Protein AF-0000000079915535 (afdb_homodimer)

pLDDT: mean 97.71, std 2.28, range [83.38, 99.0]

Secondary structure (DSSP, 8-state):
-PEEEEEE--S-HHHHHHHHHHHGGG-SEEEE-HHHHHHH-THHHHHHHHH-TTSEEEEEEEE-S-HHHHHHHHHHTT-SEEEEETTS-HHHHHHHHHHHHHHT-EEEEE-TT-SSHHHHHHHHHTTT-SEEEEE--HHHHTSTT--HHHHHHHHHHHTS-EEEESS--TTTHHHHHHTT-SEEEESHHHHTSSSHHHHHHHHHHHH--/-PEEEEEE--S-HHHHHHHHHHHGGG-SEEEE-HHHHHHH-THHHHHHHHH-TTSEEEEEEEE-S-HHHHHHHHHHTT-SEEEEETTS-HHHHHHHHHHHHHHT-EEEEE-TT-SSHHHHHHHHHTTT-SEEEEE--HHHHTSTT--HHHHHHHHHHHTS-EEEESS--TTTHHHHHHTT-SEEEESHHHHTSSSHHHHHHHHHHHH--

Sequence (418 aa):
MTKLQVAVDLLTTADALALTHKVAPYVDIIELGTPLIKSAGLSAISAIKAAHPDKEVFADLKTADAGFLEADLAFSAGADLVTVLGAAGDATIKGAVEAGQKHGKKVVADLIGVENRVERAREIAKLGVAFVEIHAGLDEQAQPGYSIQTLLDDGKIAGVPFSVAGGVKVDTIAAVRDAGADVAVAGGAIYSAEDPAAAAKALKDALTKMTKLQVAVDLLTTADALALTHKVAPYVDIIELGTPLIKSAGLSAISAIKAAHPDKEVFADLKTADAGFLEADLAFSAGADLVTVLGAAGDATIKGAVEAGQKHGKKVVADLIGVENRVERAREIAKLGVAFVEIHAGLDEQAQPGYSIQTLLDDGKIAGVPFSVAGGVKVDTIAAVRDAGADVAVAGGAIYSAEDPAAAAKALKDALTK

Foldseek 3Di:
DAFEEEEAPDAELVLLLVQCVQAVVQGQEYEDDQNNCVRYNLLSLLSVCVSPVPHAYEYANQAQPPQQVVLLSNVVSPHQEYEHELPHDLVSLLNVQVNCVVSVGFYEYEDEPPPQLLVSQLVSLVSRGPHYELEDDPVNLPDPPDDQVVSLVSLLNSPTAYEYYHPDFLVCLLVRLVSPHNYYYDYCQQSVDPRNNVRSNSSSVSNVD/DAFEEEEEPDAELVLLLVQCVQAVVQGQEYEDDQNNCVRYNLLSLLSVCVSPVPHAYEYANQAQPPQQVVLLSNVVSPHQEYEHELPHDLVSLLNVQVNCVVSVGFYEYEDEPPPQLLVSQLVSLVSRGPHYELEDDPVNLPDPPDDQVVSLVSLLNSPTAYEYYHPDFLVCLLVRLVSPHNYYYDYCQQSVDPRNNVRSNSSSVSNVD

Organism: NCBI:txid1990687

Radius of gyration: 20.85 Å; Cα contacts (8 Å, |Δi|>4): 1002; chains: 2; bounding box: 40×67×44 Å

InterPro domains:
  IPR001754 Orotidine 5'-phosphate decarboxylase domain [PF00215] (2-202)
  IPR001754 Orotidine 5'-phosphate decarboxylase domain [SM00934] (3-203)
  IPR011060 Ribulose-phosphate binding barrel [SSF51366] (2-207)
  IPR013785 Aldolase-type TIM barrel [G3DSA:3.20.20.70] (2-209)
  IPR017553 3-hexulose-6-phosphate synthase [TIGR03128] (4-206)
  IPR041710 HPS/KGPDC domain [cd04726] (3-196)

Nearest PDB structures (foldseek):
  3ajx-assembly1_B  TM=9.984E-01  e=1.373E-29  Mycobacterium gastri
  3f4w-assembly1_B  TM=9.562E-01  e=1.208E-20  Salmonella enterica subsp. enterica serovar Typhimurium
  1xby-assembly1_A  TM=9.438E-01  e=7.363E-18  Escherichia coli
  1kv8-assembly1_B  TM=9.428E-01  e=2.713E-17  Escherichia coli
  1so6-assembly1_A  TM=9.434E-01  e=6.473E-17  Escherichia coli

Structure (mmCIF, N/CA/C/O backbone):
data_AF-0000000079915535-model_v1
#
loop_
_entity.id
_entity.type
_entity.pdbx_description
1 polymer '3-hexulose-6-phosphate synthase'
#
loop_
_atom_site.group_PDB
_atom_site.id
_atom_site.type_symbol
_atom_site.label_atom_id
_atom_site.label_alt_id
_atom_site.label_comp_id
_atom_site.label_asym_id
_atom_site.label_entity_id
_atom_site.label_seq_id
_atom_site.pdbx_PDB_ins_code
_atom_site.Cartn_x
_atom_site.Cartn_y
_atom_site.Cartn_z
_atom_site.occupancy
_atom_site.B_iso_or_equiv
_atom_site.auth_seq_id
_atom_site.auth_comp_id
_atom_site.auth_asym_id
_atom_site.auth_atom_id
_atom_site.pdbx_PDB_model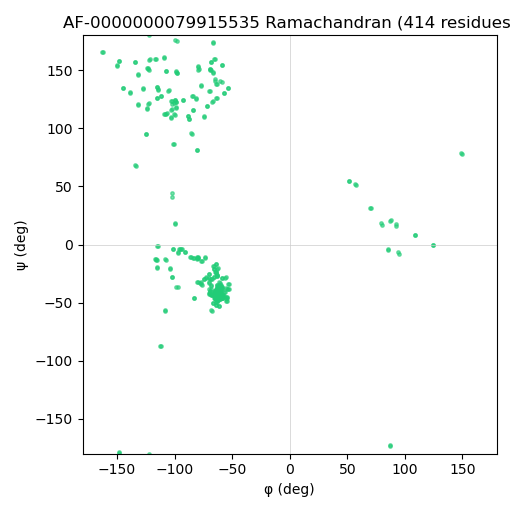_num
ATOM 1 N N . MET A 1 1 ? -2.836 -24.938 -17.25 1 89.69 1 MET A N 1
ATOM 2 C CA . MET A 1 1 ? -2.131 -25.453 -16.094 1 89.69 1 MET A CA 1
ATOM 3 C C . MET A 1 1 ? -1.854 -24.328 -15.086 1 89.69 1 MET A C 1
ATOM 5 O O . MET A 1 1 ? -1.484 -23.219 -15.469 1 89.69 1 MET A O 1
ATOM 9 N N . THR A 1 2 ? -2.078 -24.656 -13.836 1 97.56 2 THR A N 1
ATOM 10 C CA . THR A 1 2 ? -1.864 -23.688 -12.766 1 97.56 2 THR A CA 1
ATOM 11 C C . THR A 1 2 ? -0.393 -23.297 -12.68 1 97.56 2 THR A C 1
ATOM 13 O O . THR A 1 2 ? 0.488 -24.156 -12.656 1 97.56 2 THR A O 1
ATOM 16 N N . LYS A 1 3 ? -0.088 -21.984 -12.727 1 98.5 3 LYS A N 1
ATOM 17 C CA . LYS A 1 3 ? 1.279 -21.484 -12.594 1 98.5 3 LYS A CA 1
ATOM 18 C C . LYS A 1 3 ? 1.709 -21.453 -11.133 1 98.5 3 LYS A C 1
ATOM 20 O O . LYS A 1 3 ? 0.875 -21.281 -10.234 1 98.5 3 LYS A O 1
ATOM 25 N N . LEU A 1 4 ? 3.027 -21.578 -10.914 1 98.81 4 LEU A N 1
ATOM 26 C CA . LEU A 1 4 ? 3.596 -21.406 -9.578 1 98.81 4 LEU A CA 1
ATOM 27 C C . LEU A 1 4 ? 4.258 -20.031 -9.445 1 98.81 4 LEU A C 1
ATOM 29 O O . LEU A 1 4 ? 5.109 -19.672 -10.258 1 98.81 4 LEU A O 1
ATOM 33 N N . GLN A 1 5 ? 3.846 -19.281 -8.508 1 98.94 5 GLN A N 1
ATOM 34 C CA . GLN A 1 5 ? 4.406 -17.969 -8.18 1 98.94 5 GLN A CA 1
ATOM 35 C C . GLN A 1 5 ? 5.117 -18 -6.828 1 98.94 5 GLN A C 1
ATOM 37 O O . GLN A 1 5 ? 4.562 -18.469 -5.836 1 98.94 5 GLN A O 1
ATOM 42 N N . VAL A 1 6 ? 6.379 -17.547 -6.793 1 98.94 6 VAL A N 1
ATOM 43 C CA . VAL A 1 6 ? 7.062 -17.359 -5.516 1 98.94 6 VAL A CA 1
ATOM 44 C C . VAL A 1 6 ? 6.867 -15.922 -5.031 1 98.94 6 VAL A C 1
ATOM 46 O O . VAL A 1 6 ? 7.105 -14.969 -5.773 1 98.94 6 VAL A O 1
ATOM 49 N N . ALA A 1 7 ? 6.352 -15.797 -3.85 1 98.62 7 ALA A N 1
ATOM 50 C CA . ALA A 1 7 ? 6.297 -14.492 -3.188 1 98.62 7 ALA A CA 1
ATOM 51 C C . ALA A 1 7 ? 7.57 -14.234 -2.387 1 98.62 7 ALA A C 1
ATOM 53 O O . ALA A 1 7 ? 7.816 -14.883 -1.369 1 98.62 7 ALA A O 1
ATOM 54 N N . VAL A 1 8 ? 8.375 -13.289 -2.84 1 98.38 8 VAL A N 1
ATOM 55 C CA . VAL A 1 8 ? 9.633 -12.93 -2.184 1 98.38 8 VAL A CA 1
ATOM 56 C C . VAL A 1 8 ? 9.359 -11.914 -1.074 1 98.38 8 VAL A C 1
ATOM 58 O O . VAL A 1 8 ? 9.398 -10.703 -1.31 1 98.38 8 VAL A O 1
ATOM 61 N N . ASP A 1 9 ? 9.219 -12.406 0.101 1 96.19 9 ASP A N 1
ATOM 62 C CA . ASP A 1 9 ? 8.93 -11.555 1.254 1 96.19 9 ASP A CA 1
ATOM 63 C C . ASP A 1 9 ? 10.188 -11.32 2.086 1 96.19 9 ASP A C 1
ATOM 65 O O . ASP A 1 9 ? 10.172 -11.492 3.307 1 96.19 9 ASP A O 1
ATOM 69 N N . LEU A 1 10 ? 11.203 -11.062 1.42 1 97.62 10 LEU A N 1
ATOM 70 C CA . LEU A 1 10 ? 12.469 -10.625 2.01 1 97.62 10 LEU A CA 1
ATOM 71 C C . LEU A 1 10 ? 12.625 -9.117 1.895 1 97.62 10 LEU A C 1
ATOM 73 O O . LEU A 1 10 ? 11.805 -8.445 1.253 1 97.62 10 LEU A O 1
ATOM 77 N N . LEU A 1 11 ? 13.711 -8.578 2.477 1 97.56 11 LEU A N 1
ATOM 78 C CA . LEU A 1 11 ? 13.664 -7.133 2.697 1 97.56 11 LEU A CA 1
ATOM 79 C C . LEU A 1 11 ? 14.75 -6.422 1.897 1 97.56 11 LEU A C 1
ATOM 81 O O . LEU A 1 11 ? 14.742 -5.195 1.794 1 97.56 11 LEU A O 1
ATOM 85 N N . THR A 1 12 ? 15.688 -7.215 1.365 1 98.38 12 THR A N 1
ATOM 86 C CA . THR A 1 12 ? 16.766 -6.566 0.614 1 98.38 12 THR A CA 1
ATOM 87 C C . THR A 1 12 ? 16.844 -7.129 -0.802 1 98.38 12 THR A C 1
ATOM 89 O O . THR A 1 12 ? 16.516 -8.297 -1.032 1 98.38 12 THR A O 1
ATOM 92 N N . THR A 1 13 ? 17.312 -6.293 -1.672 1 98.75 13 THR A N 1
ATOM 93 C CA . THR A 1 13 ? 17.516 -6.723 -3.051 1 98.75 13 THR A CA 1
ATOM 94 C C . THR A 1 13 ? 18.516 -7.875 -3.119 1 98.75 13 THR A C 1
ATOM 96 O O . THR A 1 13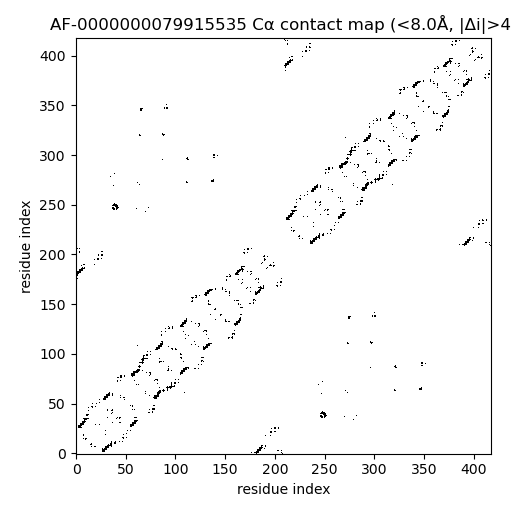 ? 18.328 -8.828 -3.877 1 98.75 13 THR A O 1
ATOM 99 N N . ALA A 1 14 ? 19.531 -7.781 -2.307 1 98.81 14 ALA A N 1
ATOM 100 C CA . ALA A 1 14 ? 20.547 -8.828 -2.299 1 98.81 14 ALA A CA 1
ATOM 101 C C . ALA A 1 14 ? 19.953 -10.172 -1.893 1 98.81 14 ALA A C 1
ATOM 103 O O . ALA A 1 14 ? 20.219 -11.195 -2.533 1 98.81 14 ALA A O 1
ATOM 104 N N . ASP A 1 15 ? 19.172 -10.195 -0.862 1 98.75 15 ASP A N 1
ATOM 105 C CA . ASP A 1 15 ? 18.531 -11.43 -0.403 1 98.75 15 ASP A CA 1
ATOM 106 C C . ASP A 1 15 ? 17.531 -11.953 -1.438 1 98.75 15 ASP A C 1
ATOM 108 O O . ASP A 1 15 ? 17.422 -13.156 -1.646 1 98.75 15 ASP A O 1
ATOM 112 N N . ALA A 1 16 ? 16.797 -11.031 -2.035 1 98.88 16 ALA A N 1
ATOM 113 C CA . ALA A 1 16 ? 15.836 -11.414 -3.068 1 98.88 16 ALA A CA 1
ATOM 114 C C . ALA A 1 16 ? 16.531 -12.07 -4.254 1 98.88 16 ALA A C 1
ATOM 116 O O . ALA A 1 16 ? 16.078 -13.109 -4.75 1 98.88 16 ALA A O 1
ATOM 117 N N . LEU A 1 17 ? 17.641 -11.445 -4.641 1 98.94 17 LEU A N 1
ATOM 118 C CA . LEU A 1 17 ? 18.406 -12 -5.758 1 98.94 17 LEU A CA 1
ATOM 119 C C . LEU A 1 17 ? 18.938 -13.383 -5.414 1 98.94 17 LEU A C 1
ATOM 121 O O . LEU A 1 17 ? 18.875 -14.305 -6.234 1 98.94 17 LEU A O 1
ATOM 125 N N . ALA A 1 18 ? 19.453 -13.508 -4.23 1 98.81 18 ALA A N 1
ATOM 126 C CA . ALA A 1 18 ? 19.984 -14.797 -3.795 1 98.81 18 ALA A CA 1
ATOM 127 C C . ALA A 1 18 ? 18.906 -15.875 -3.826 1 98.81 18 ALA A C 1
ATOM 129 O O . ALA A 1 18 ? 19.141 -16.984 -4.316 1 98.81 18 ALA A O 1
ATOM 130 N N . LEU A 1 19 ? 17.734 -15.547 -3.355 1 98.88 19 LEU A N 1
ATOM 131 C CA . LEU A 1 19 ? 16.625 -16.484 -3.326 1 98.88 19 LEU A CA 1
ATOM 132 C C . LEU A 1 19 ? 16.172 -16.828 -4.742 1 98.88 19 LEU A C 1
ATOM 134 O O . LEU A 1 19 ? 16 -18.016 -5.078 1 98.88 19 LEU A O 1
ATOM 138 N N . THR A 1 20 ? 15.945 -15.805 -5.527 1 98.88 20 THR A N 1
ATOM 139 C CA . THR A 1 20 ? 15.344 -16.031 -6.836 1 98.88 20 THR A CA 1
ATOM 140 C C . THR A 1 20 ? 16.297 -16.781 -7.754 1 98.88 20 THR A C 1
ATOM 142 O O . THR A 1 20 ? 15.875 -17.547 -8.617 1 98.88 20 THR A O 1
ATOM 145 N N . HIS A 1 21 ? 17.594 -16.594 -7.559 1 98.75 21 HIS A N 1
ATOM 146 C CA . HIS A 1 21 ? 18.578 -17.375 -8.312 1 98.75 21 HIS A CA 1
ATOM 147 C C . HIS A 1 21 ? 18.422 -18.859 -8.031 1 98.75 21 HIS A C 1
ATOM 149 O O . HIS A 1 21 ? 18.609 -19.688 -8.93 1 98.75 21 HIS A O 1
ATOM 155 N N . LYS A 1 22 ? 18.078 -19.156 -6.859 1 98.75 22 LYS A N 1
ATOM 156 C CA . LYS A 1 22 ? 17.922 -20.562 -6.469 1 98.75 22 LYS A CA 1
ATOM 157 C C . LYS A 1 22 ? 16.609 -21.141 -7 1 98.75 22 LYS A C 1
ATOM 159 O O . LYS A 1 22 ? 16.562 -22.297 -7.402 1 98.75 22 LYS A O 1
ATOM 164 N N . VAL A 1 23 ? 15.555 -20.328 -7.066 1 98.81 23 VAL A N 1
ATOM 165 C CA . VAL A 1 23 ? 14.242 -20.938 -7.207 1 98.81 23 VAL A CA 1
ATOM 166 C C . VAL A 1 23 ? 13.703 -20.688 -8.617 1 98.81 23 VAL A C 1
ATOM 168 O O . VAL A 1 23 ? 12.75 -21.344 -9.047 1 98.81 23 VAL A O 1
ATOM 171 N N . ALA A 1 24 ? 14.289 -19.828 -9.375 1 98.69 24 ALA A N 1
ATOM 172 C CA . ALA A 1 24 ? 13.797 -19.375 -10.672 1 98.69 24 ALA A CA 1
ATOM 173 C C . ALA A 1 24 ? 13.516 -20.547 -11.594 1 98.69 24 ALA A C 1
ATOM 175 O O . ALA A 1 24 ? 12.531 -20.547 -12.336 1 98.69 24 ALA A O 1
ATOM 176 N N . PRO A 1 25 ? 14.352 -21.641 -11.586 1 98.5 25 PRO A N 1
ATOM 177 C CA . PRO A 1 25 ? 14.086 -22.75 -12.508 1 98.5 25 PRO A CA 1
ATOM 178 C C . PRO A 1 25 ? 12.758 -23.453 -12.219 1 98.5 25 PRO A C 1
ATOM 180 O O . PRO A 1 25 ? 12.227 -24.156 -13.086 1 98.5 25 PRO A O 1
ATOM 183 N N . TYR A 1 26 ? 12.203 -23.25 -11.062 1 98.62 26 TYR A N 1
ATOM 184 C CA . TYR A 1 26 ? 11.086 -24.078 -10.633 1 98.62 26 TYR A CA 1
ATOM 185 C C . TYR A 1 26 ? 9.805 -23.266 -10.508 1 98.62 26 TYR A C 1
ATOM 187 O O . TYR A 1 26 ? 8.742 -23.797 -10.188 1 98.62 26 TYR A O 1
ATOM 195 N N . VAL A 1 27 ? 9.867 -21.953 -10.773 1 98.75 27 VAL A N 1
ATOM 196 C CA . VAL A 1 27 ? 8.688 -21.109 -10.648 1 98.75 27 VAL A CA 1
ATOM 197 C C . VAL A 1 27 ? 8.398 -20.422 -11.984 1 98.75 27 VAL A C 1
ATOM 199 O O . VAL A 1 27 ? 9.281 -20.312 -12.836 1 98.75 27 VAL A O 1
ATOM 202 N N . ASP A 1 28 ? 7.176 -20 -12.156 1 98.62 28 ASP A N 1
ATOM 203 C CA . ASP A 1 28 ? 6.754 -19.328 -13.375 1 98.62 28 ASP A CA 1
ATOM 204 C C . ASP A 1 28 ? 6.781 -17.797 -13.203 1 98.62 28 ASP A C 1
ATOM 206 O O . ASP A 1 28 ? 7.098 -17.078 -14.141 1 98.62 28 ASP A O 1
ATOM 210 N N . ILE A 1 29 ? 6.418 -17.344 -12 1 98.88 29 ILE A N 1
ATOM 211 C CA . ILE A 1 29 ? 6.305 -15.922 -11.68 1 98.88 29 ILE A CA 1
ATOM 212 C C . ILE A 1 29 ? 7.121 -15.609 -10.422 1 98.88 29 ILE A C 1
ATOM 214 O O . ILE A 1 29 ? 7.105 -16.375 -9.461 1 98.88 29 ILE A O 1
ATOM 218 N N . ILE A 1 30 ? 7.871 -14.562 -10.469 1 98.94 30 ILE A N 1
ATOM 219 C CA . ILE A 1 30 ? 8.594 -14.047 -9.305 1 98.94 30 ILE A CA 1
ATOM 220 C C . ILE A 1 30 ? 7.914 -12.773 -8.805 1 98.94 30 ILE A C 1
ATOM 222 O O . ILE A 1 30 ? 7.914 -11.75 -9.484 1 98.94 30 ILE A O 1
ATOM 226 N N . GLU A 1 31 ? 7.363 -12.875 -7.652 1 98.94 31 GLU A N 1
ATOM 227 C CA . GLU A 1 31 ? 6.691 -11.727 -7.051 1 98.94 31 GLU A CA 1
ATOM 228 C C . GLU A 1 31 ? 7.582 -11.039 -6.02 1 98.94 31 GLU A C 1
ATOM 230 O O . GLU A 1 31 ? 8.094 -11.688 -5.102 1 98.94 31 GLU A O 1
ATOM 235 N N . LEU A 1 32 ? 7.809 -9.773 -6.195 1 98.94 32 LEU A N 1
ATOM 236 C CA . LEU A 1 32 ? 8.43 -8.961 -5.16 1 98.94 32 LEU A CA 1
ATOM 237 C C . LEU A 1 32 ? 7.387 -8.469 -4.156 1 98.94 32 LEU A C 1
ATOM 239 O O . LEU A 1 32 ? 6.48 -7.715 -4.516 1 98.94 32 LEU A O 1
ATOM 243 N N . GLY A 1 33 ? 7.547 -8.93 -2.918 1 98.38 33 GLY A N 1
ATOM 244 C CA . GLY A 1 33 ? 6.59 -8.57 -1.881 1 98.38 33 GLY A CA 1
ATOM 245 C C . GLY A 1 33 ? 6.59 -7.09 -1.554 1 98.38 33 GLY A C 1
ATOM 246 O O . GLY A 1 33 ? 7.59 -6.398 -1.77 1 98.38 33 GLY A O 1
ATOM 247 N N . THR A 1 34 ? 5.523 -6.645 -0.973 1 98.62 34 THR A N 1
ATOM 248 C CA . THR A 1 34 ? 5.297 -5.234 -0.667 1 98.62 34 THR A CA 1
ATOM 249 C C . THR A 1 34 ? 6.395 -4.699 0.249 1 98.62 34 THR A C 1
ATOM 251 O O . THR A 1 34 ? 6.953 -3.629 -0.006 1 98.62 34 THR A O 1
ATOM 254 N N . PRO A 1 35 ? 6.789 -5.434 1.311 1 98.25 35 PRO A N 1
ATOM 255 C CA . PRO A 1 35 ? 7.84 -4.895 2.182 1 98.25 35 PRO A CA 1
ATOM 256 C C . PRO A 1 35 ? 9.172 -4.715 1.456 1 98.25 35 PRO A C 1
ATOM 258 O O . PRO A 1 35 ? 9.93 -3.793 1.77 1 98.25 35 PRO A O 1
ATOM 261 N N . LEU A 1 36 ? 9.469 -5.602 0.528 1 98.69 36 LEU A N 1
ATOM 262 C CA . LEU A 1 36 ? 10.695 -5.473 -0.243 1 98.69 36 LEU A CA 1
ATOM 263 C C . LEU A 1 36 ? 10.688 -4.188 -1.067 1 98.69 36 LEU A C 1
ATOM 265 O O . LEU A 1 36 ? 11.664 -3.434 -1.061 1 98.69 36 LEU A O 1
ATOM 269 N N . ILE A 1 37 ? 9.586 -3.934 -1.764 1 98.81 37 ILE A N 1
ATOM 270 C CA . ILE A 1 37 ? 9.477 -2.752 -2.613 1 98.81 37 ILE A CA 1
ATOM 271 C C . ILE A 1 37 ? 9.516 -1.492 -1.753 1 98.81 37 ILE A C 1
ATOM 273 O O . ILE A 1 37 ? 10.195 -0.521 -2.092 1 98.81 37 ILE A O 1
ATOM 277 N N . LYS A 1 38 ? 8.82 -1.518 -0.627 1 98.69 38 LYS A N 1
ATOM 278 C CA . LYS A 1 38 ? 8.836 -0.363 0.266 1 98.69 38 LYS A CA 1
ATOM 279 C C . LYS A 1 38 ? 10.227 -0.142 0.854 1 98.69 38 LYS A C 1
ATOM 281 O O . LYS A 1 38 ? 10.625 0.997 1.111 1 98.69 38 LYS A O 1
ATOM 286 N N . SER A 1 39 ? 11 -1.197 0.993 1 98.69 39 SER A N 1
ATOM 287 C CA . SER A 1 39 ? 12.32 -1.103 1.604 1 98.69 39 SER A CA 1
ATOM 288 C C . SER A 1 39 ? 13.367 -0.646 0.593 1 98.69 39 SER A C 1
ATOM 290 O O . SER A 1 39 ? 14.141 0.273 0.867 1 98.69 39 SER A O 1
ATOM 292 N N . ALA A 1 40 ? 13.344 -1.262 -0.605 1 98.62 40 ALA A N 1
ATOM 293 C CA . ALA A 1 40 ? 14.461 -1.12 -1.535 1 98.62 40 ALA A CA 1
ATOM 294 C C . ALA A 1 40 ? 14.109 -0.166 -2.674 1 98.62 40 ALA A C 1
ATOM 296 O O . ALA A 1 40 ? 14.992 0.321 -3.379 1 98.62 40 ALA A O 1
ATOM 297 N N . GLY A 1 41 ? 12.766 0.037 -2.906 1 98.62 41 GLY A N 1
ATOM 298 C CA . GLY A 1 41 ? 12.344 0.894 -4.004 1 98.62 41 GLY A CA 1
ATOM 299 C C . GLY A 1 41 ? 12.219 0.156 -5.324 1 98.62 41 GLY A C 1
ATOM 300 O O . GLY A 1 41 ? 12.375 -1.065 -5.375 1 98.62 41 GLY A O 1
ATOM 301 N N . LEU A 1 42 ? 11.984 0.884 -6.383 1 98.75 42 LEU A N 1
ATOM 302 C CA . LEU A 1 42 ? 11.727 0.342 -7.711 1 98.75 42 LEU A CA 1
ATOM 303 C C . LEU A 1 42 ? 12.961 -0.365 -8.258 1 98.75 42 LEU A C 1
ATOM 305 O O . LEU A 1 42 ? 12.852 -1.209 -9.148 1 98.75 42 LEU A O 1
ATOM 309 N N . SER A 1 43 ? 14.102 0.01 -7.688 1 98.62 43 SER A N 1
ATOM 310 C CA . SER A 1 43 ? 15.328 -0.593 -8.18 1 98.62 43 SER A CA 1
ATOM 311 C C . SER A 1 43 ? 15.344 -2.102 -7.953 1 98.62 43 SER A C 1
ATOM 313 O O . SER A 1 43 ? 15.992 -2.842 -8.688 1 98.62 43 SER A O 1
ATOM 315 N N . ALA A 1 44 ? 14.609 -2.561 -6.93 1 98.88 44 ALA A N 1
ATOM 316 C CA . ALA A 1 44 ? 14.484 -3.998 -6.703 1 98.88 44 ALA A CA 1
ATOM 317 C C . ALA A 1 44 ? 13.812 -4.684 -7.891 1 98.88 44 ALA A C 1
ATOM 319 O O . ALA A 1 44 ? 14.195 -5.793 -8.273 1 98.88 44 ALA A O 1
ATOM 320 N N . ILE A 1 45 ? 12.805 -4.027 -8.484 1 98.94 45 ILE A N 1
ATOM 321 C CA . ILE A 1 45 ? 12.094 -4.566 -9.641 1 98.94 45 ILE A CA 1
ATOM 322 C C . ILE A 1 45 ? 13.055 -4.695 -10.82 1 98.94 45 ILE A C 1
ATOM 324 O O . ILE A 1 45 ? 13.141 -5.75 -11.453 1 98.94 45 ILE A O 1
ATOM 328 N N . SER A 1 46 ? 13.805 -3.637 -11.008 1 98.94 46 SER A N 1
ATOM 329 C CA . SER A 1 46 ? 14.75 -3.613 -12.117 1 98.94 46 SER A CA 1
ATOM 330 C C . SER A 1 46 ? 15.82 -4.684 -11.961 1 98.94 46 SER A C 1
ATOM 332 O O . SER A 1 46 ? 16.188 -5.355 -12.922 1 98.94 46 SER A O 1
ATOM 334 N N . ALA A 1 47 ? 16.312 -4.82 -10.75 1 98.94 47 ALA A N 1
ATOM 335 C CA . ALA A 1 47 ? 17.375 -5.793 -10.469 1 98.94 47 ALA A CA 1
ATOM 336 C C . ALA A 1 47 ? 16.891 -7.219 -10.727 1 98.94 47 ALA A C 1
ATOM 338 O O . ALA A 1 47 ? 17.578 -8.016 -11.352 1 98.94 47 ALA A O 1
ATOM 339 N N . ILE A 1 48 ? 15.711 -7.535 -10.289 1 98.94 48 ILE A N 1
ATOM 340 C CA . ILE A 1 48 ? 15.18 -8.891 -10.43 1 98.94 48 ILE A CA 1
ATOM 341 C C . ILE A 1 48 ? 14.867 -9.164 -11.898 1 98.94 48 ILE A C 1
ATOM 343 O O . ILE A 1 48 ? 15.148 -10.25 -12.406 1 98.94 48 ILE A O 1
ATOM 347 N N . LYS A 1 49 ? 14.266 -8.18 -12.602 1 98.94 49 LYS A N 1
ATOM 348 C CA . LYS A 1 49 ? 13.977 -8.352 -14.016 1 98.94 49 LYS A CA 1
ATOM 349 C C . LYS A 1 49 ? 15.25 -8.594 -14.82 1 98.94 49 LYS A C 1
ATOM 351 O O . LYS A 1 49 ? 15.289 -9.445 -15.703 1 98.94 49 LYS A O 1
ATOM 356 N N . ALA A 1 50 ? 16.281 -7.84 -14.492 1 98.88 50 ALA A N 1
ATOM 357 C CA . ALA A 1 50 ? 17.562 -8 -15.18 1 98.88 50 ALA A CA 1
ATOM 358 C C . ALA A 1 50 ? 18.141 -9.391 -14.922 1 98.88 50 ALA A C 1
ATOM 360 O O . ALA A 1 50 ? 18.734 -9.992 -15.82 1 98.88 50 ALA A O 1
ATOM 361 N N . ALA A 1 51 ? 18.016 -9.875 -13.742 1 98.88 51 ALA A N 1
ATOM 362 C CA . ALA A 1 51 ? 18.578 -11.164 -13.352 1 98.88 51 ALA A CA 1
ATOM 363 C C . ALA A 1 51 ? 17.781 -12.312 -13.969 1 98.88 51 ALA A C 1
ATOM 365 O O . ALA A 1 51 ? 18.328 -13.398 -14.203 1 98.88 51 ALA A O 1
ATOM 366 N N . HIS A 1 52 ? 16.5 -12.078 -14.219 1 98.81 52 HIS A N 1
ATOM 367 C CA . HIS A 1 52 ? 15.609 -13.117 -14.719 1 98.81 52 HIS A CA 1
ATOM 368 C C . HIS A 1 52 ? 14.758 -12.602 -15.875 1 98.81 52 HIS A C 1
ATOM 370 O O . HIS A 1 52 ? 13.531 -12.555 -15.766 1 98.81 52 HIS A O 1
ATOM 376 N N . PRO A 1 53 ? 15.32 -12.312 -17.047 1 98.12 53 PRO A N 1
ATOM 377 C CA . PRO A 1 53 ? 14.602 -11.672 -18.141 1 98.12 53 PRO A CA 1
ATOM 378 C C . PRO A 1 53 ? 13.508 -12.555 -18.734 1 98.12 53 PRO A C 1
ATOM 380 O O . PRO A 1 53 ? 12.57 -12.055 -19.359 1 98.12 53 PRO A O 1
ATOM 383 N N . ASP A 1 54 ? 13.578 -13.82 -18.5 1 97.62 54 ASP A N 1
ATOM 384 C CA . ASP A 1 54 ? 12.633 -14.75 -19.094 1 97.62 54 ASP A CA 1
ATOM 385 C C . ASP A 1 54 ? 11.477 -15.055 -18.141 1 97.62 54 ASP A C 1
ATOM 387 O O . ASP A 1 54 ? 10.547 -15.773 -18.484 1 97.62 54 ASP A O 1
ATOM 391 N N . LYS A 1 55 ? 11.555 -14.516 -16.953 1 98.62 55 LYS A N 1
ATOM 392 C CA . LYS A 1 55 ? 10.508 -14.742 -15.961 1 98.62 55 LYS A CA 1
ATOM 393 C C . LYS A 1 55 ? 9.516 -13.578 -15.93 1 98.62 55 LYS A C 1
ATOM 395 O O . LYS A 1 55 ? 9.891 -12.438 -16.219 1 98.62 55 LYS A O 1
ATOM 400 N N . GLU A 1 56 ? 8.258 -13.883 -15.633 1 98.81 56 GLU A N 1
ATOM 401 C CA . GLU A 1 56 ? 7.312 -12.828 -15.289 1 98.81 56 GLU A CA 1
ATOM 402 C C . GLU A 1 56 ? 7.605 -12.258 -13.906 1 98.81 56 GLU A C 1
ATOM 404 O O . GLU A 1 56 ? 7.629 -12.992 -12.914 1 98.81 56 GLU A O 1
ATOM 409 N N . VAL A 1 57 ? 7.898 -11 -13.898 1 98.94 57 VAL A N 1
ATOM 410 C CA . VAL A 1 57 ? 8.164 -10.312 -12.641 1 98.94 57 VAL A CA 1
ATOM 411 C C . VAL A 1 57 ? 6.914 -9.562 -12.188 1 98.94 57 VAL A C 1
ATOM 413 O O . VAL A 1 57 ? 6.344 -8.773 -12.938 1 98.94 57 VAL A O 1
ATOM 416 N N . PHE A 1 58 ? 6.465 -9.914 -10.969 1 99 58 PHE A N 1
ATOM 417 C CA . PHE A 1 58 ? 5.238 -9.398 -10.375 1 99 58 PHE A CA 1
ATOM 418 C C . PHE A 1 58 ? 5.559 -8.438 -9.234 1 99 58 PHE A C 1
ATOM 420 O O . PHE A 1 58 ? 6.129 -8.844 -8.219 1 99 58 PHE A O 1
ATOM 427 N N . ALA A 1 59 ? 5.254 -7.105 -9.398 1 98.94 59 ALA A N 1
ATOM 428 C CA . ALA A 1 59 ? 5.41 -6.133 -8.32 1 98.94 59 ALA A CA 1
ATOM 429 C C . ALA A 1 59 ? 4.152 -6.066 -7.457 1 98.94 59 ALA A C 1
ATOM 431 O O . ALA A 1 59 ? 3.115 -5.566 -7.898 1 98.94 59 ALA A O 1
ATOM 432 N N . ASP A 1 60 ? 4.242 -6.582 -6.262 1 98.88 60 ASP A N 1
ATOM 433 C CA . ASP A 1 60 ? 3.115 -6.539 -5.336 1 98.88 60 ASP A CA 1
ATOM 434 C C . ASP A 1 60 ? 3.012 -5.176 -4.656 1 98.88 60 ASP A C 1
ATOM 436 O O . ASP A 1 60 ? 3.365 -5.031 -3.484 1 98.88 60 ASP A O 1
ATOM 440 N N . LEU A 1 61 ? 2.416 -4.234 -5.383 1 98.88 61 LEU A N 1
ATOM 441 C CA . LEU A 1 61 ? 2.377 -2.848 -4.934 1 98.88 61 LEU A CA 1
ATOM 442 C C . LEU A 1 61 ? 1.278 -2.646 -3.895 1 98.88 61 LEU A C 1
ATOM 444 O O . LEU A 1 61 ? 1.401 -1.791 -3.014 1 98.88 61 LEU A O 1
ATOM 448 N N . LYS A 1 62 ? 0.249 -3.385 -4.059 1 98.75 62 LYS A N 1
ATOM 449 C CA . LYS A 1 62 ? -0.961 -3.193 -3.266 1 98.75 62 LYS A CA 1
ATOM 450 C C . LYS A 1 62 ? -1.422 -1.738 -3.309 1 98.75 62 LYS A C 1
ATOM 452 O O . LYS A 1 62 ? -1.661 -1.126 -2.266 1 98.75 62 LYS A O 1
ATOM 457 N N . THR A 1 63 ? -1.601 -1.265 -4.543 1 98.81 63 THR A N 1
ATOM 458 C CA . THR A 1 63 ? -1.927 0.137 -4.785 1 98.81 63 THR A CA 1
ATOM 459 C C . THR A 1 63 ? -3.344 0.451 -4.309 1 98.81 63 THR A C 1
ATOM 461 O O . THR A 1 63 ? -4.285 -0.285 -4.617 1 98.81 63 THR A O 1
ATOM 464 N N . ALA A 1 64 ? -3.465 1.553 -3.553 1 98.25 64 ALA A N 1
ATOM 465 C CA . ALA A 1 64 ? -4.766 1.957 -3.021 1 98.25 64 ALA A CA 1
ATOM 466 C C . ALA A 1 64 ? -5.207 3.293 -3.611 1 98.25 64 ALA A C 1
ATOM 468 O O . ALA A 1 64 ? -6.379 3.662 -3.518 1 98.25 64 ALA A O 1
ATOM 469 N N . ASP A 1 65 ? -4.277 4.004 -4.117 1 96.69 65 ASP A N 1
ATOM 470 C CA . ASP A 1 65 ? -4.473 5.32 -4.711 1 96.69 65 ASP A CA 1
ATOM 471 C C . ASP A 1 65 ? -3.48 5.566 -5.844 1 96.69 65 ASP A C 1
ATOM 473 O O . ASP A 1 65 ? -2.461 4.879 -5.945 1 96.69 65 ASP A O 1
ATOM 477 N N . ALA A 1 66 ? -3.816 6.496 -6.766 1 96.94 66 ALA A N 1
ATOM 478 C CA . ALA A 1 66 ? -2.938 6.852 -7.875 1 96.94 66 ALA A CA 1
ATOM 479 C C . ALA A 1 66 ? -2.588 5.621 -8.711 1 96.94 66 ALA A C 1
ATOM 481 O O . ALA A 1 66 ? -1.411 5.344 -8.953 1 96.94 66 ALA A O 1
ATOM 482 N N . GLY A 1 67 ? -3.68 4.906 -9.109 1 98.62 67 GLY A N 1
ATOM 483 C CA . GLY A 1 67 ? -3.543 3.621 -9.773 1 98.62 67 GLY A CA 1
ATOM 484 C C . GLY A 1 67 ? -2.666 3.678 -11.016 1 98.62 67 GLY A C 1
ATOM 485 O O . GLY A 1 67 ? -1.742 2.877 -11.164 1 98.62 67 GLY A O 1
ATOM 486 N N . PHE A 1 68 ? -2.947 4.656 -11.875 1 98.75 68 PHE A N 1
ATOM 487 C CA . PHE A 1 68 ? -2.166 4.766 -13.102 1 98.75 68 PHE A CA 1
ATOM 488 C C . PHE A 1 68 ? -0.701 5.043 -12.781 1 98.75 68 PHE A C 1
ATOM 490 O O . PHE A 1 68 ? 0.19 4.363 -13.297 1 98.75 68 PHE A O 1
ATOM 497 N N . LEU A 1 69 ? -0.42 5.961 -11.93 1 98.62 69 LEU A N 1
ATOM 498 C CA . LEU A 1 69 ? 0.936 6.418 -11.641 1 98.62 69 LEU A CA 1
ATOM 499 C C . LEU A 1 69 ? 1.783 5.277 -11.086 1 98.62 69 LEU A C 1
ATOM 501 O O . LEU A 1 69 ? 2.879 5.012 -11.586 1 98.62 69 LEU A O 1
ATOM 505 N N . GLU A 1 70 ? 1.306 4.613 -10.039 1 98.81 70 GLU A N 1
ATOM 506 C CA . GLU A 1 70 ? 2.096 3.564 -9.398 1 98.81 70 GLU A CA 1
ATOM 507 C C . GLU A 1 70 ? 2.342 2.4 -10.352 1 98.81 70 GLU A C 1
ATOM 509 O O . GLU A 1 70 ? 3.447 1.86 -10.406 1 98.81 70 GLU A O 1
ATOM 514 N N . ALA A 1 71 ? 1.277 2.064 -11.102 1 98.94 71 ALA A N 1
ATOM 515 C CA . ALA A 1 71 ? 1.455 0.989 -12.078 1 98.94 71 ALA A CA 1
ATOM 516 C C . ALA A 1 71 ? 2.467 1.383 -13.148 1 98.94 71 ALA A C 1
ATOM 518 O O . ALA A 1 71 ? 3.342 0.591 -13.508 1 98.94 71 ALA A O 1
ATOM 519 N N . ASP A 1 72 ? 2.33 2.586 -13.656 1 98.94 72 ASP A N 1
ATOM 520 C CA . ASP A 1 72 ? 3.225 3.084 -14.695 1 98.94 72 ASP A CA 1
ATOM 521 C C . ASP A 1 72 ? 4.68 3.039 -14.234 1 98.94 72 ASP A C 1
ATOM 523 O O . ASP A 1 72 ? 5.566 2.643 -14.992 1 98.94 72 ASP A O 1
ATOM 527 N N . LEU A 1 73 ? 4.953 3.451 -13.023 1 98.88 73 LEU A N 1
ATOM 528 C CA . LEU A 1 73 ? 6.293 3.439 -12.445 1 98.88 73 LEU A CA 1
ATOM 529 C C . LEU A 1 73 ? 6.852 2.021 -12.398 1 98.88 73 LEU A C 1
ATOM 531 O O . LEU A 1 73 ? 7.992 1.783 -12.797 1 98.88 73 LEU A O 1
ATOM 535 N N . ALA A 1 74 ? 6.047 1.095 -11.938 1 98.94 74 ALA A N 1
ATOM 536 C CA . ALA A 1 74 ? 6.508 -0.281 -11.773 1 98.94 74 ALA A CA 1
ATOM 537 C C . ALA A 1 74 ? 6.738 -0.95 -13.125 1 98.94 74 ALA A C 1
ATOM 539 O O . ALA A 1 74 ? 7.715 -1.686 -13.297 1 98.94 74 ALA A O 1
ATOM 540 N N . PHE A 1 75 ? 5.801 -0.713 -14.07 1 98.94 75 PHE A N 1
ATOM 541 C CA . PHE A 1 75 ? 5.98 -1.273 -15.406 1 98.94 75 PHE A CA 1
ATOM 542 C C . PHE A 1 75 ? 7.23 -0.704 -16.062 1 98.94 75 PHE A C 1
ATOM 544 O O . PHE A 1 75 ? 7.973 -1.431 -16.734 1 98.94 75 PHE A O 1
ATOM 551 N N . SER A 1 76 ? 7.477 0.552 -15.898 1 98.88 76 SER A N 1
ATOM 552 C CA . SER A 1 76 ? 8.68 1.186 -16.438 1 98.88 76 SER A CA 1
ATOM 553 C C . SER A 1 76 ? 9.938 0.606 -15.805 1 98.88 76 SER A C 1
ATOM 555 O O . SER A 1 76 ? 10.992 0.554 -16.438 1 98.88 76 SER A O 1
ATOM 557 N N . ALA A 1 77 ? 9.828 0.104 -14.578 1 98.88 77 ALA A N 1
ATOM 558 C CA . ALA A 1 77 ? 10.969 -0.471 -13.867 1 98.88 77 ALA A CA 1
ATOM 559 C C . ALA A 1 77 ? 11.188 -1.925 -14.273 1 98.88 77 ALA A C 1
ATOM 561 O O . ALA A 1 77 ? 12.188 -2.537 -13.891 1 98.88 77 ALA A O 1
ATOM 562 N N . GLY A 1 78 ? 10.234 -2.549 -14.984 1 98.88 78 GLY A N 1
ATOM 563 C CA . GLY A 1 78 ? 10.484 -3.875 -15.531 1 98.88 78 GLY A CA 1
ATOM 564 C C . GLY A 1 78 ? 9.453 -4.898 -15.102 1 98.88 78 GLY A C 1
ATOM 565 O O . GLY A 1 78 ? 9.484 -6.047 -15.547 1 98.88 78 GLY A O 1
ATOM 566 N N . ALA A 1 79 ? 8.477 -4.512 -14.305 1 98.94 79 ALA A N 1
ATOM 567 C CA . ALA A 1 79 ? 7.445 -5.449 -13.867 1 98.94 79 ALA A CA 1
ATOM 568 C C . ALA A 1 79 ? 6.582 -5.898 -15.047 1 98.94 79 ALA A C 1
ATOM 570 O O . ALA A 1 79 ? 6.324 -5.121 -15.969 1 98.94 79 ALA A O 1
ATOM 571 N N . ASP A 1 80 ? 6.121 -7.117 -14.953 1 98.94 80 ASP A N 1
ATOM 572 C CA . ASP A 1 80 ? 5.184 -7.648 -15.938 1 98.94 80 ASP A CA 1
ATOM 573 C C . ASP A 1 80 ? 3.756 -7.645 -15.391 1 98.94 80 ASP A C 1
ATOM 575 O O . ASP A 1 80 ? 2.793 -7.625 -16.156 1 98.94 80 ASP A O 1
ATOM 579 N N . LEU A 1 81 ? 3.596 -7.742 -14.094 1 98.94 81 LEU A N 1
ATOM 580 C CA . LEU A 1 81 ? 2.346 -7.68 -13.344 1 98.94 81 LEU A CA 1
ATOM 581 C C . LEU A 1 81 ? 2.467 -6.719 -12.164 1 98.94 81 LEU A C 1
ATOM 583 O O . LEU A 1 81 ? 3.537 -6.598 -11.562 1 98.94 81 LEU A O 1
ATOM 587 N N . VAL A 1 82 ? 1.383 -6.055 -11.852 1 98.94 82 VAL A N 1
ATOM 588 C CA . VAL A 1 82 ? 1.325 -5.25 -10.633 1 98.94 82 VAL A CA 1
ATOM 589 C C . VAL A 1 82 ? 0.013 -5.52 -9.898 1 98.94 82 VAL A C 1
ATOM 591 O O . VAL A 1 82 ? -0.964 -5.965 -10.5 1 98.94 82 VAL A O 1
ATOM 594 N N . THR A 1 83 ? 0.056 -5.25 -8.609 1 98.88 83 THR A N 1
ATOM 595 C CA . THR A 1 83 ? -1.162 -5.441 -7.836 1 98.88 83 THR A CA 1
ATOM 596 C C . THR A 1 83 ? -1.812 -4.102 -7.504 1 98.88 83 THR A C 1
ATOM 598 O O . THR A 1 83 ? -1.124 -3.148 -7.133 1 98.88 83 THR A O 1
ATOM 601 N N . VAL A 1 84 ? -3.064 -4.008 -7.715 1 98.81 84 VAL A N 1
ATOM 602 C CA . VAL A 1 84 ? -3.945 -3.016 -7.105 1 98.81 84 VAL A CA 1
ATOM 603 C C . VAL A 1 84 ? -4.84 -3.686 -6.066 1 98.81 84 VAL A C 1
ATOM 605 O O . VAL A 1 84 ? -5.129 -4.883 -6.164 1 98.81 84 VAL A O 1
ATOM 608 N N . LEU A 1 85 ? -5.215 -2.938 -5.031 1 98.69 85 LEU A N 1
ATOM 609 C CA . LEU A 1 85 ? -6.082 -3.521 -4.016 1 98.69 85 LEU A CA 1
ATOM 610 C C . LEU A 1 85 ? -7.523 -3.582 -4.508 1 98.69 85 LEU A C 1
ATOM 612 O O . LEU A 1 85 ? -8.031 -2.613 -5.074 1 98.69 85 LEU A O 1
ATOM 616 N N . GLY A 1 86 ? -8.156 -4.715 -4.238 1 98.19 86 GLY A N 1
ATOM 617 C CA . GLY A 1 86 ? -9.57 -4.852 -4.562 1 98.19 86 GLY A CA 1
ATOM 618 C C . GLY A 1 86 ? -10.453 -3.908 -3.773 1 98.19 86 GLY A C 1
ATOM 619 O O . GLY A 1 86 ? -11.555 -3.564 -4.219 1 98.19 86 GLY A O 1
ATOM 620 N N . ALA A 1 87 ? -9.984 -3.484 -2.662 1 96.5 87 ALA A N 1
ATOM 621 C CA . ALA A 1 87 ? -10.734 -2.574 -1.798 1 96.5 87 ALA A CA 1
ATOM 622 C C . ALA A 1 87 ? -10.625 -1.135 -2.295 1 96.5 87 ALA A C 1
ATOM 624 O O . ALA A 1 87 ? -11.367 -0.259 -1.844 1 96.5 87 ALA A O 1
ATOM 625 N N . ALA A 1 88 ? -9.719 -0.872 -3.229 1 97.12 88 ALA A N 1
ATOM 626 C CA . ALA A 1 88 ? -9.562 0.475 -3.773 1 97.12 88 ALA A CA 1
ATOM 627 C C . ALA A 1 88 ? -10.781 0.866 -4.613 1 97.12 88 ALA A C 1
ATOM 629 O O . ALA A 1 88 ? -11.523 0 -5.074 1 97.12 88 ALA A O 1
ATOM 630 N N . GLY A 1 89 ? -11.016 2.141 -4.777 1 95.94 89 GLY A N 1
ATOM 631 C CA . GLY A 1 89 ? -12.078 2.604 -5.652 1 95.94 89 GLY A CA 1
ATOM 632 C C . GLY A 1 89 ? -11.914 2.143 -7.086 1 95.94 89 GLY A C 1
ATOM 633 O O . GLY A 1 89 ? -10.797 1.964 -7.562 1 95.94 89 GLY A O 1
ATOM 634 N N . ASP A 1 90 ? -13.023 2.051 -7.805 1 97.38 90 ASP A N 1
ATOM 635 C CA . ASP A 1 90 ? -13 1.57 -9.188 1 97.38 90 ASP A CA 1
ATOM 636 C C . ASP A 1 90 ? -12.102 2.443 -10.055 1 97.38 90 ASP A C 1
ATOM 638 O O . ASP A 1 90 ? -11.43 1.944 -10.961 1 97.38 90 ASP A O 1
ATOM 642 N N . ALA A 1 91 ? -12.125 3.738 -9.766 1 97.25 91 ALA A N 1
ATOM 643 C CA . ALA A 1 91 ? -11.305 4.652 -10.555 1 97.25 91 ALA A CA 1
ATOM 644 C C . ALA A 1 91 ? -9.82 4.316 -10.414 1 97.25 91 ALA A C 1
ATOM 646 O O . ALA A 1 91 ? -9.062 4.449 -11.375 1 97.25 91 ALA A O 1
ATOM 647 N N . THR A 1 92 ? -9.367 3.938 -9.234 1 98.38 92 THR A N 1
ATOM 648 C CA . THR A 1 92 ? -7.988 3.537 -8.992 1 98.38 92 THR A CA 1
ATOM 649 C C . THR A 1 92 ? -7.652 2.266 -9.766 1 98.38 92 THR A C 1
ATOM 651 O O . THR A 1 92 ? -6.609 2.189 -10.422 1 98.38 92 THR A O 1
ATOM 654 N N . ILE A 1 93 ? -8.555 1.298 -9.711 1 98.75 93 ILE A N 1
ATOM 655 C CA . ILE A 1 93 ? -8.352 0.027 -10.398 1 98.75 93 ILE A CA 1
ATOM 656 C C . ILE A 1 93 ? -8.312 0.256 -11.906 1 98.75 93 ILE A C 1
ATOM 658 O O . ILE A 1 93 ? -7.418 -0.241 -12.594 1 98.75 93 ILE A O 1
ATOM 662 N N . LYS A 1 94 ? -9.242 1.037 -12.414 1 98.62 94 LYS A N 1
ATOM 663 C CA . LYS A 1 94 ? -9.273 1.351 -13.836 1 98.62 94 LYS A CA 1
ATOM 664 C C . LYS A 1 94 ? -8 2.07 -14.273 1 98.62 94 LYS A C 1
ATOM 666 O O . LYS A 1 94 ? -7.488 1.826 -15.367 1 98.62 94 LYS A O 1
ATOM 671 N N . GLY A 1 95 ? -7.531 2.98 -13.461 1 98.69 95 GLY A N 1
ATOM 672 C CA . GLY A 1 95 ? -6.277 3.654 -13.758 1 98.69 95 GLY A CA 1
ATOM 673 C C . GLY A 1 95 ? -5.102 2.703 -13.883 1 98.69 95 GLY A C 1
ATOM 674 O O . GLY A 1 95 ? -4.289 2.83 -14.797 1 98.69 95 GLY A O 1
ATOM 675 N N . ALA A 1 96 ? -5 1.783 -12.938 1 98.94 96 ALA A N 1
ATOM 676 C CA . ALA A 1 96 ? -3.936 0.785 -13.016 1 98.94 96 ALA A CA 1
ATOM 677 C C . ALA A 1 96 ? -4.047 -0.04 -14.289 1 98.94 96 ALA A C 1
ATOM 679 O O . ALA A 1 96 ? -3.043 -0.31 -14.953 1 98.94 96 ALA A O 1
ATOM 680 N N . VAL A 1 97 ? -5.273 -0.454 -14.664 1 98.94 97 VAL A N 1
ATOM 681 C CA . VAL A 1 97 ? -5.52 -1.248 -15.867 1 98.94 97 VAL A CA 1
ATOM 682 C C . VAL A 1 97 ? -5.117 -0.452 -17.109 1 98.94 97 VAL A C 1
ATOM 684 O O . VAL A 1 97 ? -4.52 -1 -18.031 1 98.94 97 VAL A O 1
ATOM 687 N N . GLU A 1 98 ? -5.438 0.804 -17.094 1 98.88 98 GLU A N 1
ATOM 688 C CA . GLU A 1 98 ? -5.043 1.67 -18.203 1 98.88 98 GLU A CA 1
ATOM 689 C C . GLU A 1 98 ? -3.523 1.695 -18.375 1 98.88 98 GLU A C 1
ATOM 691 O O . GLU A 1 98 ? -3.014 1.624 -19.484 1 98.88 98 GLU A O 1
ATOM 696 N N . ALA A 1 99 ? -2.805 1.85 -17.281 1 98.88 99 ALA A N 1
ATOM 697 C CA . ALA A 1 99 ? -1.346 1.795 -17.344 1 98.88 99 ALA A CA 1
ATOM 698 C C . ALA A 1 99 ? -0.868 0.457 -17.891 1 98.88 99 ALA A C 1
ATOM 700 O O . ALA A 1 99 ? 0.084 0.407 -18.688 1 98.88 99 ALA A O 1
ATOM 701 N N . GLY A 1 100 ? -1.525 -0.62 -17.391 1 98.88 100 GLY A N 1
ATOM 702 C CA . GLY A 1 100 ? -1.209 -1.931 -17.938 1 98.88 100 GLY A CA 1
ATOM 703 C C . GLY A 1 100 ? -1.363 -2.006 -19.438 1 98.88 100 GLY A C 1
ATOM 704 O O . GLY A 1 100 ? -0.479 -2.508 -20.141 1 98.88 100 GLY A O 1
ATOM 705 N N . GLN A 1 101 ? -2.43 -1.521 -19.938 1 98.75 101 GLN A N 1
ATOM 706 C CA . GLN A 1 101 ? -2.68 -1.505 -21.375 1 98.75 101 GLN A CA 1
ATOM 707 C C . GLN A 1 101 ? -1.608 -0.703 -22.109 1 98.75 101 GLN A C 1
ATOM 709 O O . GLN A 1 101 ? -1.095 -1.142 -23.141 1 98.75 101 GLN A O 1
ATOM 714 N N . LYS A 1 102 ? -1.288 0.412 -21.625 1 98.69 102 LYS A N 1
ATOM 715 C CA . LYS A 1 102 ? -0.273 1.277 -22.219 1 98.69 102 LYS A CA 1
ATOM 716 C C . LYS A 1 102 ? 1.052 0.538 -22.375 1 98.69 102 LYS A C 1
ATOM 718 O O . LYS A 1 102 ? 1.756 0.728 -23.375 1 98.69 102 LYS A O 1
ATOM 723 N N . HIS A 1 103 ? 1.428 -0.294 -21.469 1 98.81 103 HIS A N 1
ATOM 724 C CA . HIS A 1 103 ? 2.723 -0.966 -21.453 1 98.81 103 HIS A CA 1
ATOM 725 C C . HIS A 1 103 ? 2.623 -2.367 -22.047 1 98.81 103 HIS A C 1
ATOM 727 O O . HIS A 1 103 ? 3.635 -3.055 -22.203 1 98.81 103 HIS A O 1
ATOM 733 N N . GLY A 1 104 ? 1.394 -2.799 -22.344 1 98.75 104 GLY A N 1
ATOM 734 C CA . GLY A 1 104 ? 1.194 -4.18 -22.766 1 98.75 104 GLY A CA 1
ATOM 735 C C . GLY A 1 104 ? 1.411 -5.176 -21.641 1 98.75 104 GLY A C 1
ATOM 736 O O . GLY A 1 104 ? 1.966 -6.254 -21.859 1 98.75 104 GLY A O 1
ATOM 737 N N . LYS A 1 105 ? 1.106 -4.785 -20.391 1 98.81 105 LYS A N 1
ATOM 738 C CA . LYS A 1 105 ? 1.309 -5.586 -19.188 1 98.81 105 LYS A CA 1
ATOM 739 C C . LYS A 1 105 ? -0.003 -5.785 -18.438 1 98.81 105 LYS A C 1
ATOM 741 O O . LYS A 1 105 ? -1.065 -5.379 -18.906 1 98.81 105 LYS A O 1
ATOM 746 N N . LYS A 1 106 ? 0.011 -6.504 -17.297 1 98.81 106 LYS A N 1
ATOM 747 C CA . LYS A 1 106 ? -1.236 -6.938 -16.688 1 98.81 106 LYS A CA 1
ATOM 748 C C . LYS A 1 106 ? -1.337 -6.438 -15.242 1 98.81 106 LYS A C 1
ATOM 750 O O . LYS A 1 106 ? -0.318 -6.211 -14.586 1 98.81 106 LYS A O 1
ATOM 755 N N . VAL A 1 107 ? -2.566 -6.242 -14.852 1 98.94 107 VAL A N 1
ATOM 756 C CA . VAL A 1 107 ? -2.881 -5.824 -13.492 1 98.94 107 VAL A CA 1
ATOM 757 C C . VAL A 1 107 ? -3.666 -6.922 -12.781 1 98.94 107 VAL A C 1
ATOM 759 O O . VAL A 1 107 ? -4.555 -7.543 -13.375 1 98.94 107 VAL A O 1
ATOM 762 N N . VAL A 1 108 ? -3.295 -7.195 -11.547 1 98.94 108 VAL A N 1
ATOM 763 C CA . VAL A 1 108 ? -3.951 -8.164 -10.672 1 98.94 108 VAL A CA 1
ATOM 764 C C . VAL A 1 108 ? -4.582 -7.434 -9.484 1 98.94 108 VAL A C 1
ATOM 766 O O . VAL A 1 108 ? -3.973 -6.535 -8.906 1 98.94 108 VAL A O 1
ATOM 769 N N . ALA A 1 109 ? -5.801 -7.746 -9.156 1 98.94 109 ALA A N 1
ATOM 770 C CA . ALA A 1 109 ? -6.453 -7.133 -8 1 98.94 109 ALA A CA 1
ATOM 771 C C . ALA A 1 109 ? -6.398 -8.055 -6.789 1 98.94 109 ALA A C 1
ATOM 773 O O . ALA A 1 109 ? -6.91 -9.18 -6.828 1 98.94 109 ALA A O 1
ATOM 774 N N . ASP A 1 110 ? -5.758 -7.617 -5.781 1 98.88 110 ASP A N 1
ATOM 775 C CA . ASP A 1 110 ? -5.625 -8.359 -4.527 1 98.88 110 ASP A CA 1
ATOM 776 C C . ASP A 1 110 ? -6.84 -8.141 -3.631 1 98.88 110 ASP A C 1
ATOM 778 O O . ASP A 1 110 ? -7.137 -7.004 -3.248 1 98.88 110 ASP A O 1
ATOM 782 N N . LEU A 1 111 ? -7.457 -9.18 -3.16 1 98.25 111 LEU A N 1
ATOM 783 C CA . LEU A 1 111 ? -8.711 -9.062 -2.43 1 98.25 111 LEU A CA 1
ATOM 784 C C . LEU A 1 111 ? -8.477 -9.133 -0.924 1 98.25 111 LEU A C 1
ATOM 786 O O . LEU A 1 111 ? -9.398 -9.406 -0.157 1 98.25 111 LEU A O 1
ATOM 790 N N . ILE A 1 112 ? -7.211 -8.906 -0.558 1 96.56 112 ILE A N 1
ATOM 791 C CA . ILE A 1 112 ? -6.938 -8.82 0.873 1 96.56 112 ILE A CA 1
ATOM 792 C C . ILE A 1 112 ? -7.805 -7.727 1.497 1 96.56 112 ILE A C 1
ATOM 794 O O . ILE A 1 112 ? -7.984 -6.66 0.91 1 96.56 112 ILE A O 1
ATOM 798 N N . GLY A 1 113 ? -8.492 -8.031 2.584 1 89.25 113 GLY A N 1
ATOM 799 C CA . GLY A 1 113 ? -9.266 -7.043 3.314 1 89.25 113 GLY A CA 1
ATOM 800 C C . GLY A 1 113 ? -10.664 -6.852 2.766 1 89.25 113 GLY A C 1
ATOM 801 O O . GLY A 1 113 ? -11.453 -6.074 3.312 1 89.25 113 GLY A O 1
ATOM 802 N N . VAL A 1 114 ? -10.992 -7.469 1.739 1 94.69 114 VAL A N 1
ATOM 803 C CA . VAL A 1 114 ? -12.328 -7.375 1.158 1 94.69 114 VAL A CA 1
ATOM 804 C C . VAL A 1 114 ? -13.281 -8.312 1.895 1 94.69 114 VAL A C 1
ATOM 806 O O . VAL A 1 114 ? -13 -9.508 2.025 1 94.69 114 VAL A O 1
ATOM 809 N N . GLU A 1 115 ? -14.336 -7.789 2.365 1 90.94 115 GLU A N 1
ATOM 810 C CA . GLU A 1 115 ? -15.289 -8.57 3.15 1 90.94 115 GLU A CA 1
ATOM 811 C C . GLU A 1 115 ? -15.984 -9.617 2.289 1 90.94 115 GLU A C 1
ATOM 813 O O . GLU A 1 115 ? -15.984 -10.805 2.621 1 90.94 115 GLU A O 1
ATOM 818 N N . ASN A 1 116 ? -16.625 -9.219 1.236 1 95.81 116 ASN A N 1
ATOM 819 C CA . ASN A 1 116 ? -17.266 -10.117 0.287 1 95.81 116 ASN A CA 1
ATOM 820 C C . ASN A 1 116 ? -16.406 -10.32 -0.965 1 95.81 116 ASN A C 1
ATOM 822 O O . ASN A 1 116 ? -16.672 -9.695 -1.999 1 95.81 116 ASN A O 1
ATOM 826 N N . ARG A 1 117 ? -15.508 -11.266 -0.873 1 97.5 117 ARG A N 1
ATOM 827 C CA . ARG A 1 117 ? -14.516 -11.484 -1.925 1 97.5 117 ARG A CA 1
ATOM 828 C C . ARG A 1 117 ? -15.195 -11.914 -3.225 1 97.5 117 ARG A C 1
ATOM 830 O O . ARG A 1 117 ? -14.805 -11.469 -4.309 1 97.5 117 ARG A O 1
ATOM 837 N N . VAL A 1 118 ? -16.219 -12.758 -3.098 1 98.56 118 VAL A N 1
ATOM 838 C CA . VAL A 1 118 ? -16.859 -13.328 -4.27 1 98.56 118 VAL A CA 1
ATOM 839 C C . VAL A 1 118 ? -17.516 -12.219 -5.09 1 98.56 118 VAL A C 1
ATOM 841 O O . VAL A 1 118 ? -17.266 -12.094 -6.289 1 98.56 118 VAL A O 1
ATOM 844 N N . GLU A 1 119 ? -18.312 -11.422 -4.461 1 98.56 119 GLU A N 1
ATOM 845 C CA . GLU A 1 119 ? -19 -10.336 -5.148 1 98.56 119 GLU A CA 1
ATOM 846 C C . GLU A 1 119 ? -18 -9.336 -5.73 1 98.56 119 GLU A C 1
ATOM 848 O O . GLU A 1 119 ? -18.125 -8.922 -6.887 1 98.56 119 GLU A O 1
ATOM 853 N N . ARG A 1 120 ? -17.078 -8.945 -4.961 1 98.31 120 ARG A N 1
ATOM 854 C CA . ARG A 1 120 ? -16.109 -7.949 -5.414 1 98.31 120 ARG A CA 1
ATOM 855 C C . ARG A 1 120 ? -15.273 -8.484 -6.562 1 98.31 120 ARG A C 1
ATOM 857 O O . ARG A 1 120 ? -14.945 -7.754 -7.5 1 98.31 120 ARG A O 1
ATOM 864 N N . ALA A 1 121 ? -14.914 -9.766 -6.461 1 98.75 121 ALA A N 1
ATOM 865 C CA . ALA A 1 121 ? -14.164 -10.391 -7.547 1 98.75 121 ALA A CA 1
ATOM 866 C C . ALA A 1 121 ? -14.906 -10.258 -8.875 1 98.75 121 ALA A C 1
ATOM 868 O O . ALA A 1 121 ? -14.312 -9.898 -9.891 1 98.75 121 ALA A O 1
ATOM 869 N N . ARG A 1 122 ? -16.172 -10.523 -8.852 1 98.75 122 ARG A N 1
ATOM 870 C CA . ARG A 1 122 ? -17 -10.445 -10.062 1 98.75 122 ARG A CA 1
ATOM 871 C C . ARG A 1 122 ? -17.062 -9.016 -10.594 1 98.75 122 ARG A C 1
ATOM 873 O O . ARG A 1 122 ? -16.984 -8.797 -11.805 1 98.75 122 ARG A O 1
ATOM 880 N N . GLU A 1 123 ? -17.172 -8.086 -9.703 1 98.62 123 GLU A N 1
ATOM 881 C CA . GLU A 1 123 ? -17.188 -6.676 -10.094 1 98.62 123 GLU A CA 1
ATOM 882 C C . GLU A 1 123 ? -15.875 -6.262 -10.75 1 98.62 123 GLU A C 1
ATOM 884 O O . GLU A 1 123 ? -15.875 -5.645 -11.812 1 98.62 123 GLU A O 1
ATOM 889 N N . ILE A 1 124 ? -14.812 -6.578 -10.117 1 98.44 124 ILE A N 1
ATOM 890 C CA . ILE A 1 124 ? -13.484 -6.133 -10.516 1 98.44 124 ILE A CA 1
ATOM 891 C C . ILE A 1 124 ? -13.094 -6.805 -11.836 1 98.44 124 ILE A C 1
ATOM 893 O O . ILE A 1 124 ? -12.422 -6.199 -12.672 1 98.44 124 ILE A O 1
ATOM 897 N N . ALA A 1 125 ? -13.508 -8.039 -12 1 98.38 125 ALA A N 1
ATOM 898 C CA . ALA A 1 125 ? -13.219 -8.75 -13.242 1 98.38 125 ALA A CA 1
ATOM 899 C C . ALA A 1 125 ? -13.719 -7.973 -14.453 1 98.38 125 ALA A C 1
ATOM 901 O O . ALA A 1 125 ? -13.102 -8.023 -15.523 1 98.38 125 ALA A O 1
ATOM 902 N N . LYS A 1 126 ? -14.734 -7.195 -14.281 1 98.44 126 LYS A N 1
ATOM 903 C CA . LYS A 1 126 ? -15.328 -6.422 -15.367 1 98.44 126 LYS A CA 1
ATOM 904 C C . LYS A 1 126 ? -14.516 -5.16 -15.648 1 98.44 126 LYS A C 1
ATOM 906 O O . LYS A 1 126 ? -14.688 -4.527 -16.688 1 98.44 126 LYS A O 1
ATOM 911 N N . LEU A 1 127 ? -13.586 -4.824 -14.766 1 98.62 127 LEU A N 1
ATOM 912 C CA . LEU A 1 127 ? -12.836 -3.576 -14.891 1 98.62 127 LEU A CA 1
ATOM 913 C C . LEU A 1 127 ? -11.562 -3.783 -15.703 1 98.62 127 LEU A C 1
ATOM 915 O O . LEU A 1 127 ? -10.805 -2.838 -15.93 1 98.62 127 LEU A O 1
ATOM 919 N N . GLY A 1 128 ? -11.203 -4.98 -16.078 1 98.31 128 GLY A N 1
ATOM 920 C CA . GLY A 1 128 ? -10.109 -5.215 -17.016 1 98.31 128 GLY A CA 1
ATOM 921 C C . GLY A 1 128 ? -8.883 -5.805 -16.344 1 98.31 128 GLY A C 1
ATOM 922 O O . GLY A 1 128 ? -7.828 -5.926 -16.984 1 98.31 128 GLY A O 1
ATOM 923 N N . VAL A 1 129 ? -8.984 -6.199 -15.07 1 98.81 129 VAL A N 1
ATOM 924 C CA . VAL A 1 129 ? -7.844 -6.855 -14.43 1 98.81 129 VAL A CA 1
ATOM 925 C C . VAL A 1 129 ? -7.637 -8.242 -15.039 1 98.81 129 VAL A C 1
ATOM 927 O O . VAL A 1 129 ? -8.586 -8.852 -15.531 1 98.81 129 VAL A O 1
ATOM 930 N N . ALA A 1 130 ? -6.395 -8.711 -15.047 1 98.81 130 ALA A N 1
ATOM 931 C CA . ALA A 1 130 ? -6.082 -10.016 -15.617 1 98.81 130 ALA A CA 1
ATOM 932 C C . ALA A 1 130 ? -6.68 -11.141 -14.781 1 98.81 130 ALA A C 1
ATOM 934 O O . ALA A 1 130 ? -7.227 -12.109 -15.32 1 98.81 130 ALA A O 1
ATOM 935 N N . PHE A 1 131 ? -6.594 -11.086 -13.492 1 98.88 131 PHE A N 1
ATOM 936 C CA . PHE A 1 131 ? -7.223 -11.984 -12.539 1 98.88 131 PHE A CA 1
ATOM 937 C C . PHE A 1 131 ? -7.254 -11.367 -11.148 1 98.88 131 PHE A C 1
ATOM 939 O O . PHE A 1 131 ? -6.645 -10.32 -10.914 1 98.88 131 PHE A O 1
ATOM 946 N N . VAL A 1 132 ? -8.023 -11.922 -10.258 1 98.88 132 VAL A N 1
ATOM 947 C CA . VAL A 1 132 ? -8.055 -11.5 -8.859 1 98.88 132 VAL A CA 1
ATOM 948 C C . VAL A 1 132 ? -7.203 -12.438 -8.016 1 98.88 132 VAL A C 1
ATOM 950 O O . VAL A 1 132 ? -7.027 -13.609 -8.367 1 98.88 132 VAL A O 1
ATOM 953 N N . GLU A 1 133 ? -6.641 -11.922 -7 1 98.88 133 GLU A N 1
ATOM 954 C CA . GLU A 1 133 ? -5.926 -12.75 -6.031 1 98.88 133 GLU A CA 1
ATOM 955 C C . GLU A 1 133 ? -6.75 -12.953 -4.766 1 98.88 133 GLU A C 1
ATOM 957 O O . GLU A 1 133 ? -6.973 -12.008 -4.004 1 98.88 133 GLU A O 1
ATOM 962 N N . ILE A 1 134 ? -7.215 -14.164 -4.609 1 98.56 134 ILE A N 1
ATOM 963 C CA . ILE A 1 134 ? -7.844 -14.516 -3.34 1 98.56 134 ILE A CA 1
ATOM 964 C C . ILE A 1 134 ? -6.773 -14.695 -2.268 1 98.56 134 ILE A C 1
ATOM 966 O O . ILE A 1 134 ? -6.012 -15.664 -2.303 1 98.56 134 ILE A O 1
ATOM 970 N N . HIS A 1 135 ? -6.777 -13.758 -1.343 1 98.19 135 HIS A N 1
ATOM 971 C CA . HIS A 1 135 ? -5.57 -13.586 -0.541 1 98.19 135 HIS A CA 1
ATOM 972 C C . HIS A 1 135 ? -5.902 -13.523 0.946 1 98.19 135 HIS A C 1
ATOM 974 O O . HIS A 1 135 ? -6.723 -12.703 1.367 1 98.19 135 HIS A O 1
ATOM 980 N N . ALA A 1 136 ? -5.367 -14.398 1.704 1 95.69 136 ALA A N 1
ATOM 981 C CA . ALA A 1 136 ? -5.23 -14.219 3.146 1 95.69 136 ALA A CA 1
ATOM 982 C C . ALA A 1 136 ? -3.812 -13.789 3.514 1 95.69 136 ALA A C 1
ATOM 984 O O . ALA A 1 136 ? -2.857 -14.539 3.32 1 95.69 136 ALA A O 1
ATOM 985 N N . GLY A 1 137 ? -3.719 -12.562 3.973 1 93.62 137 GLY A N 1
ATOM 986 C CA . GLY A 1 137 ? -2.416 -12.039 4.352 1 93.62 137 GLY A CA 1
ATOM 987 C C . GLY A 1 137 ? -1.816 -12.742 5.555 1 93.62 137 GLY A C 1
ATOM 988 O O . GLY A 1 137 ? -2.463 -13.586 6.172 1 93.62 137 GLY A O 1
ATOM 989 N N . LEU A 1 138 ? -0.598 -12.383 5.844 1 89.44 138 LEU A N 1
ATOM 990 C CA . LEU A 1 138 ? 0.136 -12.992 6.945 1 89.44 138 LEU A CA 1
ATOM 991 C C . LEU A 1 138 ? -0.593 -12.789 8.266 1 89.44 138 LEU A C 1
ATOM 993 O O . LEU A 1 138 ? -0.697 -13.711 9.078 1 89.44 138 LEU A O 1
ATOM 997 N N . ASP A 1 139 ? -1.187 -11.602 8.43 1 93.94 139 ASP A N 1
ATOM 998 C CA . ASP A 1 139 ? -1.885 -11.281 9.672 1 93.94 139 ASP A CA 1
ATOM 999 C C . ASP A 1 139 ? -3.162 -12.102 9.812 1 93.94 139 ASP A C 1
ATOM 1001 O O . ASP A 1 139 ? -3.498 -12.555 10.914 1 93.94 139 ASP A O 1
ATOM 1005 N N . GLU A 1 140 ? -3.879 -12.273 8.703 1 92.19 140 GLU A N 1
ATOM 1006 C CA . GLU A 1 140 ? -5.078 -13.102 8.727 1 92.19 140 GLU A CA 1
ATOM 1007 C C . GLU A 1 140 ? -4.727 -14.57 8.961 1 92.19 140 GLU A C 1
ATOM 1009 O O . GLU A 1 140 ? -5.398 -15.258 9.734 1 92.19 140 GLU A O 1
ATOM 1014 N N . GLN A 1 141 ? -3.705 -15.102 8.328 1 92.94 141 GLN A N 1
ATOM 1015 C CA . GLN A 1 141 ? -3.268 -16.484 8.461 1 92.94 141 GLN A CA 1
ATOM 1016 C C . GLN A 1 141 ? -2.908 -16.812 9.906 1 92.94 141 GLN A C 1
ATOM 1018 O O . GLN A 1 141 ? -3.031 -17.969 10.336 1 92.94 141 GLN A O 1
ATOM 1023 N N . ALA A 1 142 ? -2.471 -15.766 10.602 1 90.62 142 ALA A N 1
ATOM 1024 C CA . ALA A 1 142 ? -2.023 -15.953 11.984 1 90.62 142 ALA A CA 1
ATOM 1025 C C . ALA A 1 142 ? -3.211 -16.031 12.938 1 90.62 142 ALA A C 1
ATOM 1027 O O . ALA A 1 142 ? -3.051 -16.375 14.109 1 90.62 142 ALA A O 1
ATOM 1028 N N . GLN A 1 143 ? -4.414 -15.719 12.492 1 92.19 143 GLN A N 1
ATOM 1029 C CA . GLN A 1 143 ? -5.598 -15.75 13.344 1 92.19 143 GLN A CA 1
ATOM 1030 C C . GLN A 1 143 ? -6.121 -17.172 13.508 1 92.19 143 GLN A C 1
ATOM 1032 O O . GLN A 1 143 ? -6.031 -17.984 12.586 1 92.19 143 GLN A O 1
ATOM 1037 N N . PRO A 1 144 ? -6.746 -17.422 14.664 1 92.56 144 PRO A N 1
ATOM 1038 C CA . PRO A 1 144 ? -7.375 -18.734 14.844 1 92.56 144 PRO A CA 1
ATOM 1039 C C . PRO A 1 144 ? -8.5 -18.984 13.852 1 92.56 144 PRO A C 1
ATOM 1041 O O . PRO A 1 144 ? -9.266 -18.078 13.516 1 92.56 144 PRO A O 1
ATOM 1044 N N . GLY A 1 145 ? -8.531 -20.172 13.336 1 90.38 145 GLY A N 1
ATOM 1045 C CA . GLY A 1 145 ? -9.648 -20.562 12.492 1 90.38 145 GLY A CA 1
ATOM 1046 C C . GLY A 1 145 ? -9.375 -20.359 11.016 1 90.38 145 GLY A C 1
ATOM 1047 O O . GLY A 1 145 ? -10.164 -20.766 10.164 1 90.38 145 GLY A O 1
ATOM 1048 N N . TYR A 1 146 ? -8.227 -19.688 10.75 1 92.06 146 TYR A N 1
ATOM 1049 C CA . TYR A 1 146 ? -7.914 -19.531 9.328 1 92.06 146 TYR A CA 1
ATOM 1050 C C . TYR A 1 146 ? -7.793 -20.891 8.648 1 92.06 146 TYR A C 1
ATOM 1052 O O . TYR A 1 146 ? -7.219 -21.828 9.211 1 92.06 146 TYR A O 1
ATOM 1060 N N . SER A 1 147 ? -8.352 -20.969 7.344 1 92.69 147 SER A N 1
ATOM 1061 C CA . SER A 1 147 ? -8.219 -22.125 6.473 1 92.69 147 SER A CA 1
ATOM 1062 C C . SER A 1 147 ? -8.094 -21.719 5.012 1 92.69 147 SER A C 1
ATOM 1064 O O . SER A 1 147 ? -8.883 -20.906 4.516 1 92.69 147 SER A O 1
ATOM 1066 N N . ILE A 1 148 ? -7.172 -22.312 4.309 1 95.88 148 ILE A N 1
ATOM 1067 C CA . ILE A 1 148 ? -6.984 -22.047 2.889 1 95.88 148 ILE A CA 1
ATOM 1068 C C . ILE A 1 148 ? -8.227 -22.484 2.111 1 95.88 148 ILE A C 1
ATOM 1070 O O . ILE A 1 148 ? -8.508 -21.953 1.034 1 95.88 148 ILE A O 1
ATOM 1074 N N . GLN A 1 149 ? -8.992 -23.438 2.67 1 96.62 149 GLN A N 1
ATOM 1075 C CA . GLN A 1 149 ? -10.18 -23.938 1.993 1 96.62 149 GLN A CA 1
ATOM 1076 C C . GLN A 1 149 ? -11.188 -22.812 1.734 1 96.62 149 GLN A C 1
ATOM 1078 O O . GLN A 1 149 ? -11.867 -22.812 0.707 1 96.62 149 GLN A O 1
ATOM 1083 N N . THR A 1 150 ? -11.258 -21.906 2.619 1 96 150 THR A N 1
ATOM 1084 C CA . THR A 1 150 ? -12.164 -20.781 2.439 1 96 150 THR A CA 1
ATOM 1085 C C . THR A 1 150 ? -11.766 -19.969 1.211 1 96 150 THR A C 1
ATOM 1087 O O . THR A 1 150 ? -12.633 -19.516 0.457 1 96 150 THR A O 1
ATOM 1090 N N . LEU A 1 151 ? -10.5 -19.734 0.998 1 97.81 151 LEU A N 1
ATOM 1091 C CA . LEU A 1 151 ? -10.008 -19 -0.171 1 97.81 151 LEU A CA 1
ATOM 1092 C C . LEU A 1 151 ? -10.352 -19.75 -1.456 1 97.81 151 LEU A C 1
ATOM 1094 O O . LEU A 1 151 ? -10.773 -19.141 -2.438 1 97.81 151 LEU A O 1
ATOM 1098 N N . LEU A 1 152 ? -10.148 -21.078 -1.382 1 98.19 152 LEU A N 1
ATOM 1099 C CA . LEU A 1 152 ? -10.422 -21.906 -2.545 1 98.19 152 LEU A CA 1
ATOM 1100 C C . LEU A 1 152 ? -11.898 -21.859 -2.916 1 98.19 152 LEU A C 1
ATOM 1102 O O . LEU A 1 152 ? -12.242 -21.719 -4.09 1 98.19 152 LEU A O 1
ATOM 1106 N N . ASP A 1 153 ? -12.758 -21.922 -1.894 1 98.19 153 ASP A N 1
ATOM 1107 C CA . ASP A 1 153 ? -14.195 -21.859 -2.121 1 98.19 153 ASP A CA 1
ATOM 1108 C C . ASP A 1 153 ? -14.594 -20.516 -2.727 1 98.19 153 ASP A C 1
ATOM 1110 O O . ASP A 1 153 ? -15.406 -20.453 -3.656 1 98.19 153 ASP A O 1
ATOM 1114 N N . ASP A 1 154 ? -14.023 -19.453 -2.24 1 97.94 154 ASP A N 1
ATOM 1115 C CA . ASP A 1 154 ? -14.312 -18.125 -2.77 1 97.94 154 ASP A CA 1
ATOM 1116 C C . ASP A 1 154 ? -13.93 -18.031 -4.242 1 97.94 154 ASP A C 1
ATOM 1118 O O . ASP A 1 154 ? -14.688 -17.484 -5.051 1 97.94 154 ASP A O 1
ATOM 1122 N N . GLY A 1 155 ? -12.742 -18.531 -4.555 1 98.19 155 GLY A N 1
ATOM 1123 C CA . GLY A 1 155 ? -12.297 -18.516 -5.938 1 98.19 155 GLY A CA 1
ATOM 1124 C C . GLY A 1 155 ? -13.211 -19.281 -6.871 1 98.19 155 GLY A C 1
ATOM 1125 O O . GLY A 1 155 ? -13.594 -18.781 -7.93 1 98.19 155 GLY A O 1
ATOM 1126 N N . LYS A 1 156 ? -13.578 -20.438 -6.414 1 98.06 156 LYS A N 1
ATOM 1127 C CA . LYS A 1 156 ? -14.461 -21.297 -7.207 1 98.06 156 LYS A CA 1
ATOM 1128 C C . LYS A 1 156 ? -15.82 -20.641 -7.418 1 98.06 156 LYS A C 1
ATOM 1130 O O . LYS A 1 156 ? -16.344 -20.625 -8.539 1 98.06 156 LYS A O 1
ATOM 1135 N N . ILE A 1 157 ? -16.375 -20.109 -6.387 1 98.38 157 ILE A N 1
ATOM 1136 C CA . ILE A 1 157 ? -17.719 -19.531 -6.426 1 98.38 157 ILE A CA 1
ATOM 1137 C C . ILE A 1 157 ? -17.703 -18.25 -7.258 1 98.38 157 ILE A C 1
ATOM 1139 O O . ILE A 1 157 ? -18.656 -17.984 -7.992 1 98.38 157 ILE A O 1
ATOM 1143 N N . ALA A 1 158 ? -16.641 -17.469 -7.148 1 98.38 158 ALA A N 1
ATOM 1144 C CA . ALA A 1 158 ? -16.547 -16.219 -7.906 1 98.38 158 ALA A CA 1
ATOM 1145 C C . ALA A 1 158 ? -16.641 -16.484 -9.406 1 98.38 158 ALA A C 1
ATOM 1147 O O . ALA A 1 158 ? -17.281 -15.734 -10.133 1 98.38 158 ALA A O 1
ATOM 1148 N N . GLY A 1 159 ? -15.906 -17.516 -9.883 1 98.12 159 GLY A N 1
ATOM 1149 C CA . GLY A 1 159 ? -16.062 -17.938 -11.266 1 98.12 159 GLY A CA 1
ATOM 1150 C C . GLY A 1 159 ? -15.305 -17.062 -12.25 1 98.12 159 GLY A C 1
ATOM 1151 O O . GLY A 1 159 ? -15.68 -16.969 -13.422 1 98.12 159 GLY A O 1
ATOM 1152 N N . VAL A 1 160 ? -14.391 -16.312 -11.805 1 98.62 160 VAL A N 1
ATOM 1153 C CA . VAL A 1 160 ? -13.492 -15.508 -12.625 1 98.62 160 VAL A CA 1
ATOM 1154 C C . VAL A 1 160 ? -12.055 -15.992 -12.453 1 98.62 160 VAL A C 1
ATOM 1156 O O . VAL A 1 160 ? -11.75 -16.734 -11.516 1 98.62 160 VAL A O 1
ATOM 1159 N N . PRO A 1 161 ? -11.102 -15.688 -13.398 1 98.81 161 PRO A N 1
ATOM 1160 C CA . PRO A 1 161 ? -9.703 -16.094 -13.219 1 98.81 161 PRO A CA 1
ATOM 1161 C C . PRO A 1 161 ? -9.125 -15.625 -11.883 1 98.81 161 PRO A C 1
ATOM 1163 O O . PRO A 1 161 ? -9.359 -14.484 -11.469 1 98.81 161 PRO A O 1
ATOM 1166 N N . PHE A 1 162 ? -8.414 -16.531 -11.164 1 98.88 162 PHE A N 1
ATOM 1167 C CA . PHE A 1 162 ? -7.961 -16.141 -9.836 1 98.88 162 PHE A CA 1
ATOM 1168 C C . PHE A 1 162 ? -6.664 -16.844 -9.469 1 98.88 162 PHE A C 1
ATOM 1170 O O . PHE A 1 162 ? -6.309 -17.859 -10.078 1 98.88 162 PHE A O 1
ATOM 1177 N N . SER A 1 163 ? -5.918 -16.203 -8.617 1 98.88 163 SER A N 1
ATOM 1178 C CA . SER A 1 163 ? -4.797 -16.797 -7.887 1 98.88 163 SER A CA 1
ATOM 1179 C C . SER A 1 163 ? -5.129 -16.969 -6.406 1 98.88 163 SER A C 1
ATOM 1181 O O . SER A 1 163 ? -6.086 -16.375 -5.906 1 98.88 163 SER A O 1
ATOM 1183 N N . VAL A 1 164 ? -4.391 -17.812 -5.746 1 98.62 164 VAL A N 1
ATOM 1184 C CA . VAL A 1 164 ? -4.562 -18.047 -4.316 1 98.62 164 VAL A CA 1
ATOM 1185 C C . VAL A 1 164 ? -3.252 -17.766 -3.584 1 98.62 164 VAL A C 1
ATOM 1187 O O . VAL A 1 164 ? -2.207 -18.312 -3.934 1 98.62 164 VAL A O 1
ATOM 1190 N N . ALA A 1 165 ? -3.289 -16.875 -2.682 1 98.06 165 ALA A N 1
ATOM 1191 C CA . ALA A 1 165 ? -2.189 -16.547 -1.779 1 98.06 165 ALA A CA 1
ATOM 1192 C C . ALA A 1 165 ? -2.621 -16.672 -0.321 1 98.06 165 ALA A C 1
ATOM 1194 O O . ALA A 1 165 ? -3.441 -15.891 0.161 1 98.06 165 ALA A O 1
ATOM 1195 N N . GLY A 1 166 ? -2.023 -17.531 0.338 1 95.88 166 GLY A N 1
ATOM 1196 C CA . GLY A 1 166 ? -2.377 -17.766 1.729 1 95.88 166 GLY A CA 1
ATOM 1197 C C . GLY A 1 166 ? -2.154 -19.203 2.166 1 95.88 166 GLY A C 1
ATOM 1198 O O . GLY A 1 166 ? -3.104 -19.969 2.271 1 95.88 166 GLY A O 1
ATOM 1199 N N . GLY A 1 167 ? -0.922 -19.5 2.414 1 93.94 167 GLY A N 1
ATOM 1200 C CA . GLY A 1 167 ? -0.63 -20.797 3.004 1 93.94 167 GLY A CA 1
ATOM 1201 C C . GLY A 1 167 ? -0.449 -21.906 1.974 1 93.94 167 GLY A C 1
ATOM 1202 O O . GLY A 1 167 ? -0.707 -23.078 2.256 1 93.94 167 GLY A O 1
ATOM 1203 N N . VAL A 1 168 ? -0.173 -21.547 0.771 1 97.5 168 VAL A N 1
ATOM 1204 C CA . VAL A 1 168 ? 0.104 -22.547 -0.258 1 97.5 168 VAL A CA 1
ATOM 1205 C C . VAL A 1 168 ? 1.407 -23.266 0.065 1 97.5 168 VAL A C 1
ATOM 1207 O O . VAL A 1 168 ? 2.449 -22.641 0.254 1 97.5 168 VAL A O 1
ATOM 1210 N N . LYS A 1 169 ? 1.369 -24.547 0.167 1 97.19 169 LYS A N 1
ATOM 1211 C CA . LYS A 1 169 ? 2.482 -25.453 0.443 1 97.19 169 LYS A CA 1
ATOM 1212 C C . LYS A 1 169 ? 2.275 -26.797 -0.233 1 97.19 169 LYS A C 1
ATOM 1214 O O . LYS A 1 169 ? 1.291 -27 -0.951 1 97.19 169 LYS A O 1
ATOM 1219 N N . VAL A 1 170 ? 3.234 -27.656 0.001 1 96.94 170 VAL A N 1
ATOM 1220 C CA . VAL A 1 170 ? 3.24 -28.906 -0.739 1 96.94 170 VAL A CA 1
ATOM 1221 C C . VAL A 1 170 ? 1.968 -29.703 -0.431 1 96.94 170 VAL A C 1
ATOM 1223 O O . VAL A 1 170 ? 1.399 -30.344 -1.316 1 96.94 170 VAL A O 1
ATOM 1226 N N . ASP A 1 171 ? 1.431 -29.609 0.736 1 96.25 171 ASP A N 1
ATOM 1227 C CA . ASP A 1 171 ? 0.283 -30.422 1.132 1 96.25 171 ASP A CA 1
ATOM 1228 C C . ASP A 1 171 ? -1.027 -29.75 0.715 1 96.25 171 ASP A C 1
ATOM 1230 O O . ASP A 1 171 ? -2.086 -30.391 0.743 1 96.25 171 ASP A O 1
ATOM 1234 N N . THR A 1 172 ? -1.003 -28.484 0.277 1 97.25 172 THR A N 1
ATOM 1235 C CA . THR A 1 172 ? -2.248 -27.812 -0.06 1 97.25 172 THR A CA 1
ATOM 1236 C C . THR A 1 172 ? -2.291 -27.469 -1.545 1 97.25 172 THR A C 1
ATOM 1238 O O . THR A 1 172 ? -3.352 -27.125 -2.08 1 97.25 172 THR A O 1
ATOM 1241 N N . ILE A 1 173 ? -1.232 -27.547 -2.25 1 98.12 173 ILE A N 1
ATOM 1242 C CA . ILE A 1 173 ? -1.125 -26.969 -3.586 1 98.12 173 ILE A CA 1
ATOM 1243 C C . ILE A 1 173 ? -1.991 -27.75 -4.562 1 98.12 173 ILE A C 1
ATOM 1245 O O . ILE A 1 173 ? -2.506 -27.203 -5.535 1 98.12 173 ILE A O 1
ATOM 1249 N N . ALA A 1 174 ? -2.129 -29.047 -4.352 1 97.31 174 ALA A N 1
ATOM 1250 C CA . ALA A 1 174 ? -3 -29.844 -5.215 1 97.31 174 ALA A CA 1
ATOM 1251 C C . ALA A 1 174 ? -4.441 -29.344 -5.148 1 97.31 174 ALA A C 1
ATOM 1253 O O . ALA A 1 174 ? -5.137 -29.297 -6.168 1 97.31 174 ALA A O 1
ATOM 1254 N N . ALA A 1 175 ? -4.883 -29.016 -3.961 1 97.56 175 ALA A N 1
ATOM 1255 C CA . ALA A 1 175 ? -6.227 -28.469 -3.793 1 97.56 175 ALA A CA 1
ATOM 1256 C C . ALA A 1 175 ? -6.375 -27.141 -4.516 1 97.56 175 ALA A C 1
ATOM 1258 O O . ALA A 1 175 ? -7.449 -26.828 -5.039 1 97.56 175 ALA A O 1
ATOM 1259 N N . VAL A 1 176 ? -5.336 -26.297 -4.512 1 98.38 176 VAL A N 1
ATOM 1260 C CA . VAL A 1 176 ? -5.328 -25.031 -5.223 1 98.38 176 VAL A CA 1
ATOM 1261 C C . VAL A 1 176 ? -5.523 -25.266 -6.719 1 98.38 176 VAL A C 1
ATOM 1263 O O . VAL A 1 176 ? -6.359 -24.625 -7.355 1 98.38 176 VAL A O 1
ATOM 1266 N N . ARG A 1 177 ? -4.781 -26.234 -7.258 1 97.94 177 ARG A N 1
ATOM 1267 C CA . ARG A 1 177 ? -4.918 -26.641 -8.656 1 97.94 177 ARG A CA 1
ATOM 1268 C C . ARG A 1 177 ? -6.328 -27.141 -8.945 1 97.94 177 ARG A C 1
ATOM 1270 O O . ARG A 1 177 ? -6.957 -26.719 -9.914 1 97.94 177 ARG A O 1
ATOM 1277 N N . ASP A 1 178 ? -6.824 -27.969 -8.078 1 97.25 178 ASP A N 1
ATOM 1278 C CA . ASP A 1 178 ? -8.109 -28.625 -8.297 1 97.25 178 ASP A CA 1
ATOM 1279 C C . ASP A 1 178 ? -9.258 -27.625 -8.188 1 97.25 178 ASP A C 1
ATOM 1281 O O . ASP A 1 178 ? -10.336 -27.844 -8.75 1 97.25 178 ASP A O 1
ATOM 1285 N N . ALA A 1 179 ? -9.047 -26.531 -7.445 1 97.69 179 ALA A N 1
ATOM 1286 C CA . ALA A 1 179 ? -10.039 -25.469 -7.32 1 97.69 179 ALA A CA 1
ATOM 1287 C C . ALA A 1 179 ? -10.117 -24.641 -8.602 1 97.69 179 ALA A C 1
ATOM 1289 O O . ALA A 1 179 ? -11.039 -23.828 -8.773 1 97.69 179 ALA A O 1
ATOM 1290 N N . GLY A 1 180 ? -9.172 -24.844 -9.477 1 97.81 180 GLY A N 1
ATOM 1291 C CA . GLY A 1 180 ? -9.203 -24.156 -10.758 1 97.81 180 GLY A CA 1
ATOM 1292 C C . GLY A 1 180 ? -8.438 -22.844 -10.75 1 97.81 180 GLY A C 1
ATOM 1293 O O . GLY A 1 180 ? -8.617 -22.016 -11.633 1 97.81 180 GLY A O 1
ATOM 1294 N N . ALA A 1 181 ? -7.57 -22.625 -9.781 1 98.56 181 ALA A N 1
ATOM 1295 C CA . ALA A 1 181 ? -6.77 -21.406 -9.719 1 98.56 181 ALA A CA 1
ATOM 1296 C C . ALA A 1 181 ? -5.809 -21.312 -10.898 1 98.56 181 ALA A C 1
ATOM 1298 O O . ALA A 1 181 ? -5.223 -22.328 -11.305 1 98.56 181 ALA A O 1
ATOM 1299 N N . ASP A 1 182 ? -5.645 -20.109 -11.422 1 98.5 182 ASP A N 1
ATOM 1300 C CA . ASP A 1 182 ? -4.68 -19.875 -12.492 1 98.5 182 ASP A CA 1
ATOM 1301 C C . ASP A 1 182 ? -3.256 -19.812 -11.945 1 98.5 182 ASP A C 1
ATOM 1303 O O . ASP A 1 182 ? -2.305 -20.188 -12.641 1 98.5 182 ASP A O 1
ATOM 1307 N N . VAL A 1 183 ? -3.119 -19.328 -10.734 1 98.81 183 VAL A N 1
ATOM 1308 C CA . VAL A 1 183 ? -1.81 -19.141 -10.125 1 98.81 183 VAL A CA 1
ATOM 1309 C C . VAL A 1 183 ? -1.852 -19.578 -8.656 1 98.81 183 VAL A C 1
ATOM 1311 O O . VAL A 1 183 ? -2.785 -19.234 -7.93 1 98.81 183 VAL A O 1
ATOM 1314 N N . ALA A 1 184 ? -0.934 -20.359 -8.234 1 98.88 184 ALA A N 1
ATOM 1315 C CA . ALA A 1 184 ? -0.685 -20.703 -6.84 1 98.88 184 ALA A CA 1
ATOM 1316 C C . ALA A 1 184 ? 0.501 -19.922 -6.289 1 98.88 184 ALA A C 1
ATOM 1318 O O . ALA A 1 184 ? 1.618 -20.031 -6.801 1 98.88 184 ALA A O 1
ATOM 1319 N N . VAL A 1 185 ? 0.288 -19.156 -5.27 1 98.81 185 VAL A N 1
ATOM 1320 C CA . VAL A 1 185 ? 1.316 -18.281 -4.734 1 98.81 185 VAL A CA 1
ATOM 1321 C C . VAL A 1 185 ? 1.912 -18.891 -3.467 1 98.81 185 VAL A C 1
ATOM 1323 O O . VAL A 1 185 ? 1.212 -19.062 -2.467 1 98.81 185 VAL A O 1
ATOM 1326 N N . ALA A 1 186 ? 3.141 -19.188 -3.512 1 98.56 186 ALA A N 1
ATOM 1327 C CA . ALA A 1 186 ? 3.842 -19.734 -2.35 1 98.56 186 ALA A CA 1
ATOM 1328 C C . ALA A 1 186 ? 4.922 -18.766 -1.865 1 98.56 186 ALA A C 1
ATOM 1330 O O . ALA A 1 186 ? 5.77 -18.328 -2.648 1 98.56 186 ALA A O 1
ATOM 1331 N N . GLY A 1 187 ? 4.906 -18.406 -0.631 1 97.75 187 GLY A N 1
ATOM 1332 C CA . GLY A 1 187 ? 5.914 -17.562 -0.004 1 97.75 187 GLY A CA 1
ATOM 1333 C C . GLY A 1 187 ? 6.746 -18.297 1.027 1 97.75 187 GLY A C 1
ATOM 1334 O O . GLY A 1 187 ? 7.734 -18.953 0.685 1 97.75 187 GLY A O 1
ATOM 1335 N N . GLY A 1 188 ? 6.254 -18.328 2.266 1 96.19 188 GLY A N 1
ATOM 1336 C CA . GLY A 1 188 ? 6.953 -18.953 3.371 1 96.19 188 GLY A CA 1
ATOM 1337 C C . GLY A 1 188 ? 7.352 -20.391 3.084 1 96.19 188 GLY A C 1
ATOM 1338 O O . GLY A 1 188 ? 8.398 -20.859 3.535 1 96.19 188 GLY A O 1
ATOM 1339 N N . ALA A 1 189 ? 6.57 -21.109 2.338 1 97.62 189 ALA A N 1
ATOM 1340 C CA . ALA A 1 189 ? 6.844 -22.5 1.996 1 97.62 189 ALA A CA 1
ATOM 1341 C C . ALA A 1 189 ? 8.133 -22.625 1.184 1 97.62 189 ALA A C 1
ATOM 1343 O O . ALA A 1 189 ? 8.727 -23.703 1.108 1 97.62 189 ALA A O 1
ATOM 1344 N N . ILE A 1 190 ? 8.531 -21.5 0.569 1 98.56 190 ILE A N 1
ATOM 1345 C CA . ILE A 1 190 ? 9.734 -21.516 -0.263 1 98.56 190 ILE A CA 1
ATOM 1346 C C . ILE A 1 190 ? 10.859 -20.766 0.434 1 98.56 190 ILE A C 1
ATOM 1348 O O . ILE A 1 190 ? 11.867 -21.359 0.83 1 98.56 190 ILE A O 1
ATOM 1352 N N . TYR A 1 191 ? 10.656 -19.469 0.796 1 97.75 191 TYR A N 1
ATOM 1353 C CA . TYR A 1 191 ? 11.789 -18.641 1.216 1 97.75 191 TYR A CA 1
ATOM 1354 C C . TYR A 1 191 ? 12.219 -18.984 2.637 1 97.75 191 TYR A C 1
ATOM 1356 O O . TYR A 1 191 ? 13.32 -18.625 3.062 1 97.75 191 TYR A O 1
ATOM 1364 N N . SER A 1 192 ? 11.352 -19.734 3.375 1 96.88 192 SER A N 1
ATOM 1365 C CA . SER A 1 192 ? 11.719 -20.109 4.738 1 96.88 192 SER A CA 1
ATOM 1366 C C . SER A 1 192 ? 12.211 -21.547 4.805 1 96.88 192 SER A C 1
ATOM 1368 O O . SER A 1 192 ? 12.609 -22.016 5.871 1 96.88 192 SER A O 1
ATOM 1370 N N . ALA A 1 193 ? 12.18 -22.281 3.736 1 97.94 193 ALA A N 1
ATOM 1371 C CA . ALA A 1 193 ? 12.641 -23.656 3.705 1 97.94 193 ALA A CA 1
ATOM 1372 C C . ALA A 1 193 ? 14.148 -23.75 3.881 1 97.94 193 ALA A C 1
ATOM 1374 O O . ALA A 1 193 ? 14.875 -22.828 3.506 1 97.94 193 ALA A O 1
ATOM 1375 N N . GLU A 1 194 ? 14.609 -24.812 4.445 1 98 194 GLU A N 1
ATOM 1376 C CA . GLU A 1 194 ? 16.047 -25.062 4.547 1 98 194 GLU A CA 1
ATOM 1377 C C . GLU A 1 194 ? 16.703 -25.047 3.176 1 98 194 GLU A C 1
ATOM 1379 O O . GLU A 1 194 ? 17.812 -24.531 3.021 1 98 194 GLU A O 1
ATOM 1384 N N . ASP A 1 195 ? 16.062 -25.609 2.26 1 98.62 195 ASP A N 1
ATOM 1385 C CA . ASP A 1 195 ? 16.469 -25.625 0.858 1 98.62 195 ASP A CA 1
ATOM 1386 C C . ASP A 1 195 ? 15.359 -25.078 -0.042 1 98.62 195 ASP A C 1
ATOM 1388 O O . ASP A 1 195 ? 14.516 -25.828 -0.533 1 98.62 195 ASP A O 1
ATOM 1392 N N . PRO A 1 196 ? 15.445 -23.781 -0.353 1 98.81 196 PRO A N 1
ATOM 1393 C CA . PRO A 1 196 ? 14.375 -23.141 -1.124 1 98.81 196 PRO A CA 1
ATOM 1394 C C . PRO A 1 196 ? 14.211 -23.734 -2.518 1 98.81 196 PRO A C 1
ATOM 1396 O O . PRO A 1 196 ? 13.086 -23.859 -3.012 1 98.81 196 PRO A O 1
ATOM 1399 N N . ALA A 1 197 ? 15.281 -24.125 -3.131 1 98.81 197 ALA A N 1
ATOM 1400 C CA . ALA A 1 197 ? 15.203 -24.734 -4.457 1 98.81 197 ALA A CA 1
ATOM 1401 C C . ALA A 1 197 ? 14.438 -26.047 -4.41 1 98.81 197 ALA A C 1
ATOM 1403 O O . ALA A 1 197 ? 13.57 -26.297 -5.25 1 98.81 197 ALA A O 1
ATOM 1404 N N . ALA A 1 198 ? 14.766 -26.859 -3.432 1 98.75 198 ALA A N 1
ATOM 1405 C CA . ALA A 1 198 ? 14.078 -28.141 -3.279 1 98.75 198 ALA A CA 1
ATOM 1406 C C . ALA A 1 198 ? 12.602 -27.938 -2.979 1 98.75 198 ALA A C 1
ATOM 1408 O O . ALA A 1 198 ? 11.75 -28.688 -3.471 1 98.75 198 ALA A O 1
ATOM 1409 N N . ALA A 1 199 ? 12.328 -26.953 -2.195 1 98.75 199 ALA A N 1
ATOM 1410 C CA . ALA A 1 199 ? 10.938 -26.641 -1.849 1 98.75 199 ALA A CA 1
ATOM 1411 C C . ALA A 1 199 ? 10.148 -26.203 -3.078 1 98.75 199 ALA A C 1
ATOM 1413 O O . ALA A 1 199 ? 9.031 -26.672 -3.305 1 98.75 199 ALA A O 1
ATOM 1414 N N . ALA A 1 200 ? 10.719 -25.328 -3.84 1 98.81 200 ALA A N 1
ATOM 1415 C CA . ALA A 1 200 ? 10.062 -24.844 -5.055 1 98.81 200 ALA A CA 1
ATOM 1416 C C . ALA A 1 200 ? 9.852 -25.984 -6.047 1 98.81 200 ALA A C 1
ATOM 1418 O O . ALA A 1 200 ? 8.789 -26.094 -6.66 1 98.81 200 ALA A O 1
ATOM 1419 N N . LYS A 1 201 ? 10.867 -26.812 -6.168 1 98.69 201 LYS A N 1
ATOM 1420 C CA . LYS A 1 201 ? 10.766 -27.953 -7.07 1 98.69 201 LYS A CA 1
ATOM 1421 C C . LYS A 1 201 ? 9.641 -28.891 -6.641 1 98.69 201 LYS A C 1
ATOM 1423 O O . LYS A 1 201 ? 8.891 -29.391 -7.477 1 98.69 201 LYS A O 1
ATOM 1428 N N . ALA A 1 202 ? 9.586 -29.156 -5.355 1 98.56 202 ALA A N 1
ATOM 1429 C CA . ALA A 1 202 ? 8.547 -30.031 -4.832 1 98.56 202 ALA A CA 1
ATOM 1430 C C . ALA A 1 202 ? 7.156 -29.469 -5.133 1 98.56 202 ALA A C 1
ATOM 1432 O O . ALA A 1 202 ? 6.238 -30.234 -5.477 1 98.56 202 ALA A O 1
ATOM 1433 N N . LEU A 1 203 ? 6.98 -28.203 -4.98 1 98.69 203 LEU A N 1
ATOM 1434 C CA . LEU A 1 203 ? 5.711 -27.547 -5.285 1 98.69 203 LEU A CA 1
ATOM 1435 C C . LEU A 1 203 ? 5.387 -27.656 -6.773 1 98.69 203 LEU A C 1
ATOM 1437 O O . LEU A 1 203 ? 4.254 -27.969 -7.145 1 98.69 203 LEU A O 1
ATOM 1441 N N . LYS A 1 204 ? 6.348 -27.375 -7.602 1 98.06 204 LYS A N 1
ATOM 1442 C CA . LYS A 1 204 ? 6.156 -27.469 -9.047 1 98.06 204 LYS A CA 1
ATOM 1443 C C . LYS A 1 204 ? 5.742 -28.891 -9.453 1 98.06 204 LYS A C 1
ATOM 1445 O O . LYS A 1 204 ? 4.828 -29.062 -10.258 1 98.06 204 LYS A O 1
ATOM 1450 N N . ASP A 1 205 ? 6.414 -29.875 -8.906 1 97.62 205 ASP A N 1
ATOM 1451 C CA . ASP A 1 205 ? 6.109 -31.281 -9.188 1 97.62 205 ASP A CA 1
ATOM 1452 C C . ASP A 1 205 ? 4.684 -31.625 -8.773 1 97.62 205 ASP A C 1
ATOM 1454 O O . ASP A 1 205 ? 3.988 -32.375 -9.477 1 97.62 205 ASP A O 1
ATOM 1458 N N . ALA A 1 206 ? 4.301 -31.094 -7.66 1 96.75 206 ALA A N 1
ATOM 1459 C CA . ALA A 1 206 ? 2.969 -31.375 -7.133 1 96.75 206 ALA A CA 1
ATOM 1460 C C . ALA A 1 206 ? 1.887 -30.719 -7.992 1 96.75 206 ALA A C 1
ATOM 1462 O O . ALA A 1 206 ? 0.76 -31.219 -8.062 1 96.75 206 ALA A O 1
ATOM 1463 N N . LEU A 1 207 ? 2.188 -29.625 -8.625 1 95.56 207 LEU A N 1
ATOM 1464 C CA . LEU A 1 207 ? 1.245 -28.906 -9.477 1 95.56 207 LEU A CA 1
ATOM 1465 C C . LEU A 1 207 ? 1.045 -29.641 -10.805 1 95.56 207 LEU A C 1
ATOM 1467 O O . LEU A 1 207 ? 0.002 -29.484 -11.445 1 95.56 207 LEU A O 1
ATOM 1471 N N . THR A 1 208 ? 2.004 -30.375 -11.32 1 87 208 THR A N 1
ATOM 1472 C CA . THR A 1 208 ? 1.98 -31 -12.641 1 87 208 THR A CA 1
ATOM 1473 C C . THR A 1 208 ? 1.474 -32.438 -12.555 1 87 208 THR A C 1
ATOM 1475 O O . THR A 1 208 ? 1.341 -33.094 -13.578 1 87 208 THR A O 1
ATOM 1478 N N . LYS A 1 209 ? 1.244 -32.875 -11.422 1 83.75 209 LYS A N 1
ATOM 1479 C CA . LYS A 1 209 ? 0.676 -34.219 -11.289 1 83.75 209 LYS A CA 1
ATOM 1480 C C . LYS A 1 209 ? -0.827 -34.219 -11.555 1 83.75 209 LYS A C 1
ATOM 1482 O O . LYS A 1 209 ? -1.503 -33.219 -11.281 1 83.75 209 LYS A O 1
ATOM 1487 N N . MET B 1 1 ? -4.973 23.234 18.328 1 89.62 1 MET B N 1
ATOM 1488 C CA . MET B 1 1 ? -4.879 23.891 17.031 1 89.62 1 MET B CA 1
ATOM 1489 C C . MET B 1 1 ? -4.594 22.875 15.93 1 89.62 1 MET B C 1
ATOM 1491 O O . MET B 1 1 ? -3.785 21.953 16.109 1 89.62 1 MET B O 1
ATOM 1495 N N . THR B 1 2 ? -5.285 23.047 14.852 1 97.56 2 THR B N 1
ATOM 1496 C CA . THR B 1 2 ? -5.133 22.156 13.711 1 97.56 2 THR B CA 1
ATOM 1497 C C . THR B 1 2 ? -3.721 22.25 13.141 1 97.56 2 THR B C 1
ATOM 1499 O O . THR B 1 2 ? -3.221 23.344 12.883 1 97.56 2 THR B O 1
ATOM 1502 N N . LYS B 1 3 ? -3.018 21.094 13.016 1 98.5 3 LYS B N 1
ATOM 1503 C CA . LYS B 1 3 ? -1.683 21.062 12.422 1 98.5 3 LYS B CA 1
ATOM 1504 C C . LYS B 1 3 ? -1.759 21.094 10.898 1 98.5 3 LYS B C 1
ATOM 1506 O O . LYS B 1 3 ? -2.738 20.625 10.312 1 98.5 3 LYS B O 1
ATOM 1511 N N . LEU B 1 4 ? -0.692 21.609 10.273 1 98.81 4 LEU B N 1
ATOM 1512 C CA . LEU B 1 4 ? -0.556 21.562 8.82 1 98.81 4 LEU B CA 1
ATOM 1513 C C . LEU B 1 4 ? 0.428 20.469 8.406 1 98.81 4 LEU B C 1
ATOM 1515 O O . LEU B 1 4 ? 1.564 20.438 8.883 1 98.81 4 LEU B O 1
ATOM 1519 N N . GLN B 1 5 ? -0.002 19.578 7.605 1 98.88 5 GLN B N 1
ATOM 1520 C CA . GLN B 1 5 ? 0.808 18.5 7.043 1 98.88 5 GLN B CA 1
ATOM 1521 C C . GLN B 1 5 ? 1 18.688 5.539 1 98.88 5 GLN B C 1
ATOM 1523 O O . GLN B 1 5 ? 0.032 18.906 4.809 1 98.88 5 GLN B O 1
ATOM 1528 N N . VAL B 1 6 ? 2.268 18.656 5.086 1 98.94 6 VAL B N 1
ATOM 1529 C CA . VAL B 1 6 ? 2.525 18.641 3.65 1 98.94 6 VAL B CA 1
ATOM 1530 C C . VAL B 1 6 ? 2.656 17.188 3.172 1 98.94 6 VAL B C 1
ATOM 1532 O O . VAL B 1 6 ? 3.414 16.406 3.746 1 98.94 6 VAL B O 1
ATOM 1535 N N . ALA B 1 7 ? 1.858 16.844 2.215 1 98.62 7 ALA B N 1
ATOM 1536 C CA . ALA B 1 7 ? 2.012 15.562 1.534 1 98.62 7 ALA B CA 1
ATOM 1537 C C . ALA B 1 7 ? 2.975 15.672 0.355 1 98.62 7 ALA B C 1
ATOM 1539 O O . ALA B 1 7 ? 2.66 16.312 -0.649 1 98.62 7 ALA B O 1
ATOM 1540 N N . VAL B 1 8 ? 4.148 15.062 0.473 1 98.38 8 VAL B N 1
ATOM 1541 C CA . VAL B 1 8 ? 5.168 15.094 -0.57 1 98.38 8 VAL B CA 1
ATOM 1542 C C . VAL B 1 8 ? 4.898 13.984 -1.584 1 98.38 8 VAL B C 1
ATOM 1544 O O . VAL B 1 8 ? 5.383 12.859 -1.431 1 98.38 8 VAL B O 1
ATOM 1547 N N . ASP B 1 9 ? 4.246 14.328 -2.633 1 96.25 9 ASP B N 1
ATOM 1548 C CA . ASP B 1 9 ? 3.891 13.367 -3.672 1 96.25 9 ASP B CA 1
ATOM 1549 C C . ASP B 1 9 ? 4.824 13.484 -4.875 1 96.25 9 ASP B C 1
ATOM 1551 O O . ASP B 1 9 ? 4.371 13.562 -6.016 1 96.25 9 ASP B O 1
ATOM 1555 N N . LEU B 1 10 ? 6.031 13.648 -4.578 1 97.62 10 LEU B N 1
ATOM 1556 C CA . LEU B 1 10 ? 7.105 13.602 -5.559 1 97.62 10 LEU B CA 1
ATOM 1557 C C . LEU B 1 10 ? 7.77 12.234 -5.582 1 97.62 10 LEU B C 1
ATOM 1559 O O . LEU B 1 10 ? 7.473 11.383 -4.738 1 97.62 10 LEU B O 1
ATOM 1563 N N . LEU B 1 11 ? 8.711 12.031 -6.52 1 97.56 11 LEU B N 1
ATOM 1564 C CA . LEU B 1 11 ? 9.055 10.641 -6.785 1 97.56 11 LEU B CA 1
ATOM 1565 C C . LEU B 1 11 ? 10.508 10.359 -6.418 1 97.56 11 LEU B C 1
ATOM 1567 O O . LEU B 1 11 ? 10.922 9.195 -6.379 1 97.56 11 LEU B O 1
ATOM 1571 N N . THR B 1 12 ? 11.266 11.445 -6.18 1 98.38 12 THR B N 1
ATOM 1572 C CA . THR B 1 12 ? 12.664 11.219 -5.848 1 98.38 12 THR B CA 1
ATOM 1573 C C . THR B 1 12 ? 13.016 11.852 -4.504 1 98.38 12 THR B C 1
ATOM 1575 O O . THR B 1 12 ? 12.422 12.859 -4.117 1 98.38 12 THR B O 1
ATOM 1578 N N . THR B 1 13 ? 13.992 11.25 -3.873 1 98.75 13 THR B N 1
ATOM 1579 C CA . THR B 1 13 ? 14.477 11.789 -2.609 1 98.75 13 THR B CA 1
ATOM 1580 C C . THR B 1 13 ? 15.016 13.203 -2.799 1 98.75 13 THR B C 1
ATOM 1582 O O . THR B 1 13 ? 14.781 14.086 -1.967 1 98.75 13 THR B O 1
ATOM 1585 N N . ALA B 1 14 ? 15.695 13.406 -3.896 1 98.81 14 ALA B N 1
ATOM 1586 C CA . ALA B 1 14 ? 16.266 14.719 -4.172 1 98.81 14 ALA B CA 1
ATOM 1587 C C . ALA B 1 14 ? 15.172 15.781 -4.289 1 98.81 14 ALA B C 1
ATOM 1589 O O . ALA B 1 14 ? 15.281 16.859 -3.707 1 98.81 14 ALA B O 1
ATOM 1590 N N . ASP B 1 15 ? 14.133 15.492 -5.016 1 98.75 15 ASP B N 1
ATOM 1591 C CA . ASP B 1 15 ? 13.023 16.422 -5.18 1 98.75 15 ASP B CA 1
ATOM 1592 C C . ASP B 1 15 ? 12.297 16.656 -3.854 1 98.75 15 ASP B C 1
ATOM 1594 O O . ASP B 1 15 ? 11.875 17.781 -3.555 1 98.75 15 ASP B O 1
ATOM 1598 N N . ALA B 1 16 ? 12.125 15.586 -3.1 1 98.88 16 ALA B N 1
ATOM 1599 C CA . ALA B 1 16 ? 11.477 15.688 -1.796 1 98.88 16 ALA B CA 1
ATOM 1600 C C . ALA B 1 16 ? 12.266 16.609 -0.861 1 98.88 16 ALA B C 1
ATOM 1602 O O . ALA B 1 16 ? 11.695 17.469 -0.19 1 98.88 16 ALA B O 1
ATOM 1603 N N . LEU B 1 17 ? 13.57 16.391 -0.883 1 98.94 17 LEU B N 1
ATOM 1604 C CA . LEU B 1 17 ? 14.43 17.219 -0.041 1 98.94 17 LEU B CA 1
ATOM 1605 C C . LEU B 1 17 ? 14.359 18.688 -0.459 1 98.94 17 LEU B C 1
ATOM 1607 O O . LEU B 1 17 ? 14.266 19.562 0.39 1 98.94 17 LEU B O 1
ATOM 1611 N N . ALA B 1 18 ? 14.406 18.906 -1.739 1 98.81 18 ALA B N 1
ATOM 1612 C CA . ALA B 1 18 ? 14.32 20.266 -2.248 1 98.81 18 ALA B CA 1
ATOM 1613 C C . ALA B 1 18 ? 13.023 20.938 -1.814 1 98.81 18 ALA B C 1
ATOM 1615 O O . ALA B 1 18 ? 13.031 22.094 -1.361 1 98.81 18 ALA B O 1
ATOM 1616 N N . LEU B 1 19 ? 11.938 20.219 -1.905 1 98.88 19 LEU B N 1
ATOM 1617 C CA . LEU B 1 19 ? 10.641 20.75 -1.529 1 98.88 19 LEU B CA 1
ATOM 1618 C C . LEU B 1 19 ? 10.57 21.016 -0.027 1 98.88 19 LEU B C 1
ATOM 1620 O O . LEU B 1 19 ? 10.148 22.094 0.406 1 98.88 19 LEU B O 1
ATOM 1624 N N . THR B 1 20 ? 10.953 20.016 0.733 1 98.88 20 THR B N 1
ATOM 1625 C CA . THR B 1 20 ? 10.766 20.109 2.176 1 98.88 20 THR B CA 1
ATOM 1626 C C . THR B 1 20 ? 11.672 21.172 2.777 1 98.88 20 THR B C 1
ATOM 1628 O O . THR B 1 20 ? 11.312 21.812 3.771 1 98.88 20 THR B O 1
ATOM 1631 N N . HIS B 1 21 ? 12.82 21.391 2.166 1 98.75 21 HIS B N 1
ATOM 1632 C CA . HIS B 1 21 ? 13.68 22.484 2.613 1 98.75 21 HIS B CA 1
ATOM 1633 C C . HIS B 1 21 ? 12.969 23.828 2.477 1 98.75 21 HIS B C 1
ATOM 1635 O O . HIS B 1 21 ? 13.164 24.734 3.303 1 98.75 21 HIS B O 1
ATOM 1641 N N . LYS B 1 22 ? 12.203 23.938 1.488 1 98.75 22 LYS B N 1
ATOM 1642 C CA . LYS B 1 22 ? 11.492 25.188 1.241 1 98.75 22 LYS B CA 1
ATOM 1643 C C . LYS B 1 22 ? 10.312 25.344 2.195 1 98.75 22 LYS B C 1
ATOM 1645 O O . LYS B 1 22 ? 10.023 26.453 2.652 1 98.75 22 LYS B O 1
ATOM 1650 N N . VAL B 1 23 ? 9.648 24.25 2.547 1 98.81 23 VAL B N 1
ATOM 1651 C CA . VAL B 1 23 ? 8.32 24.406 3.137 1 98.81 23 VAL B CA 1
ATOM 1652 C C . VAL B 1 23 ? 8.375 24.094 4.629 1 98.81 23 VAL B C 1
ATOM 1654 O O . VAL B 1 23 ? 7.461 24.422 5.379 1 98.81 23 VAL B O 1
ATOM 1657 N N . ALA B 1 24 ? 9.422 23.5 5.121 1 98.69 24 ALA B N 1
ATOM 1658 C CA . ALA B 1 24 ? 9.547 22.984 6.484 1 98.69 24 ALA B CA 1
ATOM 1659 C C . ALA B 1 24 ? 9.211 24.062 7.512 1 98.69 24 ALA B C 1
ATOM 1661 O O . ALA B 1 24 ? 8.578 23.781 8.531 1 98.69 24 ALA B O 1
ATOM 1662 N N . PRO B 1 25 ? 9.602 25.359 7.289 1 98.5 25 PRO B N 1
ATOM 1663 C CA . PRO B 1 25 ? 9.305 26.375 8.305 1 98.5 25 PRO B CA 1
ATOM 1664 C C . PRO B 1 25 ? 7.805 26.594 8.492 1 98.5 25 PRO B C 1
ATOM 1666 O O . PRO B 1 25 ? 7.383 27.141 9.516 1 98.5 25 PRO B O 1
ATOM 1669 N N . TYR B 1 26 ? 6.996 26.156 7.57 1 98.62 26 TYR B N 1
ATOM 1670 C CA . TYR B 1 26 ? 5.598 26.562 7.574 1 98.62 26 TYR B CA 1
ATOM 1671 C C . TYR B 1 26 ? 4.68 25.375 7.824 1 98.62 26 TYR B C 1
ATOM 1673 O O . TYR B 1 26 ? 3.459 25.531 7.887 1 98.62 26 TYR B O 1
ATOM 1681 N N . VAL B 1 27 ? 5.246 24.172 7.977 1 98.75 27 VAL B N 1
ATOM 1682 C CA . VAL B 1 27 ? 4.426 22.984 8.188 1 98.75 27 VAL B CA 1
ATOM 1683 C C . VAL B 1 27 ? 4.812 22.328 9.508 1 98.75 27 VAL B C 1
ATOM 1685 O O . VAL B 1 27 ? 5.91 22.547 10.023 1 98.75 27 VAL B O 1
ATOM 1688 N N . ASP B 1 28 ? 3.92 21.531 10.031 1 98.62 28 ASP B N 1
ATOM 1689 C CA . ASP B 1 28 ? 4.152 20.828 11.289 1 98.62 28 ASP B CA 1
ATOM 1690 C C . ASP B 1 28 ? 4.605 19.391 11.031 1 98.62 28 ASP B C 1
ATOM 1692 O O . ASP B 1 28 ? 5.426 18.844 11.773 1 98.62 28 ASP B O 1
ATOM 1696 N N . ILE B 1 29 ? 4.043 18.781 9.977 1 98.88 29 ILE B N 1
ATOM 1697 C CA . ILE B 1 29 ? 4.289 17.375 9.633 1 98.88 29 ILE B CA 1
ATOM 1698 C C . ILE B 1 29 ? 4.719 17.281 8.172 1 98.88 29 ILE B C 1
ATOM 1700 O O . ILE B 1 29 ? 4.148 17.938 7.305 1 98.88 29 ILE B O 1
ATOM 1704 N N . ILE B 1 30 ? 5.734 16.516 7.918 1 98.94 30 ILE B N 1
ATOM 1705 C CA . ILE B 1 30 ? 6.172 16.203 6.562 1 98.94 30 ILE B CA 1
ATOM 1706 C C . ILE B 1 30 ? 5.809 14.75 6.234 1 98.94 30 ILE B C 1
ATOM 1708 O O . ILE B 1 30 ? 6.359 13.82 6.824 1 98.94 30 ILE B O 1
ATOM 1712 N N . GLU B 1 31 ? 4.914 14.617 5.332 1 98.94 31 GLU B N 1
ATOM 1713 C CA . GLU B 1 31 ? 4.488 13.281 4.914 1 98.94 31 GLU B CA 1
ATOM 1714 C C . GLU B 1 31 ? 5.176 12.867 3.617 1 98.94 31 GLU B C 1
ATOM 1716 O O . GLU B 1 31 ? 5.125 13.586 2.621 1 98.94 31 GLU B O 1
ATOM 1721 N N . LEU B 1 32 ? 5.84 11.75 3.637 1 98.94 32 LEU B N 1
ATOM 1722 C CA . LEU B 1 32 ? 6.324 11.117 2.414 1 98.94 32 LEU B CA 1
ATOM 1723 C C . LEU B 1 32 ? 5.234 10.266 1.773 1 98.94 32 LEU B C 1
ATOM 1725 O O . LEU B 1 32 ? 4.785 9.281 2.363 1 98.94 32 LEU B O 1
ATOM 1729 N N . GLY B 1 33 ? 4.832 10.68 0.578 1 98.44 33 GLY B N 1
ATOM 1730 C CA . GLY B 1 33 ? 3.758 9.977 -0.115 1 98.44 33 GLY B CA 1
ATOM 1731 C C . GLY B 1 33 ? 4.125 8.562 -0.509 1 98.44 33 GLY B C 1
ATOM 1732 O O . GLY B 1 33 ? 5.305 8.242 -0.67 1 98.44 33 GLY B O 1
ATOM 1733 N N . THR B 1 34 ? 3.133 7.77 -0.741 1 98.62 34 THR B N 1
ATOM 1734 C CA . THR B 1 34 ? 3.277 6.348 -1.037 1 98.62 34 THR B CA 1
ATOM 1735 C C . THR B 1 34 ? 4.133 6.141 -2.285 1 98.62 34 THR B C 1
ATOM 1737 O O . THR B 1 34 ? 5.055 5.32 -2.283 1 98.62 34 THR B O 1
ATOM 1740 N N . PRO B 1 35 ? 3.908 6.906 -3.371 1 98.25 35 PRO B N 1
ATOM 1741 C CA . PRO B 1 35 ? 4.734 6.688 -4.559 1 98.25 35 PRO B CA 1
ATOM 1742 C C . PRO B 1 35 ? 6.215 6.98 -4.309 1 98.25 35 PRO B C 1
ATOM 1744 O O . PRO B 1 35 ? 7.082 6.332 -4.898 1 98.25 35 PRO B O 1
ATOM 1747 N N . LEU B 1 36 ? 6.488 7.965 -3.482 1 98.69 36 LEU B N 1
ATOM 1748 C CA . LEU B 1 36 ? 7.875 8.281 -3.154 1 98.69 36 LEU B CA 1
ATOM 1749 C C . LEU B 1 36 ? 8.539 7.105 -2.443 1 98.69 36 LEU B C 1
ATOM 1751 O O . LEU B 1 36 ? 9.648 6.703 -2.805 1 98.69 36 LEU B O 1
ATOM 1755 N N . ILE B 1 37 ? 7.863 6.551 -1.442 1 98.81 37 ILE B N 1
ATOM 1756 C CA . ILE B 1 37 ? 8.422 5.445 -0.669 1 98.81 37 ILE B CA 1
ATOM 1757 C C . ILE B 1 37 ? 8.578 4.219 -1.563 1 98.81 37 ILE B C 1
ATOM 1759 O O . ILE B 1 37 ? 9.609 3.539 -1.519 1 98.81 37 ILE B O 1
ATOM 1763 N N . LYS B 1 38 ? 7.594 3.951 -2.404 1 98.69 38 LYS B N 1
ATOM 1764 C CA . LYS B 1 38 ? 7.691 2.816 -3.316 1 98.69 38 LYS B CA 1
ATOM 1765 C C . LYS B 1 38 ? 8.812 3.021 -4.332 1 98.69 38 LYS B C 1
ATOM 1767 O O . LYS B 1 38 ? 9.445 2.059 -4.766 1 98.69 38 LYS B O 1
ATOM 1772 N N . SER B 1 39 ? 9.117 4.262 -4.648 1 98.69 39 SER B N 1
ATOM 1773 C CA . SER B 1 39 ? 10.125 4.562 -5.66 1 98.69 39 SER B CA 1
ATOM 1774 C C . SER B 1 39 ? 11.531 4.523 -5.062 1 98.69 39 SER B C 1
ATOM 1776 O O . SER B 1 39 ? 12.43 3.883 -5.617 1 98.69 39 SER B O 1
ATOM 1778 N N . ALA B 1 40 ? 11.703 5.168 -3.889 1 98.62 40 ALA B N 1
ATOM 1779 C CA . ALA B 1 40 ? 13.047 5.441 -3.377 1 98.62 40 ALA B CA 1
ATOM 1780 C C . ALA B 1 40 ? 13.406 4.488 -2.24 1 98.62 40 ALA B C 1
ATOM 1782 O O . ALA B 1 40 ? 14.578 4.355 -1.882 1 98.62 40 ALA B O 1
ATOM 1783 N N . GLY B 1 41 ? 12.352 3.873 -1.602 1 98.62 41 GLY B N 1
ATOM 1784 C CA . GLY B 1 41 ? 12.602 2.986 -0.477 1 98.62 41 GLY B CA 1
ATOM 1785 C C . GLY B 1 41 ? 12.68 3.713 0.852 1 98.62 41 GLY B C 1
ATOM 1786 O O . GLY B 1 41 ? 12.445 4.922 0.917 1 98.62 41 GLY B O 1
ATOM 1787 N N . LEU B 1 42 ? 13.039 3.006 1.892 1 98.75 42 LEU B N 1
ATOM 1788 C CA . LEU B 1 42 ? 13.062 3.504 3.262 1 98.75 42 LEU B CA 1
ATOM 1789 C C . LEU B 1 42 ? 14.117 4.598 3.424 1 98.75 42 LEU B C 1
ATOM 1791 O O . LEU B 1 42 ? 14.039 5.41 4.348 1 98.75 42 LEU B O 1
ATOM 1795 N N . SER B 1 43 ? 15.062 4.582 2.506 1 98.69 43 SER B N 1
ATOM 1796 C CA . SER B 1 43 ? 16.125 5.574 2.615 1 98.69 43 SER B CA 1
ATOM 1797 C C . SER B 1 43 ? 15.586 6.992 2.475 1 98.69 43 SER B C 1
ATOM 1799 O O . SER B 1 43 ? 16.156 7.941 3.006 1 98.69 43 SER B O 1
ATOM 1801 N N . ALA B 1 44 ? 14.453 7.133 1.763 1 98.88 44 ALA B N 1
ATOM 1802 C CA . ALA B 1 44 ? 13.812 8.445 1.668 1 98.88 44 ALA B CA 1
ATOM 1803 C C . ALA B 1 44 ? 13.367 8.938 3.043 1 98.88 44 ALA B C 1
ATOM 1805 O O . ALA B 1 44 ? 13.477 10.133 3.342 1 98.88 44 ALA B O 1
ATOM 1806 N N . ILE B 1 45 ? 12.875 8.023 3.891 1 98.94 45 ILE B N 1
ATOM 1807 C CA . ILE B 1 45 ? 12.445 8.367 5.242 1 98.94 45 ILE B CA 1
ATOM 1808 C C . ILE B 1 45 ? 13.633 8.859 6.055 1 98.94 45 ILE B C 1
ATOM 1810 O O . ILE B 1 45 ? 13.57 9.914 6.688 1 98.94 45 ILE B O 1
ATOM 1814 N N . SER B 1 46 ? 14.695 8.117 5.938 1 98.94 46 SER B N 1
ATOM 1815 C CA . SER B 1 46 ? 15.906 8.453 6.688 1 98.94 46 SER B CA 1
ATOM 1816 C C . SER B 1 46 ? 16.469 9.805 6.254 1 98.94 46 SER B C 1
ATOM 1818 O O . SER B 1 46 ? 16.891 10.609 7.09 1 98.94 46 SER B O 1
ATOM 1820 N N . ALA B 1 47 ? 16.484 10.031 4.965 1 98.94 47 ALA B N 1
ATOM 1821 C CA . ALA B 1 47 ? 17.016 11.273 4.418 1 98.94 47 ALA B CA 1
ATOM 1822 C C . ALA B 1 47 ? 16.203 12.477 4.891 1 98.94 47 ALA B C 1
ATOM 1824 O O . ALA B 1 47 ? 16.781 13.492 5.305 1 98.94 47 ALA B O 1
ATOM 1825 N N . ILE B 1 48 ? 14.922 12.367 4.867 1 98.94 48 ILE B N 1
ATOM 1826 C CA . ILE B 1 48 ? 14.07 13.484 5.246 1 98.94 48 ILE B CA 1
ATOM 1827 C C . ILE B 1 48 ? 14.164 13.727 6.75 1 98.94 48 ILE B C 1
ATOM 1829 O O . ILE B 1 48 ? 14.234 14.875 7.199 1 98.94 48 ILE B O 1
ATOM 1833 N N . LYS B 1 49 ? 14.164 12.641 7.547 1 98.94 49 LYS B N 1
ATOM 1834 C CA . LYS B 1 49 ? 14.305 12.797 8.992 1 98.94 49 LYS B CA 1
ATOM 1835 C C . LYS B 1 49 ? 15.625 13.469 9.352 1 98.94 49 LYS B C 1
ATOM 1837 O O . LYS B 1 49 ? 15.672 14.336 10.227 1 98.94 49 LYS B O 1
ATOM 1842 N N . ALA B 1 50 ? 16.672 13.07 8.68 1 98.88 50 ALA B N 1
ATOM 1843 C CA . ALA B 1 50 ? 17.984 13.672 8.922 1 98.88 50 ALA B CA 1
ATOM 1844 C C . ALA B 1 50 ? 17.984 15.156 8.57 1 98.88 50 ALA B C 1
ATOM 1846 O O . ALA B 1 50 ? 18.594 15.969 9.266 1 98.88 50 ALA B O 1
ATOM 1847 N N . ALA B 1 51 ? 17.328 15.508 7.523 1 98.88 51 ALA B N 1
ATOM 1848 C CA . ALA B 1 51 ? 17.281 16.891 7.051 1 98.88 51 ALA B CA 1
ATOM 1849 C C . ALA B 1 51 ? 16.406 17.75 7.949 1 98.88 51 ALA B C 1
ATOM 1851 O O . ALA B 1 51 ? 16.625 18.969 8.055 1 98.88 51 ALA B O 1
ATOM 1852 N N . HIS B 1 52 ? 15.422 17.141 8.578 1 98.81 52 HIS B N 1
ATOM 1853 C CA . HIS B 1 52 ? 14.461 17.859 9.398 1 98.81 52 HIS B CA 1
ATOM 1854 C C . HIS B 1 52 ? 14.234 17.172 10.734 1 98.81 52 HIS B C 1
ATOM 1856 O O . HIS B 1 52 ? 13.117 16.719 11.023 1 98.81 52 HIS B O 1
ATOM 1862 N N . PRO B 1 53 ? 15.211 17.125 11.633 1 98.19 53 PRO B N 1
ATOM 1863 C CA . PRO B 1 53 ? 15.125 16.344 12.875 1 98.19 53 PRO B CA 1
ATOM 1864 C C . PRO B 1 53 ? 14.062 16.875 13.828 1 98.19 53 PRO B C 1
ATOM 1866 O O . PRO B 1 53 ? 13.578 16.125 14.688 1 98.19 53 PRO B O 1
ATOM 1869 N N . ASP B 1 54 ? 13.641 18.078 13.648 1 97.62 54 ASP B N 1
ATOM 1870 C CA . ASP B 1 54 ? 12.688 18.688 14.57 1 97.62 54 ASP B CA 1
ATOM 1871 C C . ASP B 1 54 ? 11.258 18.547 14.047 1 97.62 54 ASP B C 1
ATOM 1873 O O . ASP B 1 54 ? 10.305 18.953 14.719 1 97.62 54 ASP B O 1
ATOM 1877 N N . LYS B 1 55 ? 11.117 18 12.875 1 98.62 55 LYS B N 1
ATOM 1878 C CA . LYS B 1 55 ? 9.789 17.828 12.281 1 98.62 55 LYS B CA 1
ATOM 1879 C C . LYS B 1 55 ? 9.273 16.406 12.5 1 98.62 55 LYS B C 1
ATOM 1881 O O . LYS B 1 55 ? 10.062 15.469 12.602 1 98.62 55 LYS B O 1
ATOM 1886 N N . GLU B 1 56 ? 7.957 16.281 12.648 1 98.81 56 GLU B N 1
ATOM 1887 C CA . GLU B 1 56 ? 7.34 14.961 12.562 1 98.81 56 GLU B CA 1
ATOM 1888 C C . GLU B 1 56 ? 7.336 14.438 11.133 1 98.81 56 GLU B C 1
ATOM 1890 O O . GLU B 1 56 ? 6.805 15.086 10.227 1 98.81 56 GLU B O 1
ATOM 1895 N N . VAL B 1 57 ? 7.996 13.336 10.969 1 98.94 57 VAL B N 1
ATOM 1896 C CA . VAL B 1 57 ? 8.055 12.711 9.656 1 98.94 57 VAL B CA 1
ATOM 1897 C C . VAL B 1 57 ? 7.027 11.578 9.578 1 98.94 57 VAL B C 1
ATOM 1899 O O . VAL B 1 57 ? 7.016 10.688 10.438 1 98.94 57 VAL B O 1
ATOM 1902 N N . PHE B 1 58 ? 6.129 11.688 8.594 1 99 58 PHE B N 1
ATOM 1903 C CA . PHE B 1 58 ? 5.012 10.773 8.391 1 99 58 PHE B CA 1
ATOM 1904 C C . PHE B 1 58 ? 5.234 9.914 7.152 1 99 58 PHE B C 1
ATOM 1906 O O . PHE B 1 58 ? 5.293 10.43 6.035 1 99 58 PHE B O 1
ATOM 1913 N N . ALA B 1 59 ? 5.445 8.562 7.344 1 98.94 59 ALA B N 1
ATOM 1914 C CA . ALA B 1 59 ? 5.551 7.633 6.219 1 98.94 59 ALA B CA 1
ATOM 1915 C C . ALA B 1 59 ? 4.176 7.121 5.801 1 98.94 59 ALA B C 1
ATOM 1917 O O . ALA B 1 59 ? 3.557 6.332 6.52 1 98.94 59 ALA B O 1
ATOM 1918 N N . ASP B 1 60 ? 3.705 7.57 4.664 1 98.88 60 ASP B N 1
ATOM 1919 C CA . ASP B 1 60 ? 2.416 7.121 4.148 1 98.88 60 ASP B CA 1
ATOM 1920 C C . ASP B 1 60 ? 2.541 5.762 3.461 1 98.88 60 ASP B C 1
ATOM 1922 O O . ASP B 1 60 ? 2.529 5.684 2.23 1 98.88 60 ASP B O 1
ATOM 1926 N N . LEU B 1 61 ? 2.535 4.734 4.285 1 98.88 61 LEU B N 1
ATOM 1927 C CA . LEU B 1 61 ? 2.801 3.387 3.797 1 98.88 61 LEU B CA 1
ATOM 1928 C C . LEU B 1 61 ? 1.551 2.783 3.162 1 98.88 61 LEU B C 1
ATOM 1930 O O . LEU B 1 61 ? 1.647 1.964 2.248 1 98.88 61 LEU B O 1
ATOM 1934 N N . LYS B 1 62 ? 0.45 3.16 3.68 1 98.75 62 LYS B N 1
ATOM 1935 C CA . LYS B 1 62 ? -0.823 2.547 3.311 1 98.75 62 LYS B CA 1
ATOM 1936 C C . LYS B 1 62 ? -0.753 1.026 3.426 1 98.75 62 LYS B C 1
ATOM 1938 O O . LYS B 1 62 ? -1.11 0.311 2.488 1 98.75 62 LYS B O 1
ATOM 1943 N N . THR B 1 63 ? -0.356 0.594 4.625 1 98.81 63 THR B N 1
ATOM 1944 C CA . THR B 1 63 ? -0.121 -0.822 4.879 1 98.81 63 THR B CA 1
ATOM 1945 C C . THR B 1 63 ? -1.436 -1.599 4.871 1 98.81 63 THR B C 1
ATOM 1947 O O . THR B 1 63 ? -2.408 -1.188 5.504 1 98.81 63 THR B O 1
ATOM 1950 N N . ALA B 1 64 ? -1.43 -2.719 4.137 1 98.25 64 ALA B N 1
ATOM 1951 C CA . ALA B 1 64 ? -2.627 -3.547 4.027 1 98.25 64 ALA B CA 1
ATOM 1952 C C . ALA B 1 64 ? -2.406 -4.918 4.656 1 98.25 64 ALA B C 1
ATOM 1954 O O . ALA B 1 64 ? -3.363 -5.648 4.926 1 98.25 64 ALA B O 1
ATOM 1955 N N . ASP B 1 65 ? -1.194 -5.266 4.789 1 96.75 65 ASP B N 1
ATOM 1956 C CA . ASP B 1 65 ? -0.758 -6.543 5.344 1 96.75 65 ASP B CA 1
ATOM 1957 C C . ASP B 1 65 ? 0.572 -6.398 6.082 1 96.75 65 ASP B C 1
ATOM 1959 O O . ASP B 1 65 ? 1.293 -5.418 5.883 1 96.75 65 ASP B O 1
ATOM 1963 N N . ALA B 1 66 ? 0.86 -7.344 7.016 1 96.94 66 ALA B N 1
ATOM 1964 C CA . ALA B 1 66 ? 2.115 -7.336 7.762 1 96.94 66 ALA B CA 1
ATOM 1965 C C . ALA B 1 66 ? 2.301 -6.02 8.508 1 96.94 66 ALA B C 1
ATOM 1967 O O . ALA B 1 66 ? 3.338 -5.363 8.375 1 96.94 66 ALA B O 1
ATOM 1968 N N . GLY B 1 67 ? 1.225 -5.668 9.273 1 98.62 67 GLY B N 1
ATOM 1969 C CA . GLY B 1 67 ? 1.147 -4.371 9.93 1 98.62 67 GLY B CA 1
ATOM 1970 C C . GLY B 1 67 ? 2.346 -4.078 10.812 1 98.62 67 GLY B C 1
ATOM 1971 O O . GLY B 1 67 ? 2.959 -3.016 10.703 1 98.62 67 GLY B O 1
ATOM 1972 N N . PHE B 1 68 ? 2.689 -5.047 11.656 1 98.75 68 PHE B N 1
ATOM 1973 C CA . PHE B 1 68 ? 3.812 -4.832 12.562 1 98.75 68 PHE B CA 1
ATOM 1974 C C . PHE B 1 68 ? 5.109 -4.645 11.781 1 98.75 68 PHE B C 1
ATOM 1976 O O . PHE B 1 68 ? 5.848 -3.689 12.023 1 98.75 68 PHE B O 1
ATOM 1983 N N . LEU B 1 69 ? 5.383 -5.469 10.836 1 98.62 69 LEU B N 1
ATOM 1984 C CA . LEU B 1 69 ? 6.641 -5.477 10.102 1 98.62 69 LEU B CA 1
ATOM 1985 C C . LEU B 1 69 ? 6.855 -4.156 9.367 1 98.62 69 LEU B C 1
ATOM 1987 O O . LEU B 1 69 ? 7.906 -3.529 9.5 1 98.62 69 LEU B O 1
ATOM 1991 N N . GLU B 1 70 ? 5.875 -3.736 8.57 1 98.81 70 GLU B N 1
ATOM 1992 C CA . GLU B 1 70 ? 6.035 -2.523 7.773 1 98.81 70 GLU B CA 1
ATOM 1993 C C . GLU B 1 70 ? 6.191 -1.294 8.664 1 98.81 70 GLU B C 1
ATOM 1995 O O . GLU B 1 70 ? 7.023 -0.426 8.391 1 98.81 70 GLU B O 1
ATOM 2000 N N . ALA B 1 71 ? 5.379 -1.277 9.727 1 98.94 71 ALA B N 1
ATOM 2001 C CA . ALA B 1 71 ? 5.508 -0.152 10.648 1 98.94 71 ALA B CA 1
ATOM 2002 C C . ALA B 1 71 ? 6.879 -0.143 11.32 1 98.94 71 ALA B C 1
ATOM 2004 O O . ALA B 1 71 ? 7.52 0.906 11.422 1 98.94 71 ALA B O 1
ATOM 2005 N N . ASP B 1 72 ? 7.305 -1.299 11.766 1 98.94 72 ASP B N 1
ATOM 2006 C CA . ASP B 1 72 ? 8.594 -1.428 12.438 1 98.94 72 ASP B CA 1
ATOM 2007 C C . ASP B 1 72 ? 9.734 -0.945 11.539 1 98.94 72 ASP B C 1
ATOM 2009 O O . ASP B 1 72 ? 10.641 -0.248 11.992 1 98.94 72 ASP B O 1
ATOM 2013 N N . LEU B 1 73 ? 9.711 -1.307 10.281 1 98.88 73 LEU B N 1
ATOM 2014 C CA . LEU B 1 73 ? 10.719 -0.896 9.312 1 98.88 73 LEU B CA 1
ATOM 2015 C C . LEU B 1 73 ? 10.75 0.622 9.164 1 98.88 73 LEU B C 1
ATOM 2017 O O . LEU B 1 73 ? 11.82 1.233 9.195 1 98.88 73 LEU B O 1
ATOM 2021 N N . ALA B 1 74 ? 9.586 1.216 9.039 1 98.94 74 ALA B N 1
ATOM 2022 C CA . ALA B 1 74 ? 9.5 2.656 8.812 1 98.94 74 ALA B CA 1
ATOM 2023 C C . ALA B 1 74 ? 9.93 3.434 10.055 1 98.94 74 ALA B C 1
ATOM 2025 O O . ALA B 1 74 ? 10.625 4.449 9.945 1 98.94 74 ALA B O 1
ATOM 2026 N N . PHE B 1 75 ? 9.484 2.957 11.234 1 98.94 75 PHE B N 1
ATOM 2027 C CA . PHE B 1 75 ? 9.891 3.615 12.469 1 98.94 75 PHE B CA 1
ATOM 2028 C C . PHE B 1 75 ? 11.398 3.51 12.664 1 98.94 75 PHE B C 1
ATOM 2030 O O . PHE B 1 75 ? 12.047 4.469 13.094 1 98.94 75 PHE B O 1
ATOM 2037 N N . SER B 1 76 ? 11.969 2.389 12.359 1 98.88 76 SER B N 1
ATOM 2038 C CA . SER B 1 76 ? 13.406 2.199 12.445 1 98.88 76 SER B CA 1
ATOM 2039 C C . SER B 1 76 ? 14.148 3.115 11.477 1 98.88 76 SER B C 1
ATOM 2041 O O . SER B 1 76 ? 15.281 3.527 11.742 1 98.88 76 SER B O 1
ATOM 2043 N N . ALA B 1 77 ? 13.492 3.498 10.391 1 98.88 77 ALA B N 1
ATOM 2044 C CA . ALA B 1 77 ? 14.094 4.367 9.383 1 98.88 77 ALA B CA 1
ATOM 2045 C C . ALA B 1 77 ? 13.953 5.836 9.773 1 98.88 77 ALA B C 1
ATOM 2047 O O . ALA B 1 77 ? 14.523 6.715 9.117 1 98.88 77 ALA B O 1
ATOM 2048 N N . GLY B 1 78 ? 13.141 6.16 10.781 1 98.88 78 GLY B N 1
ATOM 2049 C CA . GLY B 1 78 ? 13.109 7.527 11.289 1 98.88 78 GLY B CA 1
ATOM 2050 C C . GLY B 1 78 ? 11.727 8.141 11.273 1 98.88 78 GLY B C 1
ATOM 2051 O O . GLY B 1 78 ? 11.531 9.266 11.742 1 98.88 78 GLY B O 1
ATOM 2052 N N . ALA B 1 79 ? 10.727 7.41 10.805 1 98.94 79 ALA B N 1
ATOM 2053 C CA . ALA B 1 79 ? 9.367 7.941 10.781 1 98.94 79 ALA B CA 1
ATOM 2054 C C . ALA B 1 79 ? 8.828 8.148 12.195 1 98.94 79 ALA B C 1
ATOM 2056 O O . ALA B 1 79 ? 9.148 7.379 13.102 1 98.94 79 ALA B O 1
ATOM 2057 N N . ASP B 1 80 ? 8 9.148 12.312 1 98.94 80 ASP B N 1
ATOM 2058 C CA . ASP B 1 80 ? 7.305 9.406 13.578 1 98.94 80 ASP B CA 1
ATOM 2059 C C . ASP B 1 80 ? 5.859 8.914 13.516 1 98.94 80 ASP B C 1
ATOM 2061 O O . ASP B 1 80 ? 5.254 8.625 14.547 1 98.94 80 ASP B O 1
ATOM 2065 N N . LEU B 1 81 ? 5.266 8.883 12.344 1 98.94 81 LEU B N 1
ATOM 2066 C CA . LEU B 1 81 ? 3.93 8.383 12.039 1 98.94 81 LEU B CA 1
ATOM 2067 C C . LEU B 1 81 ? 3.963 7.453 10.828 1 98.94 81 LEU B C 1
ATOM 2069 O O . LEU B 1 81 ? 4.766 7.648 9.914 1 98.94 81 LEU B O 1
ATOM 2073 N N . VAL B 1 82 ? 3.107 6.461 10.836 1 98.94 82 VAL B N 1
ATOM 2074 C CA . VAL B 1 82 ? 2.918 5.617 9.656 1 98.94 82 VAL B CA 1
ATOM 2075 C C . VAL B 1 82 ? 1.427 5.418 9.398 1 98.94 82 VAL B C 1
ATOM 2077 O O . VAL B 1 82 ? 0.607 5.574 10.312 1 98.94 82 VAL B O 1
ATOM 2080 N N . THR B 1 83 ? 1.144 5.105 8.164 1 98.88 83 THR B N 1
ATOM 2081 C CA . THR B 1 83 ? -0.254 4.859 7.824 1 98.88 83 THR B CA 1
ATOM 2082 C C . THR B 1 83 ? -0.512 3.365 7.641 1 98.88 83 THR B C 1
ATOM 2084 O O . THR B 1 83 ? 0.28 2.666 7.008 1 98.88 83 THR B O 1
ATOM 2087 N N . VAL B 1 84 ? -1.534 2.883 8.242 1 98.88 84 VAL B N 1
ATOM 2088 C CA . VAL B 1 84 ? -2.195 1.63 7.895 1 98.88 84 VAL B CA 1
ATOM 2089 C C . VAL B 1 84 ? -3.541 1.922 7.234 1 98.88 84 VAL B C 1
ATOM 2091 O O . VAL B 1 84 ? -4.148 2.967 7.484 1 98.88 84 VAL B O 1
ATOM 2094 N N . LEU B 1 85 ? -3.957 1.037 6.336 1 98.69 85 LEU B N 1
ATOM 2095 C CA . LEU B 1 85 ? -5.246 1.255 5.688 1 98.69 85 LEU B CA 1
ATOM 2096 C C . LEU B 1 85 ? -6.395 0.878 6.617 1 98.69 85 LEU B C 1
ATOM 2098 O O . LEU B 1 85 ? -6.352 -0.167 7.27 1 98.69 85 LEU B O 1
ATOM 2102 N N . GLY B 1 86 ? -7.41 1.736 6.629 1 98.19 86 GLY B N 1
ATOM 2103 C CA . GLY B 1 86 ? -8.609 1.434 7.398 1 98.19 86 GLY B CA 1
ATOM 2104 C C . GLY B 1 86 ? -9.352 0.217 6.887 1 98.19 86 GLY B C 1
ATOM 2105 O O . GLY B 1 86 ? -10.078 -0.433 7.641 1 98.19 86 GLY B O 1
ATOM 2106 N N . ALA B 1 87 ? -9.148 -0.093 5.652 1 96.56 87 ALA B N 1
ATOM 2107 C CA . ALA B 1 87 ? -9.805 -1.239 5.027 1 96.56 87 ALA B CA 1
ATOM 2108 C C . ALA B 1 87 ? -9.094 -2.539 5.383 1 96.56 87 ALA B C 1
ATOM 2110 O O . ALA B 1 87 ? -9.617 -3.631 5.148 1 96.56 87 ALA B O 1
ATOM 2111 N N . ALA B 1 88 ? -7.895 -2.453 5.961 1 97.12 88 ALA B N 1
ATOM 2112 C CA . ALA B 1 88 ? -7.156 -3.652 6.352 1 97.12 88 ALA B CA 1
ATOM 2113 C C . ALA B 1 88 ? -7.844 -4.367 7.508 1 97.12 88 ALA B C 1
ATOM 2115 O O . ALA B 1 88 ? -8.641 -3.766 8.234 1 97.12 88 ALA B O 1
ATOM 2116 N N . GLY B 1 89 ? -7.594 -5.637 7.676 1 95.94 89 GLY B N 1
ATOM 2117 C CA . GLY B 1 89 ? -8.109 -6.371 8.82 1 95.94 89 GLY B CA 1
ATOM 2118 C C . GLY B 1 89 ? -7.652 -5.805 10.148 1 95.94 89 GLY B C 1
ATOM 2119 O O . GLY B 1 89 ? -6.555 -5.25 10.25 1 95.94 89 GLY B O 1
ATOM 2120 N N . ASP B 1 90 ? -8.445 -6.039 11.188 1 97.38 90 ASP B N 1
ATOM 2121 C CA . ASP B 1 90 ? -8.133 -5.5 12.508 1 97.38 90 ASP B CA 1
ATOM 2122 C C . ASP B 1 90 ? -6.773 -5.992 12.992 1 97.38 90 ASP B C 1
ATOM 2124 O O . ASP B 1 90 ? -6.051 -5.258 13.664 1 97.38 90 ASP B O 1
ATOM 2128 N N . ALA B 1 91 ? -6.473 -7.238 12.656 1 97.25 91 ALA B N 1
ATOM 2129 C CA . ALA B 1 91 ? -5.195 -7.793 13.094 1 97.25 91 ALA B CA 1
ATOM 2130 C C . ALA B 1 91 ? -4.027 -7.008 12.5 1 97.25 91 ALA B C 1
ATOM 2132 O O . ALA B 1 91 ? -2.996 -6.836 13.156 1 97.25 91 ALA B O 1
ATOM 2133 N N . THR B 1 92 ? -4.125 -6.574 11.258 1 98.38 92 THR B N 1
ATOM 2134 C CA . THR B 1 92 ? -3.1 -5.766 10.609 1 98.38 92 THR B CA 1
ATOM 2135 C C . THR B 1 92 ? -2.959 -4.41 11.305 1 98.38 92 THR B C 1
ATOM 2137 O O . THR B 1 92 ? -1.846 -3.973 11.594 1 98.38 92 THR B O 1
ATOM 2140 N N . ILE B 1 93 ? -4.082 -3.789 11.602 1 98.75 93 ILE B N 1
ATOM 2141 C CA . ILE B 1 93 ? -4.09 -2.484 12.258 1 98.75 93 ILE B CA 1
ATOM 2142 C C . ILE B 1 93 ? -3.494 -2.609 13.656 1 98.75 93 ILE B C 1
ATOM 2144 O O . ILE B 1 93 ? -2.635 -1.816 14.047 1 98.75 93 ILE B O 1
ATOM 2148 N N . LYS B 1 94 ? -3.908 -3.617 14.391 1 98.62 94 LYS B N 1
ATOM 2149 C CA . LYS B 1 94 ? -3.379 -3.848 15.734 1 98.62 94 LYS B CA 1
ATOM 2150 C C . LYS B 1 94 ? -1.874 -4.098 15.695 1 98.62 94 LYS B C 1
ATOM 2152 O O . LYS B 1 94 ? -1.144 -3.645 16.578 1 98.62 94 LYS B O 1
ATOM 2157 N N . GLY B 1 95 ? -1.435 -4.852 14.719 1 98.69 95 GLY B N 1
ATOM 2158 C CA . GLY B 1 95 ? -0.006 -5.07 14.562 1 98.69 95 GLY B CA 1
ATOM 2159 C C . GLY B 1 95 ? 0.777 -3.787 14.359 1 98.69 95 GLY B C 1
ATOM 2160 O O . GLY B 1 95 ? 1.838 -3.6 14.953 1 98.69 95 GLY B O 1
ATOM 2161 N N . ALA B 1 96 ? 0.276 -2.932 13.484 1 98.94 96 ALA B N 1
ATOM 2162 C CA . ALA B 1 96 ? 0.93 -1.643 13.273 1 98.94 96 ALA B CA 1
ATOM 2163 C C . ALA B 1 96 ? 0.975 -0.832 14.562 1 98.94 96 ALA B C 1
ATOM 2165 O O . ALA B 1 96 ? 1.996 -0.218 14.883 1 98.94 96 ALA B O 1
ATOM 2166 N N . VAL B 1 97 ? -0.13 -0.814 15.336 1 98.94 97 VAL B N 1
ATOM 2167 C CA . VAL B 1 97 ? -0.22 -0.08 16.594 1 98.94 97 VAL B CA 1
ATOM 2168 C C . VAL B 1 97 ? 0.791 -0.639 17.594 1 98.94 97 VAL B C 1
ATOM 2170 O O . VAL B 1 97 ? 1.447 0.118 18.312 1 98.94 97 VAL B O 1
ATOM 2173 N N . GLU B 1 98 ? 0.903 -1.933 17.609 1 98.88 98 GLU B N 1
ATOM 2174 C CA . GLU B 1 98 ? 1.89 -2.566 18.484 1 98.88 98 GLU B CA 1
ATOM 2175 C C . GLU B 1 98 ? 3.303 -2.092 18.156 1 98.88 98 GLU B C 1
ATOM 2177 O O . GLU B 1 98 ? 4.09 -1.802 19.062 1 98.88 98 GLU B O 1
ATOM 2182 N N . ALA B 1 99 ? 3.639 -2.062 16.891 1 98.88 99 ALA B N 1
ATOM 2183 C CA . ALA B 1 99 ? 4.938 -1.537 16.484 1 98.88 99 ALA B CA 1
ATOM 2184 C C . ALA B 1 99 ? 5.113 -0.09 16.938 1 98.88 99 ALA B C 1
ATOM 2186 O O . ALA B 1 99 ? 6.195 0.305 17.375 1 98.88 99 ALA B O 1
ATOM 2187 N N . GLY B 1 100 ? 4.023 0.695 16.719 1 98.88 100 GLY B N 1
ATOM 2188 C CA . GLY B 1 100 ? 4.059 2.064 17.203 1 98.88 100 GLY B CA 1
ATOM 2189 C C . GLY B 1 100 ? 4.375 2.166 18.688 1 98.88 100 GLY B C 1
ATOM 2190 O O . GLY B 1 100 ? 5.223 2.963 19.094 1 98.88 100 GLY B O 1
ATOM 2191 N N . GLN B 1 101 ? 3.748 1.386 19.484 1 98.75 101 GLN B N 1
ATOM 2192 C CA . GLN B 1 101 ? 3.99 1.365 20.922 1 98.75 101 GLN B CA 1
ATOM 2193 C C . GLN B 1 101 ? 5.438 0.987 21.219 1 98.75 101 GLN B C 1
ATOM 2195 O O . GLN B 1 101 ? 6.082 1.62 22.062 1 98.75 101 GLN B O 1
ATOM 2200 N N . LYS B 1 102 ? 5.922 0.009 20.594 1 98.69 102 LYS B N 1
ATOM 2201 C CA . LYS B 1 102 ? 7.297 -0.453 20.781 1 98.69 102 LYS B CA 1
ATOM 2202 C C . LYS B 1 102 ? 8.289 0.679 20.562 1 98.69 102 LYS B C 1
ATOM 2204 O O . LYS B 1 102 ? 9.297 0.778 21.266 1 98.69 102 LYS B O 1
ATOM 2209 N N . HIS B 1 103 ? 8.07 1.54 19.625 1 98.81 103 HIS B N 1
ATOM 2210 C CA . HIS B 1 103 ? 9.008 2.59 19.234 1 98.81 103 HIS B CA 1
ATOM 2211 C C . HIS B 1 103 ? 8.656 3.914 19.906 1 98.81 103 HIS B C 1
ATOM 2213 O O . HIS B 1 103 ? 9.391 4.898 19.766 1 98.81 103 HIS B O 1
ATOM 2219 N N . GLY B 1 104 ? 7.516 3.953 20.594 1 98.75 104 GLY B N 1
ATOM 2220 C CA . GLY B 1 104 ? 7.027 5.215 21.141 1 98.75 104 GLY B CA 1
ATOM 2221 C C . GLY B 1 104 ? 6.543 6.168 20.062 1 98.75 104 GLY B C 1
ATOM 2222 O O . GLY B 1 104 ? 6.762 7.379 20.156 1 98.75 104 GLY B O 1
ATOM 2223 N N . LYS B 1 105 ? 6.004 5.637 18.953 1 98.81 105 LYS B N 1
ATOM 2224 C CA . LYS B 1 105 ? 5.547 6.391 17.797 1 98.81 105 LYS B CA 1
ATOM 2225 C C . LYS B 1 105 ? 4.07 6.121 17.516 1 98.81 105 LYS B C 1
ATOM 2227 O O . LYS B 1 105 ? 3.404 5.422 18.281 1 98.81 105 LYS B O 1
ATOM 2232 N N . LYS B 1 106 ? 3.49 6.75 16.469 1 98.81 106 LYS B N 1
ATOM 2233 C CA . LYS B 1 106 ? 2.039 6.73 16.297 1 98.81 106 LYS B CA 1
ATOM 2234 C C . LYS B 1 106 ? 1.653 6.141 14.945 1 98.81 106 LYS B C 1
ATOM 2236 O O . LYS B 1 106 ? 2.426 6.215 13.984 1 98.81 106 LYS B O 1
ATOM 2241 N N . VAL B 1 107 ? 0.488 5.543 14.961 1 98.94 107 VAL B N 1
ATOM 2242 C CA . VAL B 1 107 ? -0.093 4.969 13.75 1 98.94 107 VAL B CA 1
ATOM 2243 C C . VAL B 1 107 ? -1.374 5.715 13.391 1 98.94 107 VAL B C 1
ATOM 2245 O O . VAL B 1 107 ? -2.176 6.047 14.266 1 98.94 107 VAL B O 1
ATOM 2248 N N . VAL B 1 108 ? -1.525 6.027 12.117 1 98.94 108 VAL B N 1
ATOM 2249 C CA . VAL B 1 108 ? -2.701 6.68 11.547 1 98.94 108 VAL B CA 1
ATOM 2250 C C . VAL B 1 108 ? -3.412 5.727 10.594 1 98.94 108 VAL B C 1
ATOM 2252 O O . VAL B 1 108 ? -2.764 5.039 9.797 1 98.94 108 VAL B O 1
ATOM 2255 N N . ALA B 1 109 ? -4.703 5.609 10.695 1 98.94 109 ALA B N 1
ATOM 2256 C CA . ALA B 1 109 ? -5.461 4.762 9.773 1 98.94 109 ALA B CA 1
ATOM 2257 C C . ALA B 1 109 ? -6.098 5.586 8.664 1 98.94 109 ALA B C 1
ATOM 2259 O O . ALA B 1 109 ? -6.898 6.488 8.93 1 98.94 109 ALA B O 1
ATOM 2260 N N . ASP B 1 110 ? -5.723 5.32 7.477 1 98.88 110 ASP B N 1
ATOM 2261 C CA . ASP B 1 110 ? -6.242 5.996 6.293 1 98.88 110 ASP B CA 1
ATOM 2262 C C . ASP B 1 110 ? -7.543 5.352 5.82 1 98.88 110 ASP B C 1
ATOM 2264 O O . ASP B 1 110 ? -7.57 4.164 5.496 1 98.88 110 ASP B O 1
ATOM 2268 N N . LEU B 1 111 ? -8.57 6.121 5.637 1 98.25 111 LEU B N 1
ATOM 2269 C CA . LEU B 1 111 ? -9.891 5.566 5.34 1 98.25 111 LEU B CA 1
ATOM 2270 C C . LEU B 1 111 ? -10.18 5.633 3.842 1 98.25 111 LEU B C 1
ATOM 2272 O O . LEU B 1 111 ? -11.336 5.551 3.426 1 98.25 111 LEU B O 1
ATOM 2276 N N . ILE B 1 112 ? -9.094 5.801 3.086 1 96.5 112 ILE B N 1
ATOM 2277 C CA . ILE B 1 112 ? -9.281 5.73 1.641 1 96.5 112 ILE B CA 1
ATOM 2278 C C . ILE B 1 112 ? -9.906 4.391 1.264 1 96.5 112 ILE B C 1
ATOM 2280 O O . ILE B 1 112 ? -9.539 3.35 1.816 1 96.5 112 ILE B O 1
ATOM 2284 N N . GLY B 1 113 ? -10.969 4.41 0.467 1 89.31 113 GLY B N 1
ATOM 2285 C CA . GLY B 1 113 ? -11.57 3.184 -0.034 1 89.31 113 GLY B CA 1
ATOM 2286 C C . GLY B 1 113 ? -12.578 2.582 0.923 1 89.31 113 GLY B C 1
ATOM 2287 O O . GLY B 1 113 ? -13.211 1.571 0.611 1 89.31 113 GLY B O 1
ATOM 2288 N N . VAL B 1 114 ? -12.742 3.104 2.035 1 94.75 114 VAL B N 1
ATOM 2289 C CA . VAL B 1 114 ? -13.711 2.615 3.006 1 94.75 114 VAL B CA 1
ATOM 2290 C C . VAL B 1 114 ? -15.102 3.16 2.668 1 94.75 114 VAL B C 1
ATOM 2292 O O . VAL B 1 114 ? -15.281 4.371 2.52 1 94.75 114 VAL B O 1
ATOM 2295 N N . GLU B 1 115 ? -16.031 2.309 2.533 1 91 115 GLU B N 1
ATOM 2296 C CA . GLU B 1 115 ? -17.375 2.701 2.139 1 91 115 GLU B CA 1
ATOM 2297 C C . GLU B 1 115 ? -18.062 3.514 3.236 1 91 115 GLU B C 1
ATOM 2299 O O . GLU B 1 115 ? -18.547 4.621 2.988 1 91 115 GLU B O 1
ATOM 2304 N N . ASN B 1 116 ? -18.156 2.988 4.414 1 95.88 116 ASN B N 1
ATOM 2305 C CA . ASN B 1 116 ? -18.719 3.686 5.566 1 95.88 116 ASN B CA 1
ATOM 2306 C C . ASN B 1 116 ? -17.625 4.211 6.492 1 95.88 116 ASN B C 1
ATOM 2308 O O . ASN B 1 116 ? -17.312 3.596 7.516 1 95.88 116 ASN B O 1
ATOM 2312 N N . ARG B 1 117 ? -17.156 5.391 6.164 1 97.56 117 ARG B N 1
ATOM 2313 C CA . ARG B 1 117 ? -16 5.973 6.859 1 97.56 117 ARG B CA 1
ATOM 2314 C C . ARG B 1 117 ? -16.328 6.23 8.328 1 97.56 117 ARG B C 1
ATOM 2316 O O . ARG B 1 117 ? -15.484 5.996 9.203 1 97.56 117 ARG B O 1
ATOM 2323 N N . VAL B 1 118 ? -17.547 6.695 8.586 1 98.56 118 VAL B N 1
ATOM 2324 C CA . VAL B 1 118 ? -17.938 7.086 9.938 1 98.56 118 VAL B CA 1
ATOM 2325 C C . VAL B 1 118 ? -17.906 5.867 10.859 1 98.56 118 VAL B C 1
ATOM 2327 O O . VAL B 1 118 ? -17.25 5.895 11.906 1 98.56 118 VAL B O 1
ATOM 2330 N N . GLU B 1 119 ? -18.547 4.828 10.469 1 98.56 119 GLU B N 1
ATOM 2331 C CA . GLU B 1 119 ? -18.594 3.615 11.281 1 98.56 119 GLU B CA 1
ATOM 2332 C C . GLU B 1 119 ? -17.203 3.02 11.461 1 98.56 119 GLU B C 1
ATOM 2334 O O . GLU B 1 119 ? -16.812 2.658 12.57 1 98.56 119 GLU B O 1
ATOM 2339 N N . ARG B 1 120 ? -16.5 2.91 10.406 1 98.31 120 ARG B N 1
ATOM 2340 C CA . ARG B 1 120 ? -15.172 2.303 10.469 1 98.31 120 ARG B CA 1
ATOM 2341 C C . ARG B 1 120 ? -14.227 3.146 11.32 1 98.31 120 ARG B C 1
ATOM 2343 O O . ARG B 1 120 ? -13.406 2.607 12.062 1 98.31 120 ARG B O 1
ATOM 2350 N N . ALA B 1 121 ? -14.336 4.457 11.18 1 98.75 121 ALA B N 1
ATOM 2351 C CA . ALA B 1 121 ? -13.523 5.348 12 1 98.75 121 ALA B CA 1
ATOM 2352 C C . ALA B 1 121 ? -13.711 5.055 13.484 1 98.75 121 ALA B C 1
ATOM 2354 O O . ALA B 1 121 ? -12.742 4.961 14.234 1 98.75 121 ALA B O 1
ATOM 2355 N N . ARG B 1 122 ? -14.945 4.895 13.883 1 98.75 122 ARG B N 1
ATOM 2356 C CA . ARG B 1 122 ? -15.266 4.629 15.289 1 98.75 122 ARG B CA 1
ATOM 2357 C C . ARG B 1 122 ? -14.695 3.285 15.727 1 98.75 122 ARG B C 1
ATOM 2359 O O . ARG B 1 122 ? -14.172 3.164 16.844 1 98.75 122 ARG B O 1
ATOM 2366 N N . GLU B 1 123 ? -14.766 2.314 14.875 1 98.62 123 GLU B N 1
ATOM 2367 C CA . GLU B 1 123 ? -14.211 1 15.172 1 98.62 123 GLU B CA 1
ATOM 2368 C C . GLU B 1 123 ? -12.695 1.067 15.344 1 98.62 123 GLU B C 1
ATOM 2370 O O . GLU B 1 123 ? -12.148 0.542 16.328 1 98.62 123 GLU B O 1
ATOM 2375 N N . ILE B 1 124 ? -12.055 1.675 14.422 1 98.44 124 ILE B N 1
ATOM 2376 C CA . ILE B 1 124 ? -10.602 1.707 14.352 1 98.44 124 ILE B CA 1
ATOM 2377 C C . ILE B 1 124 ? -10.047 2.537 15.508 1 98.44 124 ILE B C 1
ATOM 2379 O O . ILE B 1 124 ? -8.984 2.225 16.062 1 98.44 124 ILE B O 1
ATOM 2383 N N . ALA B 1 125 ? -10.766 3.578 15.875 1 98.38 125 ALA B N 1
ATOM 2384 C CA . ALA B 1 125 ? -10.336 4.418 16.984 1 98.38 125 ALA B CA 1
ATOM 2385 C C . ALA B 1 125 ? -10.133 3.586 18.25 1 98.38 125 ALA B C 1
ATOM 2387 O O . ALA B 1 125 ? -9.266 3.887 19.078 1 98.38 125 ALA B O 1
ATOM 2388 N N . LYS B 1 126 ? -10.852 2.506 18.391 1 98.44 126 LYS B N 1
ATOM 2389 C CA . LYS B 1 126 ? -10.781 1.646 19.562 1 98.44 126 LYS B CA 1
ATOM 2390 C C . LYS B 1 126 ? -9.562 0.725 19.5 1 98.44 126 LYS B C 1
ATOM 2392 O O . LYS B 1 126 ? -9.18 0.125 20.5 1 98.44 126 LYS B O 1
ATOM 2397 N N . LEU B 1 127 ? -8.906 0.667 18.328 1 98.56 127 LEU B N 1
ATOM 2398 C CA . LEU B 1 127 ? -7.805 -0.268 18.141 1 98.56 127 LEU B CA 1
ATOM 2399 C C . LEU B 1 127 ? -6.473 0.379 18.516 1 98.56 127 LEU B C 1
ATOM 2401 O O . LEU B 1 127 ? -5.422 -0.264 18.438 1 98.56 127 LEU B O 1
ATOM 2405 N N . GLY B 1 128 ? -6.418 1.652 18.812 1 98.31 128 GLY B N 1
ATOM 2406 C CA . GLY B 1 128 ? -5.219 2.271 19.344 1 98.31 128 GLY B CA 1
ATOM 2407 C C . GLY B 1 128 ? -4.52 3.186 18.359 1 98.31 128 GLY B C 1
ATOM 2408 O O . GLY B 1 128 ? -3.414 3.666 18.625 1 98.31 128 GLY B O 1
ATOM 2409 N N . VAL B 1 129 ? -5.141 3.459 17.203 1 98.81 129 VAL B N 1
ATOM 2410 C CA . VAL B 1 129 ? -4.539 4.41 16.281 1 98.81 129 VAL B CA 1
ATOM 2411 C C . VAL B 1 129 ? -4.598 5.816 16.859 1 98.81 129 VAL B C 1
ATOM 2413 O O . VAL B 1 129 ? -5.477 6.121 17.672 1 98.81 129 VAL B O 1
ATOM 2416 N N . ALA B 1 130 ? -3.641 6.66 16.5 1 98.75 130 ALA B N 1
ATOM 2417 C CA . ALA B 1 130 ? -3.596 8.031 17.016 1 98.75 130 ALA B CA 1
ATOM 2418 C C . ALA B 1 130 ? -4.762 8.852 16.484 1 98.75 130 ALA B C 1
ATOM 2420 O O . ALA B 1 130 ? -5.383 9.617 17.219 1 98.75 130 ALA B O 1
ATOM 2421 N N . PHE B 1 131 ? -5.082 8.75 15.242 1 98.88 131 PHE B N 1
ATOM 2422 C CA . PHE B 1 131 ? -6.242 9.344 14.586 1 98.88 131 PHE B CA 1
ATOM 2423 C C . PHE B 1 131 ? -6.516 8.68 13.25 1 98.88 131 PHE B C 1
ATOM 2425 O O . PHE B 1 131 ? -5.711 7.875 12.773 1 98.88 131 PHE B O 1
ATOM 2432 N N . VAL B 1 132 ? -7.672 8.906 12.68 1 98.88 132 VAL B N 1
ATOM 2433 C CA . VAL B 1 132 ? -8.016 8.422 11.344 1 98.88 132 VAL B CA 1
ATOM 2434 C C . VAL B 1 132 ? -7.828 9.547 10.32 1 98.88 132 VAL B C 1
ATOM 2436 O O . VAL B 1 132 ? -7.93 10.727 10.664 1 98.88 132 VAL B O 1
ATOM 2439 N N . GLU B 1 133 ? -7.48 9.18 9.156 1 98.88 133 GLU B N 1
ATOM 2440 C CA . GLU B 1 133 ? -7.418 10.133 8.055 1 98.88 133 GLU B CA 1
ATOM 2441 C C . GLU B 1 133 ? -8.625 9.992 7.133 1 98.88 133 GLU B C 1
ATOM 2443 O O . GLU B 1 133 ? -8.766 8.992 6.434 1 98.88 133 GLU B O 1
ATOM 2448 N N . ILE B 1 134 ? -9.484 10.977 7.191 1 98.5 134 ILE B N 1
ATOM 2449 C CA . ILE B 1 134 ? -10.562 11.047 6.211 1 98.5 134 ILE B CA 1
ATOM 2450 C C . ILE B 1 134 ? -10.008 11.5 4.863 1 98.5 134 ILE B C 1
ATOM 2452 O O . ILE B 1 134 ? -9.633 12.664 4.703 1 98.5 134 ILE B O 1
ATOM 2456 N N . HIS B 1 135 ? -10 10.562 3.943 1 98.12 135 HIS B N 1
ATOM 2457 C CA . HIS B 1 135 ? -9.125 10.742 2.789 1 98.12 135 HIS B CA 1
ATOM 2458 C C . HIS B 1 135 ? -9.875 10.484 1.485 1 98.12 135 HIS B C 1
ATOM 2460 O O . HIS B 1 135 ? -10.477 9.422 1.307 1 98.12 135 HIS B O 1
ATOM 2466 N N . ALA B 1 136 ? -9.93 11.461 0.645 1 95.75 136 ALA B N 1
ATOM 2467 C CA . ALA B 1 136 ? -10.211 11.258 -0.773 1 95.75 136 ALA B CA 1
ATOM 2468 C C . ALA B 1 136 ? -8.93 11.281 -1.599 1 95.75 136 ALA B C 1
ATOM 2470 O O . ALA B 1 136 ? -8.258 12.312 -1.683 1 95.75 136 ALA B O 1
ATOM 2471 N N . GLY B 1 137 ? -8.602 10.125 -2.129 1 93.69 137 GLY B N 1
ATOM 2472 C CA . GLY B 1 137 ? -7.395 10.031 -2.932 1 93.69 137 GLY B CA 1
ATOM 2473 C C . GLY B 1 137 ? -7.473 10.82 -4.223 1 93.69 137 GLY B C 1
ATOM 2474 O O . GLY B 1 137 ? -8.523 11.383 -4.555 1 93.69 137 GLY B O 1
ATOM 2475 N N . LEU B 1 138 ? -6.363 10.867 -4.91 1 89.5 138 LEU B N 1
ATOM 2476 C CA . LEU B 1 138 ? -6.258 11.625 -6.152 1 89.5 138 LEU B CA 1
ATOM 2477 C C . LEU B 1 138 ? -7.266 11.125 -7.184 1 89.5 138 LEU B C 1
ATOM 2479 O O . LEU B 1 138 ? -7.914 11.922 -7.859 1 89.5 138 LEU B O 1
ATOM 2483 N N . ASP B 1 139 ? -7.461 9.805 -7.211 1 93.88 139 ASP B N 1
ATOM 2484 C CA . ASP B 1 139 ? -8.375 9.211 -8.18 1 93.88 139 ASP B CA 1
ATOM 2485 C C . ASP B 1 139 ? -9.828 9.57 -7.863 1 93.88 139 ASP B C 1
ATOM 2487 O O . ASP B 1 139 ? -10.617 9.836 -8.766 1 93.88 139 ASP B O 1
ATOM 2491 N N . GLU B 1 140 ? -10.164 9.555 -6.574 1 92.19 140 GLU B N 1
ATOM 2492 C CA . GLU B 1 140 ? -11.508 9.961 -6.168 1 92.19 140 GLU B CA 1
ATOM 2493 C C . GLU B 1 140 ? -11.742 11.445 -6.418 1 92.19 140 GLU B C 1
ATOM 2495 O O . GLU B 1 140 ? -12.805 11.844 -6.895 1 92.19 140 GLU B O 1
ATOM 2500 N N . GLN B 1 141 ? -10.797 12.305 -6.109 1 93 141 GLN B N 1
ATOM 2501 C CA . GLN B 1 141 ? -10.891 13.75 -6.289 1 93 141 GLN B CA 1
ATOM 2502 C C . GLN B 1 141 ? -11.141 14.102 -7.754 1 93 141 GLN B C 1
ATOM 2504 O O . GLN B 1 141 ? -11.766 15.125 -8.055 1 93 141 GLN B O 1
ATOM 2509 N N . ALA B 1 142 ? -10.648 13.211 -8.617 1 90.69 142 ALA B N 1
ATOM 2510 C CA . ALA B 1 142 ? -10.758 13.469 -10.055 1 90.69 142 ALA B CA 1
ATOM 2511 C C . ALA B 1 142 ? -12.148 13.102 -10.57 1 90.69 142 ALA B C 1
ATOM 2513 O O . ALA B 1 142 ? -12.492 13.422 -11.711 1 90.69 142 ALA B O 1
ATOM 2514 N N . GLN B 1 143 ? -12.961 12.438 -9.789 1 92.19 143 GLN B N 1
ATOM 2515 C CA . GLN B 1 143 ? -14.305 12.039 -10.211 1 92.19 143 GLN B CA 1
ATOM 2516 C C . GLN B 1 143 ? -15.281 13.203 -10.117 1 92.19 143 GLN B C 1
ATOM 2518 O O . GLN B 1 143 ? -15.164 14.047 -9.219 1 92.19 143 GLN B O 1
ATOM 2523 N N . PRO B 1 144 ? -16.297 13.164 -10.984 1 92.56 144 PRO B N 1
ATOM 2524 C CA . PRO B 1 144 ? -17.328 14.188 -10.883 1 92.56 144 PRO B CA 1
ATOM 2525 C C . PRO B 1 144 ? -18.094 14.117 -9.562 1 92.56 144 PRO B C 1
ATOM 2527 O O . PRO B 1 144 ? -18.375 13.023 -9.055 1 92.56 144 PRO B O 1
ATOM 2530 N N . GLY B 1 145 ? -18.344 15.25 -9.008 1 90.38 145 GLY B N 1
ATOM 2531 C CA . GLY B 1 145 ? -19.188 15.305 -7.82 1 90.38 145 GLY B CA 1
ATOM 2532 C C . GLY B 1 145 ? -18.406 15.273 -6.527 1 90.38 145 GLY B C 1
ATOM 2533 O O . GLY B 1 145 ? -18.969 15.461 -5.445 1 90.38 145 GLY B O 1
ATOM 2534 N N . TYR B 1 146 ? -17.078 15.055 -6.695 1 92.12 146 TYR B N 1
ATOM 2535 C CA . TYR B 1 146 ? -16.297 15.086 -5.469 1 92.12 146 TYR B CA 1
ATOM 2536 C C . TYR B 1 146 ? -16.406 16.453 -4.789 1 92.12 146 TYR B C 1
ATOM 2538 O O . TYR B 1 146 ? -16.375 17.484 -5.457 1 92.12 146 TYR B O 1
ATOM 2546 N N . SER B 1 147 ? -16.5 16.391 -3.361 1 92.62 147 SER B N 1
ATOM 2547 C CA . SER B 1 147 ? -16.484 17.594 -2.52 1 92.62 147 SER B CA 1
ATOM 2548 C C . SER B 1 147 ? -15.758 17.328 -1.203 1 92.62 147 SER B C 1
ATOM 2550 O O . SER B 1 147 ? -16.047 16.328 -0.524 1 92.62 147 SER B O 1
ATOM 2552 N N . ILE B 1 148 ? -14.906 18.219 -0.799 1 95.88 148 ILE B N 1
ATOM 2553 C CA . ILE B 1 148 ? -14.195 18.109 0.469 1 95.88 148 ILE B CA 1
ATOM 2554 C C . ILE B 1 148 ? -15.188 18.172 1.627 1 95.88 148 ILE B C 1
ATOM 2556 O O . ILE B 1 148 ? -14.922 17.641 2.709 1 95.88 148 ILE B O 1
ATOM 2560 N N . GLN B 1 149 ? -16.359 18.781 1.401 1 96.56 149 GLN B N 1
ATOM 2561 C CA . GLN B 1 149 ? -17.375 18.906 2.449 1 96.56 149 GLN B CA 1
ATOM 2562 C C . GLN B 1 149 ? -17.812 17.547 2.955 1 96.56 149 GLN B C 1
ATOM 2564 O O . GLN B 1 149 ? -18.094 17.375 4.145 1 96.56 149 GLN B O 1
ATOM 2569 N N . THR B 1 150 ? -17.891 16.625 2.09 1 96.06 150 THR B N 1
ATOM 2570 C CA . THR B 1 150 ? -18.266 15.281 2.49 1 96.06 150 THR B CA 1
ATOM 2571 C C . THR B 1 150 ? -17.266 14.703 3.48 1 96.06 150 THR B C 1
ATOM 2573 O O . THR B 1 150 ? -17.641 14.039 4.445 1 96.06 150 THR B O 1
ATOM 2576 N N . LEU B 1 151 ? -15.984 14.906 3.256 1 97.81 151 LEU B N 1
ATOM 2577 C CA . LEU B 1 151 ? -14.938 14.445 4.164 1 97.81 151 LEU B CA 1
ATOM 2578 C C . LEU B 1 151 ? -15.07 15.109 5.531 1 97.81 151 LEU B C 1
ATOM 2580 O O . LEU B 1 151 ? -14.945 14.445 6.562 1 97.81 151 LEU B O 1
ATOM 2584 N N . LEU B 1 152 ? -15.336 16.422 5.469 1 98.25 152 LEU B N 1
ATOM 2585 C CA . LEU B 1 152 ? -15.477 17.188 6.703 1 98.25 152 LEU B CA 1
ATOM 2586 C C . LEU B 1 152 ? -16.656 16.672 7.523 1 98.25 152 LEU B C 1
ATOM 2588 O O . LEU B 1 152 ? -16.547 16.5 8.742 1 98.25 152 LEU B O 1
ATOM 2592 N N . ASP B 1 153 ? -17.766 16.406 6.836 1 98.19 153 ASP B N 1
ATOM 2593 C CA . ASP B 1 153 ? -18.953 15.898 7.508 1 98.19 153 ASP B CA 1
ATOM 2594 C C . ASP B 1 153 ? -18.688 14.531 8.133 1 98.19 153 ASP B C 1
ATOM 2596 O O . ASP B 1 153 ? -19.094 14.273 9.273 1 98.19 153 ASP B O 1
ATOM 2600 N N . ASP B 1 154 ? -18 13.688 7.43 1 97.94 154 ASP B N 1
ATOM 2601 C CA . ASP B 1 154 ? -17.672 12.367 7.949 1 97.94 154 ASP B CA 1
ATOM 2602 C C . ASP B 1 154 ? -16.828 12.469 9.219 1 97.94 154 ASP B C 1
ATOM 2604 O O . ASP B 1 154 ? -17.062 11.758 10.188 1 97.94 154 ASP B O 1
ATOM 2608 N N . GLY B 1 155 ? -15.82 13.352 9.156 1 98.19 155 GLY B N 1
ATOM 2609 C CA . GLY B 1 155 ? -14.969 13.547 10.32 1 98.19 155 GLY B CA 1
ATOM 2610 C C . GLY B 1 155 ? -15.734 14.031 11.539 1 98.19 155 GLY B C 1
ATOM 2611 O O . GLY B 1 155 ? -15.578 13.492 12.633 1 98.19 155 GLY B O 1
ATOM 2612 N N . LYS B 1 156 ? -16.578 14.984 11.289 1 98.06 156 LYS B N 1
ATOM 2613 C CA . LYS B 1 156 ? -17.375 15.547 12.375 1 98.06 156 LYS B CA 1
ATOM 2614 C C . LYS B 1 156 ? -18.312 14.5 12.969 1 98.06 156 LYS B C 1
ATOM 2616 O O . LYS B 1 156 ? -18.422 14.383 14.195 1 98.06 156 LYS B O 1
ATOM 2621 N N . ILE B 1 157 ? -18.984 13.773 12.141 1 98.44 157 ILE B N 1
ATOM 2622 C CA . ILE B 1 157 ? -19.984 12.797 12.57 1 98.44 157 ILE B CA 1
ATOM 2623 C C . ILE B 1 157 ? -19.297 11.641 13.289 1 98.44 157 ILE B C 1
ATOM 2625 O O . ILE B 1 157 ? -19.828 11.109 14.273 1 98.44 157 ILE B O 1
ATOM 2629 N N . ALA B 1 158 ? -18.125 11.234 12.797 1 98.38 158 ALA B N 1
ATOM 2630 C CA . ALA B 1 158 ? -17.406 10.125 13.414 1 98.38 158 ALA B CA 1
ATOM 2631 C C . ALA B 1 158 ? -17.078 10.422 14.875 1 98.38 158 ALA B C 1
ATOM 2633 O O . ALA B 1 158 ? -17.188 9.547 15.734 1 98.38 158 ALA B O 1
ATOM 2634 N N . GLY B 1 159 ? -16.609 11.648 15.156 1 98.19 159 GLY B N 1
ATOM 2635 C CA . GLY B 1 159 ? -16.438 12.086 16.531 1 98.19 159 GLY B CA 1
ATOM 2636 C C . GLY B 1 159 ? -15.164 11.547 17.172 1 98.19 159 GLY B C 1
ATOM 2637 O O . GLY B 1 159 ? -15.094 11.398 18.391 1 98.19 159 GLY B O 1
ATOM 2638 N N . VAL B 1 160 ? -14.25 11.125 16.422 1 98.62 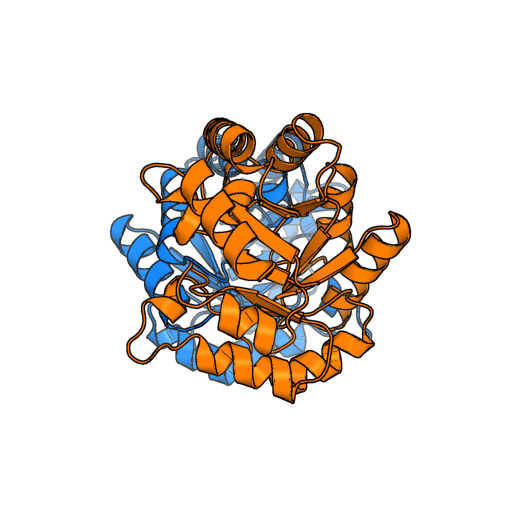160 VAL B N 1
ATOM 2639 C CA . VAL B 1 160 ? -12.93 10.688 16.859 1 98.62 160 VAL B CA 1
ATOM 2640 C C . VAL B 1 160 ? -11.859 11.594 16.266 1 98.62 160 VAL B C 1
ATOM 2642 O O . VAL B 1 160 ? -12.125 12.344 15.328 1 98.62 160 VAL B O 1
ATOM 2645 N N . PRO B 1 161 ? -10.609 11.664 16.844 1 98.81 161 PRO B N 1
ATOM 2646 C CA . PRO B 1 161 ? -9.555 12.484 16.234 1 98.81 161 PRO B CA 1
ATOM 2647 C C . PRO B 1 161 ? -9.312 12.156 14.766 1 98.81 161 PRO B C 1
ATOM 2649 O O . PRO B 1 161 ? -9.289 10.984 14.391 1 98.81 161 PRO B O 1
ATOM 2652 N N . PHE B 1 162 ? -9.195 13.203 13.914 1 98.88 162 PHE B N 1
ATOM 2653 C CA . PHE B 1 162 ? -9.094 12.898 12.492 1 98.88 162 PHE B CA 1
ATOM 2654 C C . PHE B 1 162 ? -8.281 13.961 11.766 1 98.88 162 PHE B C 1
ATOM 2656 O O . PHE B 1 162 ? -8.086 15.062 12.281 1 98.88 162 PHE B O 1
ATOM 2663 N N . SER B 1 163 ? -7.691 13.562 10.672 1 98.88 163 SER B N 1
ATOM 2664 C CA . SER B 1 163 ? -7.109 14.438 9.656 1 98.88 163 SER B CA 1
ATOM 2665 C C . SER B 1 163 ? -7.938 14.414 8.375 1 98.88 163 SER B C 1
ATOM 2667 O O . SER B 1 163 ? -8.766 13.523 8.18 1 98.88 163 SER B O 1
ATOM 2669 N N . VAL B 1 164 ? -7.77 15.414 7.566 1 98.62 164 VAL B N 1
ATOM 2670 C CA . VAL B 1 164 ? -8.453 15.492 6.281 1 98.62 164 VAL B CA 1
ATOM 2671 C C . VAL B 1 164 ? -7.43 15.602 5.156 1 98.62 164 VAL B C 1
ATOM 2673 O O . VAL B 1 164 ? -6.559 16.469 5.18 1 98.62 164 VAL B O 1
ATOM 2676 N N . ALA B 1 165 ? -7.465 14.711 4.266 1 98.06 165 ALA B N 1
ATOM 2677 C CA . ALA B 1 165 ? -6.668 14.695 3.041 1 98.06 165 ALA B CA 1
ATOM 2678 C C . ALA B 1 165 ? -7.559 14.602 1.805 1 98.06 165 ALA B C 1
ATOM 2680 O O . ALA B 1 165 ? -8.188 13.57 1.563 1 98.06 165 ALA B O 1
ATOM 2681 N N . GLY B 1 166 ? -7.512 15.562 1.028 1 95.94 166 GLY B N 1
ATOM 2682 C CA . GLY B 1 166 ? -8.344 15.602 -0.164 1 95.94 166 GLY B CA 1
ATOM 2683 C C . GLY B 1 166 ? -8.75 17 -0.564 1 95.94 166 GLY B C 1
ATOM 2684 O O . GLY B 1 166 ? -9.883 17.422 -0.303 1 95.94 166 GLY B O 1
ATOM 2685 N N . GLY B 1 167 ? -7.844 17.672 -1.179 1 93.94 167 GLY B N 1
ATOM 2686 C CA . GLY B 1 167 ? -8.203 18.969 -1.751 1 93.94 167 GLY B CA 1
ATOM 2687 C C . GLY B 1 167 ? -8.055 20.109 -0.771 1 93.94 167 GLY B C 1
ATOM 2688 O O . GLY B 1 167 ? -8.75 21.125 -0.882 1 93.94 167 GLY B O 1
ATOM 2689 N N . VAL B 1 168 ? -7.285 19.938 0.251 1 97.56 168 VAL B N 1
ATOM 2690 C CA . VAL B 1 168 ? -7.023 21.016 1.191 1 97.56 168 VAL B CA 1
ATOM 2691 C C . VAL B 1 168 ? -6.199 22.109 0.509 1 97.56 168 VAL B C 1
ATOM 2693 O O . VAL B 1 168 ? -5.129 21.828 -0.04 1 97.56 168 VAL B O 1
ATOM 2696 N N . LYS B 1 169 ? -6.672 23.297 0.487 1 97.19 169 LYS B N 1
ATOM 2697 C CA . LYS B 1 169 ? -6.059 24.5 -0.081 1 97.19 169 LYS B CA 1
ATOM 2698 C C . LYS B 1 169 ? -6.457 25.75 0.702 1 97.19 169 LYS B C 1
ATOM 2700 O O . LYS B 1 169 ? -7.168 25.656 1.703 1 97.19 169 LYS B O 1
ATOM 2705 N N . VAL B 1 170 ? -5.953 26.844 0.221 1 97 170 VAL B N 1
ATOM 2706 C CA . VAL B 1 170 ? -6.109 28.078 0.992 1 97 170 VAL B CA 1
ATOM 2707 C C . VAL B 1 170 ? -7.594 28.391 1.155 1 97 170 VAL B C 1
ATOM 2709 O O . VAL B 1 170 ? -8.023 28.859 2.213 1 97 170 VAL B O 1
ATOM 2712 N N . ASP B 1 171 ? -8.422 28.078 0.217 1 96.25 171 ASP B N 1
ATOM 2713 C CA . ASP B 1 171 ? -9.836 28.453 0.259 1 96.25 171 ASP B CA 1
ATOM 2714 C C . ASP B 1 171 ? -10.656 27.422 1.034 1 96.25 171 ASP B C 1
ATOM 2716 O O . ASP B 1 171 ? -11.805 27.688 1.393 1 96.25 171 ASP B O 1
ATOM 2720 N N . THR B 1 172 ? -10.086 26.266 1.357 1 97.31 172 THR B N 1
ATOM 2721 C CA . THR B 1 172 ? -10.875 25.234 2.037 1 97.31 172 THR B CA 1
ATOM 2722 C C . THR B 1 172 ? -10.328 24.984 3.439 1 97.31 172 THR B C 1
ATOM 2724 O O 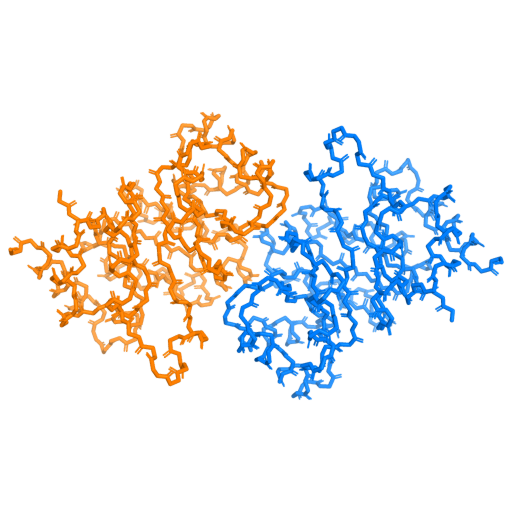. THR B 1 172 ? -10.992 24.359 4.266 1 97.31 172 THR B O 1
ATOM 2727 N N . ILE B 1 173 ? -9.18 25.438 3.775 1 98.12 173 ILE B N 1
ATOM 2728 C CA . ILE B 1 173 ? -8.469 25 4.973 1 98.12 173 ILE B CA 1
ATOM 2729 C C . ILE B 1 173 ? -9.18 25.531 6.215 1 98.12 173 ILE B C 1
ATOM 2731 O O . ILE B 1 173 ? -9.148 24.891 7.273 1 98.12 173 ILE B O 1
ATOM 2735 N N . ALA B 1 174 ? -9.797 26.688 6.141 1 97.31 174 ALA B N 1
ATOM 2736 C CA . ALA B 1 174 ? -10.547 27.203 7.281 1 97.31 174 ALA B CA 1
ATOM 2737 C C . ALA B 1 174 ? -11.695 26.266 7.652 1 97.31 174 ALA B C 1
ATOM 2739 O O . ALA B 1 174 ? -11.977 26.047 8.836 1 97.31 174 ALA B O 1
ATOM 2740 N N . ALA B 1 175 ? -12.359 25.75 6.648 1 97.5 175 ALA B N 1
ATOM 2741 C CA . ALA B 1 175 ? -13.438 24.797 6.895 1 97.5 175 ALA B CA 1
ATOM 2742 C C . ALA B 1 175 ? -12.914 23.531 7.551 1 97.5 175 ALA B C 1
ATOM 2744 O O . ALA B 1 175 ? -13.602 22.922 8.375 1 97.5 175 ALA B O 1
ATOM 2745 N N . VAL B 1 176 ? -11.711 23.078 7.168 1 98.38 176 VAL B N 1
ATOM 2746 C CA . VAL B 1 176 ? -11.07 21.906 7.77 1 98.38 176 VAL B CA 1
ATOM 2747 C C . VAL B 1 176 ? -10.844 22.156 9.258 1 98.38 176 VAL B C 1
ATOM 2749 O O . VAL B 1 176 ? -11.188 21.312 10.094 1 98.38 176 VAL B O 1
ATOM 2752 N N . ARG B 1 177 ? -10.312 23.328 9.586 1 97.94 177 ARG B N 1
ATOM 2753 C CA . ARG B 1 177 ? -10.117 23.75 10.969 1 97.94 177 ARG B CA 1
ATOM 2754 C C . ARG B 1 177 ? -11.438 23.781 11.727 1 97.94 177 ARG B C 1
ATOM 2756 O O . ARG B 1 177 ? -11.555 23.234 12.82 1 97.94 177 ARG B O 1
ATOM 2763 N N . ASP B 1 178 ? -12.43 24.359 11.102 1 97.25 178 ASP B N 1
ATOM 2764 C CA . ASP B 1 178 ? -13.719 24.578 11.758 1 97.25 178 ASP B CA 1
ATOM 2765 C C . ASP B 1 178 ? -14.453 23.25 11.969 1 97.25 178 ASP B C 1
ATOM 2767 O O . ASP B 1 178 ? -15.305 23.141 12.852 1 97.25 178 ASP B O 1
ATOM 2771 N N . ALA B 1 179 ? -14.141 22.25 11.141 1 97.75 179 ALA B N 1
ATOM 2772 C CA . ALA B 1 179 ? -14.727 20.922 11.281 1 97.75 179 ALA B CA 1
ATOM 2773 C C . ALA B 1 179 ? -14.125 20.188 12.469 1 97.75 179 ALA B C 1
ATOM 2775 O O . ALA B 1 179 ? -14.641 19.141 12.891 1 97.75 179 ALA B O 1
ATOM 2776 N N . GLY B 1 180 ? -13.062 20.734 13.016 1 97.88 180 GLY B N 1
ATOM 2777 C CA . GLY B 1 180 ? -12.461 20.125 14.195 1 97.88 180 GLY B CA 1
ATOM 2778 C C . GLY B 1 180 ? -11.359 19.141 13.875 1 97.88 180 GLY B C 1
ATOM 2779 O O . GLY B 1 180 ? -10.969 18.344 14.719 1 97.88 180 GLY B O 1
ATOM 2780 N N . ALA B 1 181 ? -10.828 19.156 12.664 1 98.56 181 ALA B N 1
ATOM 2781 C CA . ALA B 1 181 ? -9.75 18.25 12.281 1 98.56 181 ALA B CA 1
ATOM 2782 C C . ALA B 1 181 ? -8.484 18.547 13.086 1 98.56 181 ALA B C 1
ATOM 2784 O O . ALA B 1 181 ? -8.148 19.703 13.336 1 98.56 181 ALA B O 1
ATOM 2785 N N . ASP B 1 182 ? -7.789 17.484 13.445 1 98.5 182 ASP B N 1
ATOM 2786 C CA . ASP B 1 182 ? -6.512 17.625 14.141 1 98.5 182 ASP B CA 1
ATOM 2787 C C . ASP B 1 182 ? -5.398 18 13.164 1 98.5 182 ASP B C 1
ATOM 2789 O O . ASP B 1 182 ? -4.445 18.688 13.531 1 98.5 182 ASP B O 1
ATOM 2793 N N . VAL B 1 183 ? -5.508 17.516 11.953 1 98.81 183 VAL B N 1
ATOM 2794 C CA . VAL B 1 183 ? -4.473 17.719 10.945 1 98.81 183 VAL B CA 1
ATOM 2795 C C . VAL B 1 183 ? -5.121 18.031 9.602 1 98.81 183 VAL B C 1
ATOM 2797 O O . VAL B 1 183 ? -6.078 17.375 9.188 1 98.81 183 VAL B O 1
ATOM 2800 N N . ALA B 1 184 ? -4.691 19.062 8.953 1 98.88 184 ALA B N 1
ATOM 2801 C CA . ALA B 1 184 ? -5.027 19.391 7.566 1 98.88 184 ALA B CA 1
ATOM 2802 C C . ALA B 1 184 ? -3.895 18.984 6.621 1 98.88 184 ALA B C 1
ATOM 2804 O O . ALA B 1 184 ? -2.77 19.484 6.754 1 98.88 184 ALA B O 1
ATOM 2805 N N . VAL B 1 185 ? -4.172 18.156 5.688 1 98.81 185 VAL B N 1
ATOM 2806 C CA . VAL B 1 185 ? -3.145 17.609 4.801 1 98.81 185 VAL B CA 1
ATOM 2807 C C . VAL B 1 185 ? -3.215 18.312 3.443 1 98.81 185 VAL B C 1
ATOM 2809 O O . VAL B 1 185 ? -4.215 18.203 2.732 1 98.81 185 VAL B O 1
ATOM 2812 N N . ALA B 1 186 ? -2.199 19 3.104 1 98.56 186 ALA B N 1
ATOM 2813 C CA . ALA B 1 186 ? -2.121 19.672 1.808 1 98.56 186 ALA B CA 1
ATOM 2814 C C . ALA B 1 186 ? -1.003 19.094 0.952 1 98.56 186 ALA B C 1
ATOM 2816 O O . ALA B 1 186 ? 0.141 18.984 1.399 1 98.56 186 ALA B O 1
ATOM 2817 N N . GLY B 1 187 ? -1.295 18.672 -0.231 1 97.75 187 GLY B N 1
ATOM 2818 C CA . GLY B 1 187 ? -0.326 18.172 -1.192 1 97.75 187 GLY B CA 1
ATOM 2819 C C . GLY B 1 187 ? -0.152 19.078 -2.393 1 97.75 187 GLY B C 1
ATOM 2820 O O . GLY B 1 187 ? 0.638 20.016 -2.352 1 97.75 187 GLY B O 1
ATOM 2821 N N . GLY B 1 188 ? -0.997 18.875 -3.402 1 96.19 188 GLY B N 1
ATOM 2822 C CA . GLY B 1 188 ? -0.928 19.641 -4.637 1 96.19 188 GLY B CA 1
ATOM 2823 C C . GLY B 1 188 ? -0.944 21.141 -4.414 1 96.19 188 GLY B C 1
ATOM 2824 O O . GLY B 1 188 ? -0.298 21.891 -5.148 1 96.19 188 GLY B O 1
ATOM 2825 N N . ALA B 1 189 ? -1.638 21.609 -3.42 1 97.62 189 ALA B N 1
ATOM 2826 C CA . ALA B 1 189 ? -1.731 23.031 -3.105 1 97.62 189 ALA B CA 1
ATOM 2827 C C . ALA B 1 189 ? -0.365 23.594 -2.74 1 97.62 189 ALA B C 1
ATOM 2829 O O . ALA B 1 189 ? -0.156 24.812 -2.803 1 97.62 189 ALA B O 1
ATOM 2830 N N . ILE B 1 190 ? 0.559 22.688 -2.348 1 98.56 190 ILE B N 1
ATOM 2831 C CA . ILE B 1 190 ? 1.885 23.141 -1.94 1 98.56 190 ILE B CA 1
ATOM 2832 C C . ILE B 1 190 ? 2.91 22.75 -3.002 1 98.56 190 ILE B C 1
ATOM 2834 O O . ILE B 1 190 ? 3.492 23.625 -3.662 1 98.56 190 ILE B O 1
ATOM 28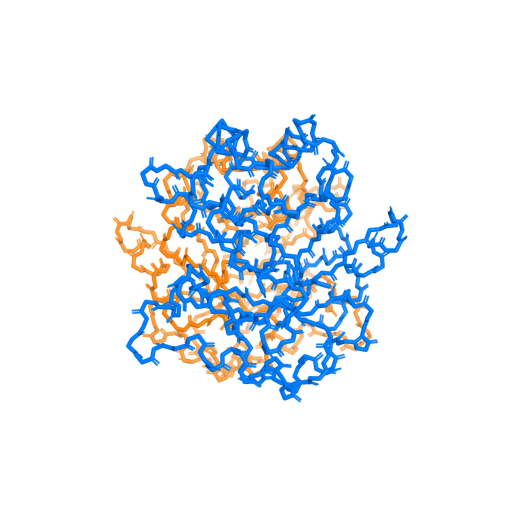38 N N . TYR B 1 191 ? 3.031 21.453 -3.352 1 97.69 191 TYR B N 1
ATOM 2839 C CA . TYR B 1 191 ? 4.168 21.016 -4.152 1 97.69 191 TYR B CA 1
ATOM 2840 C C . TYR B 1 191 ? 3.988 21.391 -5.613 1 97.69 191 TYR B C 1
ATOM 2842 O O . TYR B 1 191 ? 4.949 21.391 -6.387 1 97.69 191 TYR B O 1
ATOM 2850 N N . SER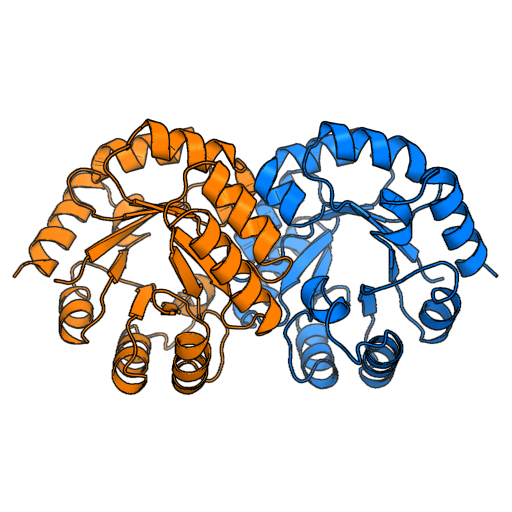 B 1 192 ? 2.742 21.781 -6 1 96.88 192 SER B N 1
ATOM 2851 C CA . SER B 1 192 ? 2.516 22.172 -7.387 1 96.88 192 SER B CA 1
ATOM 2852 C C . SER B 1 192 ? 2.469 23.688 -7.535 1 96.88 192 SER B C 1
ATOM 2854 O O . SER B 1 192 ? 2.33 24.203 -8.641 1 96.88 192 SER B O 1
ATOM 2856 N N . ALA B 1 193 ? 2.549 24.438 -6.477 1 97.94 193 ALA B N 1
ATOM 2857 C CA . ALA B 1 193 ? 2.521 25.891 -6.52 1 97.94 193 ALA B CA 1
ATOM 2858 C C . ALA B 1 193 ? 3.789 26.438 -7.16 1 97.94 193 ALA B C 1
ATOM 2860 O O . ALA B 1 193 ? 4.852 25.828 -7.09 1 97.94 193 ALA B O 1
ATOM 2861 N N . GLU B 1 194 ? 3.674 27.578 -7.789 1 98 194 GLU B N 1
ATOM 2862 C CA . GLU B 1 194 ? 4.84 28.266 -8.336 1 98 194 GLU B CA 1
ATOM 2863 C C . GLU B 1 194 ? 5.875 28.531 -7.246 1 98 194 GLU B C 1
ATOM 2865 O O . GLU B 1 194 ? 7.078 28.406 -7.484 1 98 194 GLU B O 1
ATOM 2870 N N . ASP B 1 195 ? 5.41 28.906 -6.137 1 98.62 195 ASP B N 1
ATOM 2871 C CA . ASP B 1 195 ? 6.219 29.125 -4.941 1 98.62 195 ASP B CA 1
ATOM 2872 C C . ASP B 1 195 ? 5.699 28.297 -3.768 1 98.62 195 ASP B C 1
ATOM 2874 O O . ASP B 1 195 ? 4.863 28.766 -2.992 1 98.62 195 ASP B O 1
ATOM 2878 N N . PRO B 1 196 ? 6.285 27.109 -3.568 1 98.81 196 PRO B N 1
ATOM 2879 C CA . PRO B 1 196 ? 5.785 26.203 -2.531 1 98.81 196 PRO B CA 1
ATOM 2880 C C . PRO B 1 196 ? 5.891 26.797 -1.128 1 98.81 196 PRO B C 1
ATOM 2882 O O . PRO B 1 196 ? 5.012 26.578 -0.294 1 98.81 196 PRO B O 1
ATOM 2885 N N . ALA B 1 197 ? 6.922 27.531 -0.868 1 98.81 197 ALA B N 1
ATOM 2886 C CA . ALA B 1 197 ? 7.082 28.156 0.443 1 98.81 197 ALA B CA 1
ATOM 2887 C C . ALA B 1 197 ? 5.965 29.156 0.716 1 98.81 197 ALA B C 1
ATOM 2889 O O . ALA B 1 197 ? 5.379 29.156 1.803 1 98.81 197 ALA B O 1
ATOM 2890 N N . ALA B 1 198 ? 5.68 29.969 -0.269 1 98.75 198 ALA B N 1
ATOM 2891 C CA . ALA B 1 198 ? 4.613 30.953 -0.125 1 98.75 198 ALA B CA 1
ATOM 2892 C C . ALA B 1 198 ? 3.258 30.281 0.054 1 98.75 198 ALA B C 1
ATOM 2894 O O . ALA B 1 198 ? 2.422 30.734 0.832 1 98.75 198 ALA B O 1
ATOM 2895 N N . ALA B 1 199 ? 3.08 29.203 -0.662 1 98.75 199 ALA B N 1
ATOM 2896 C CA . ALA B 1 199 ? 1.83 28.469 -0.561 1 98.75 199 ALA B CA 1
ATOM 2897 C C . ALA B 1 199 ? 1.66 27.859 0.832 1 98.75 199 ALA B C 1
ATOM 2899 O O . ALA B 1 199 ? 0.588 27.969 1.433 1 98.75 199 ALA B O 1
ATOM 2900 N N . ALA B 1 200 ? 2.697 27.25 1.323 1 98.81 200 ALA B N 1
ATOM 2901 C CA . ALA B 1 200 ? 2.658 26.656 2.656 1 98.81 200 ALA B CA 1
ATOM 2902 C C . ALA B 1 200 ? 2.422 27.719 3.725 1 98.81 200 ALA B C 1
ATOM 2904 O O . ALA B 1 200 ? 1.636 27.516 4.652 1 98.81 200 ALA B O 1
ATOM 2905 N N . LYS B 1 201 ? 3.096 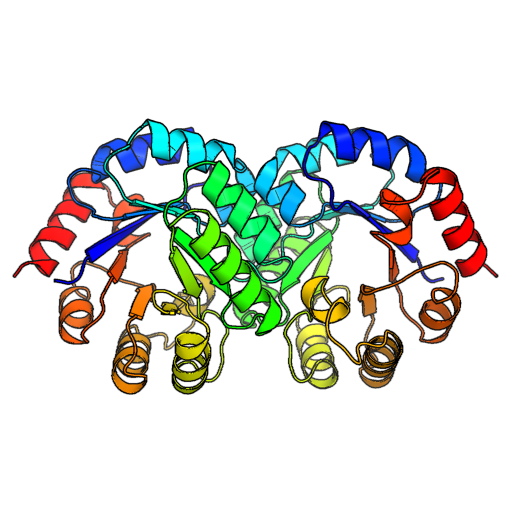28.844 3.561 1 98.69 201 LYS B N 1
ATOM 2906 C CA . LYS B 1 201 ? 2.928 29.938 4.508 1 98.69 201 LYS B CA 1
ATOM 2907 C C . LYS B 1 201 ? 1.49 30.438 4.508 1 98.69 201 LYS B C 1
ATOM 2909 O O . LYS B 1 201 ? 0.926 30.719 5.57 1 98.69 201 LYS B O 1
ATOM 2914 N N . ALA B 1 202 ? 0.938 30.594 3.326 1 98.56 202 ALA B N 1
ATOM 2915 C CA . ALA B 1 202 ? -0.441 31.062 3.215 1 98.56 202 ALA B CA 1
ATOM 2916 C C . ALA B 1 202 ? -1.403 30.109 3.914 1 98.56 202 ALA B C 1
ATOM 2918 O O . ALA B 1 202 ? -2.352 30.547 4.57 1 98.56 202 ALA B O 1
ATOM 2919 N N . LEU B 1 203 ? -1.197 28.828 3.758 1 98.75 203 LEU B N 1
ATOM 2920 C CA . LEU B 1 203 ? -2.02 27.828 4.418 1 98.75 203 LEU B CA 1
ATOM 2921 C C . LEU B 1 203 ? -1.867 27.906 5.934 1 98.75 203 LEU B C 1
ATOM 2923 O O . LEU B 1 203 ? -2.859 27.859 6.664 1 98.75 203 LEU B O 1
ATOM 2927 N N . LYS B 1 204 ? -0.652 28 6.387 1 98.06 204 LYS B N 1
ATOM 2928 C CA . LYS B 1 204 ? -0.391 28.109 7.82 1 98.06 204 LYS B CA 1
ATOM 2929 C C . LYS B 1 204 ? -1.078 29.328 8.414 1 98.06 204 LYS B C 1
ATOM 2931 O O . LYS B 1 204 ? -1.691 29.25 9.484 1 98.06 204 LYS B O 1
ATOM 2936 N N . ASP B 1 205 ? -0.979 30.453 7.738 1 97.69 205 ASP B N 1
ATOM 2937 C CA . ASP B 1 205 ? -1.604 31.688 8.18 1 97.69 205 ASP B CA 1
ATOM 2938 C C . ASP B 1 205 ? -3.123 31.547 8.266 1 97.69 205 ASP B C 1
ATOM 2940 O O . ASP B 1 205 ? -3.752 32.062 9.188 1 97.69 205 ASP B O 1
ATOM 2944 N N . ALA B 1 206 ? -3.656 30.859 7.305 1 96.81 206 ALA B N 1
ATOM 2945 C CA . ALA B 1 206 ? -5.102 30.672 7.25 1 96.81 206 ALA B CA 1
ATOM 2946 C C . ALA B 1 206 ? -5.586 29.766 8.375 1 96.81 206 ALA B C 1
ATOM 2948 O O . ALA B 1 206 ? -6.727 29.875 8.828 1 96.81 206 ALA B O 1
ATOM 2949 N N . LEU B 1 207 ? -4.754 28.859 8.812 1 95.5 207 LEU B N 1
ATOM 2950 C CA . LEU B 1 207 ? -5.09 27.922 9.875 1 95.5 207 LEU B CA 1
ATOM 2951 C C . LEU B 1 207 ? -5.078 28.609 11.234 1 95.5 207 LEU B C 1
ATOM 2953 O O . LEU B 1 207 ? -5.758 28.172 12.164 1 95.5 207 LEU B O 1
ATOM 2957 N N . THR B 1 208 ? -4.285 29.641 11.461 1 86.94 208 THR B N 1
ATOM 2958 C CA . THR B 1 208 ? -4.078 30.281 12.75 1 86.94 208 THR B CA 1
ATOM 2959 C C . THR B 1 208 ? -5.027 31.469 12.914 1 86.94 208 THR B C 1
ATOM 2961 O O . THR B 1 208 ? -5.043 32.125 13.969 1 86.94 208 THR B O 1
ATOM 2964 N N . LYS B 1 209 ? -5.75 31.766 11.953 1 83.38 209 LYS B N 1
ATOM 2965 C CA . LYS B 1 209 ? -6.734 32.844 12.086 1 83.38 209 LYS B CA 1
ATOM 2966 C C . LYS B 1 209 ? -7.98 32.344 12.812 1 83.38 209 LYS B C 1
ATOM 2968 O O . LYS B 1 209 ? -8.344 31.172 12.719 1 83.38 209 LYS B O 1
#

Solvent-accessible surface area (backbone atoms only — not compara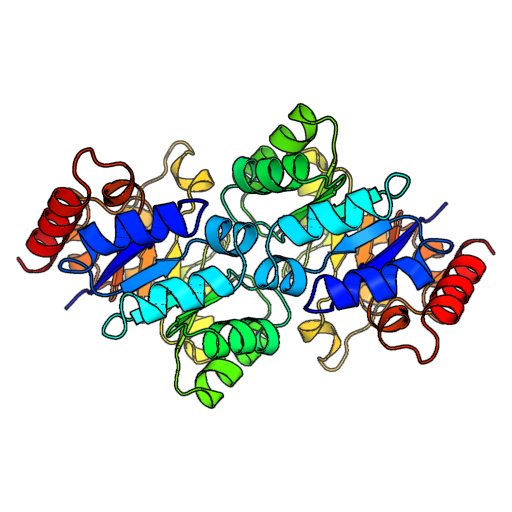ble to full-atom values): 20103 Å² total; per-residue (Å²): 129,54,38,40,27,39,41,41,78,45,61,41,55,68,59,43,49,57,50,44,69,54,27,50,91,40,40,54,31,45,27,44,22,46,63,20,33,39,39,46,4,41,59,41,45,33,53,49,28,69,76,36,73,88,46,46,27,28,40,38,63,52,34,64,50,44,20,30,59,56,39,40,54,43,44,73,33,49,32,43,31,35,29,31,31,54,50,25,44,67,59,20,49,38,28,22,29,50,31,15,58,75,69,74,39,40,26,32,31,33,32,48,56,39,86,58,49,35,64,50,45,51,56,46,54,74,57,62,38,68,30,34,29,39,38,46,41,69,42,55,59,69,37,88,84,58,57,55,64,59,45,42,49,38,45,46,71,37,69,57,62,24,28,42,33,42,80,36,34,75,91,42,38,51,59,45,46,73,46,62,29,47,29,44,30,25,28,66,54,23,82,66,38,95,49,34,40,61,37,30,38,51,40,42,54,50,57,74,102,127,54,39,39,27,38,43,40,80,45,60,42,55,67,58,43,50,58,49,45,70,54,27,49,92,42,40,54,30,46,27,44,23,45,64,20,33,39,40,48,3,40,58,41,43,34,52,49,29,70,76,36,74,90,47,45,29,28,39,38,62,53,35,62,50,44,20,30,61,55,40,42,54,43,43,75,33,48,32,42,30,35,29,30,30,55,48,27,45,67,59,20,50,40,29,21,27,49,31,15,59,76,71,75,40,41,27,31,31,33,32,47,57,40,86,60,48,35,64,49,46,50,56,48,54,74,56,59,38,70,29,34,28,40,38,48,42,66,44,53,58,69,37,88,85,57,58,55,63,59,45,42,50,38,46,46,71,37,70,57,62,24,26,42,33,43,81,36,34,74,90,42,37,51,57,46,48,74,47,62,30,49,29,44,32,25,30,66,53,23,81,66,37,96,48,34,40,59,37,30,39,50,40,42,55,50,58,74,102